Protein AF-A0AAN9R784-F1 (afdb_monomer)

Radius of gyration: 32.16 Å; Cα contacts (8 Å, |Δi|>4): 302; chains: 1; bounding box: 128×85×88 Å

Secondary structure (DSSP, 8-state):
------------PPP--S-TTSHHHHSSHHHHHHHHHHHHHHHHHHHHHIIIIIIHHHHGGG--S---TT--BGGGGT-BSBTTS-HHHHHHHHHHHHHHHHHHHHHHHHHH-GGGGGSHHHHHHHHHHHHHHHHHHHHHHHHHHHHHHHHHHHHHHHHHHTS-----------------PPPPSTT----PPBP-HHHHHHHHHHHHHHHHHHHHHHHIIIIIIIIIS-TT-PPPHHHHHHTTHHHHHHHHHHHHB-----GGGHHHHHHHHHHHHHHHHHHHHHS----SSGGG-TTSTTHHHHHHHHHHHHHHHHHHHHHHHHHHHHHHHHHSTTTB---GGGSTTS-TTS----S-----------------PPP---------

pLDDT: mean 74.36, std 24.97, range [24.97, 98.31]

Foldseek 3Di:
DDDDDDDPDDPDFPPQPDQLQDPVQCPDPLNVLLVVLLVVLLVLLVVLCCVQVNPVVVVVVDDDDAPRLLFDFLCLLQAWQFQPDDSVVLLVLLVVLLVVLVVLLVVCCVVPNPCVVLDLLSVLSVLLSVLSVLSNVSNVVVVVVVVVVVVVVVVVVVVVVVPDDDDDDDDDDDDDDDPDDDDDPPDDPPPGHTDDPSRSVSLLSLLLSQLSLLLVLCCVPVPCVPPVDDPPDDQDPSNVCSNPVSVVSSLVSLLTGQDDHRPSSLSSNSVSVSVSLVVQSVCSNVGRGDRPDPLSRSVDPCNSVSSVVSSVSSCVSSVVSNVSSVVSLVVCCVVPPPRGPHDPNVVPPDPPPPPPPPPDDDDDDDDDDDDDDDDDDDDDDDDDDDDD

Sequence (388 aa):
MSFLTGSSSHTWQPTMTSDTTTLSYWLNWRFFFCALWILTSMALAFFLIFKYEGFNRKRSEGGENQEDAGLVYEDEAWNTCLRGIDPSWLLIYRIICFIVLLALIIASVAADGGVIFYFYTQWTFTLVTVYFGLGSYFSLYGYSLKHNKFGSSTVNRTSLDAELGPYMVSTIDGVLDMPNLPKSPDLEPQTRKIAGLWGYIFQIIFQTCAGAVVLTDCVFWFIIYPFLTSKDYSVDFLIFCMHTINAVFLLGDTSLNCMRFPMFRFAYFVLWTAIFVIFQWIIHVCVSIWWPYPFLDLSSPYAPLWYLAVALMHFPCYGIFALIVRMKHSWLSRSFPGSSRVVRSQLTGLPHHLIDKKAINPEVTTVGVVLCKRSDMPRGKMQQPNLG

Organism: Canavalia gladiata (NCBI:txid3824)

Nearest PDB structures (foldseek):
  8xma-assembly1_A  TM=2.917E-01  e=3.941E+00  Homo sapiens
  4xto-assembly1_D  TM=1.904E-01  e=4.306E+00  Dokdonia eikasta
  6gcs-assembly1_X  TM=1.849E-01  e=9.541E+00  Yarrowia lipolytica

Solvent-accessible surface area (backbone atoms only — not comparable to full-atom values): 23520 Å² total; per-residue (Å²): 139,85,81,87,83,85,82,82,73,83,87,75,76,72,80,81,87,69,66,42,54,41,66,71,65,57,74,36,76,49,44,55,48,36,49,49,53,49,52,51,52,44,52,53,23,50,49,44,47,42,52,49,60,55,52,45,61,72,58,57,83,74,66,82,94,67,84,58,79,61,71,51,47,49,64,37,63,29,33,37,29,38,70,85,50,62,39,63,59,58,26,54,51,26,45,52,52,22,54,53,44,47,51,52,50,53,50,46,39,70,72,65,35,78,66,54,68,70,34,68,61,44,53,43,49,48,49,45,32,50,42,25,49,53,41,25,53,40,16,50,52,44,50,53,53,51,51,52,51,54,51,52,54,48,52,56,48,54,58,58,59,70,73,65,71,96,77,88,86,86,87,83,90,81,92,76,86,87,78,74,81,80,78,73,89,86,76,72,81,75,79,76,55,68,36,56,73,68,50,49,50,52,54,50,47,50,47,24,39,47,22,42,46,43,43,48,30,47,45,39,64,73,41,39,56,74,71,73,44,61,97,84,65,75,82,49,69,67,60,51,42,63,56,43,51,56,53,54,49,54,50,53,49,58,69,45,39,46,61,84,81,56,75,68,53,52,27,55,28,54,44,53,54,48,50,51,53,51,53,52,49,54,48,30,51,76,40,72,66,76,68,86,43,81,63,73,36,64,88,45,92,57,24,37,59,39,47,48,50,57,60,58,47,52,56,60,26,35,46,53,49,49,48,53,54,51,50,50,51,54,49,43,51,69,78,35,73,91,39,41,64,72,70,75,79,81,65,70,87,57,78,87,85,76,74,78,91,77,85,85,82,91,76,89,82,91,88,81,94,73,91,83,88,82,90,84,84,90,86,87,88,81,88,83,83,90,87,135

Mean predicted aligned error: 14.62 Å

Structure (mmCIF, N/CA/C/O backbone):
data_AF-A0AAN9R784-F1
#
_entry.id   AF-A0AAN9R784-F1
#
loop_
_atom_site.group_PDB
_atom_site.id
_atom_site.type_symbol
_atom_site.label_atom_id
_atom_site.label_alt_id
_atom_site.label_comp_id
_atom_site.label_asym_id
_atom_site.label_entity_id
_atom_site.label_seq_id
_atom_site.pdbx_PDB_ins_code
_atom_site.Cartn_x
_atom_site.Cartn_y
_atom_site.Cartn_z
_atom_site.occupancy
_atom_site.B_iso_or_equiv
_atom_site.auth_seq_id
_atom_site.auth_comp_id
_atom_site.auth_asym_id
_atom_site.auth_atom_id
_atom_site.pdbx_PDB_model_num
ATOM 1 N N . MET A 1 1 ? 52.804 -7.930 9.063 1.00 31.11 1 MET A N 1
ATOM 2 C CA . MET A 1 1 ? 52.465 -7.457 7.702 1.00 31.11 1 MET A CA 1
ATOM 3 C C . MET A 1 1 ? 51.851 -8.645 6.978 1.00 31.11 1 MET A C 1
ATOM 5 O O . MET A 1 1 ? 52.475 -9.688 7.027 1.00 31.11 1 MET A O 1
ATOM 9 N N . SER A 1 2 ? 50.658 -8.661 6.402 1.00 31.55 2 SER A N 1
ATOM 10 C CA . SER A 1 2 ? 49.615 -7.668 6.140 1.00 31.55 2 SER A CA 1
ATOM 11 C C . SER A 1 2 ? 48.287 -8.434 6.033 1.00 31.55 2 SER A C 1
ATOM 13 O O . SER A 1 2 ? 48.228 -9.484 5.399 1.00 31.55 2 SER A O 1
ATOM 15 N N . PHE A 1 3 ? 47.254 -7.899 6.672 1.00 30.61 3 PHE A N 1
ATOM 16 C CA . PHE A 1 3 ? 45.854 -8.311 6.586 1.00 30.61 3 PHE A CA 1
ATOM 17 C C . PHE A 1 3 ? 45.152 -7.528 5.457 1.00 30.61 3 PHE A C 1
ATOM 19 O O . PHE A 1 3 ? 45.495 -6.365 5.261 1.00 30.61 3 PHE A O 1
ATOM 26 N N . LEU A 1 4 ? 44.115 -8.140 4.851 1.00 38.72 4 LEU A N 1
ATOM 27 C CA . LEU A 1 4 ? 43.049 -7.545 4.005 1.00 38.72 4 LEU A CA 1
ATOM 28 C C . LEU A 1 4 ? 43.508 -7.135 2.582 1.00 38.72 4 LEU A C 1
ATOM 30 O O . LEU A 1 4 ? 44.577 -6.572 2.415 1.00 38.72 4 LEU A O 1
ATOM 34 N N . THR A 1 5 ? 42.790 -7.415 1.491 1.00 33.00 5 THR A N 1
ATOM 35 C CA . THR A 1 5 ? 41.359 -7.171 1.250 1.00 33.00 5 THR A CA 1
ATOM 36 C C . THR A 1 5 ? 40.795 -8.116 0.170 1.00 33.00 5 THR A C 1
ATOM 38 O O . THR A 1 5 ? 41.105 -8.001 -1.012 1.00 33.00 5 THR A O 1
ATOM 41 N N . GLY A 1 6 ? 39.903 -9.028 0.558 1.00 27.64 6 GLY A N 1
ATOM 42 C CA . GLY A 1 6 ? 38.950 -9.651 -0.363 1.00 27.64 6 GLY A CA 1
ATOM 43 C C . GLY A 1 6 ? 37.639 -8.880 -0.278 1.00 27.64 6 GLY A C 1
ATOM 44 O O . GLY A 1 6 ? 36.890 -9.061 0.675 1.00 27.64 6 GLY A O 1
ATOM 45 N N . SER A 1 7 ? 37.400 -7.970 -1.222 1.00 31.77 7 SER A N 1
ATOM 46 C CA . SER A 1 7 ? 36.116 -7.278 -1.359 1.00 31.77 7 SER A CA 1
ATOM 47 C C . SER A 1 7 ? 35.090 -8.260 -1.925 1.00 31.77 7 SER A C 1
ATOM 49 O O . SER A 1 7 ? 35.187 -8.656 -3.086 1.00 31.77 7 SER A O 1
ATOM 51 N N . SER A 1 8 ? 34.131 -8.692 -1.106 1.00 33.94 8 SER A N 1
ATOM 52 C CA . SER A 1 8 ? 32.964 -9.441 -1.569 1.00 33.94 8 SER A CA 1
ATOM 53 C C . SER A 1 8 ? 31.977 -8.471 -2.220 1.00 33.94 8 SER A C 1
ATOM 55 O O . SER A 1 8 ? 31.132 -7.874 -1.554 1.00 33.94 8 SER A O 1
ATOM 57 N N . SER A 1 9 ? 32.086 -8.284 -3.532 1.00 37.69 9 SER A N 1
ATOM 58 C CA . SER A 1 9 ? 31.065 -7.585 -4.310 1.00 37.69 9 SER A CA 1
ATOM 59 C C . SER A 1 9 ? 29.780 -8.422 -4.367 1.00 37.69 9 SER A C 1
ATOM 61 O O . SER A 1 9 ? 29.763 -9.534 -4.895 1.00 37.69 9 SER A O 1
ATOM 63 N N . HIS A 1 10 ? 28.703 -7.867 -3.808 1.00 35.25 10 HIS A N 1
ATOM 64 C CA . HIS A 1 10 ? 27.336 -8.386 -3.827 1.00 35.25 10 HIS A CA 1
ATOM 65 C C . HIS A 1 10 ? 26.890 -8.737 -5.256 1.00 35.25 10 HIS A C 1
ATOM 67 O O . HIS A 1 10 ? 26.632 -7.861 -6.079 1.00 35.25 10 HIS A O 1
ATOM 73 N N . THR A 1 11 ? 26.798 -10.032 -5.558 1.00 38.94 11 THR A N 1
ATOM 74 C CA . THR A 1 11 ? 26.473 -10.552 -6.895 1.00 38.94 11 THR A CA 1
ATOM 75 C C . THR A 1 11 ? 24.988 -10.929 -6.957 1.00 38.94 11 THR A C 1
ATOM 77 O O . THR A 1 11 ? 24.643 -12.102 -6.928 1.00 38.94 11 THR A O 1
ATOM 80 N N . TRP A 1 12 ? 24.098 -9.930 -6.990 1.00 44.12 12 TRP A N 1
ATOM 81 C CA . TRP A 1 12 ? 22.653 -10.128 -7.242 1.00 44.12 12 TRP A CA 1
ATOM 82 C C . TRP A 1 12 ? 22.072 -9.171 -8.291 1.00 44.12 12 TRP A C 1
ATOM 84 O O . TRP A 1 12 ? 20.871 -9.202 -8.537 1.00 44.12 12 TRP A O 1
ATOM 94 N N . GLN A 1 13 ? 22.888 -8.322 -8.924 1.00 46.44 13 GLN A N 1
ATOM 95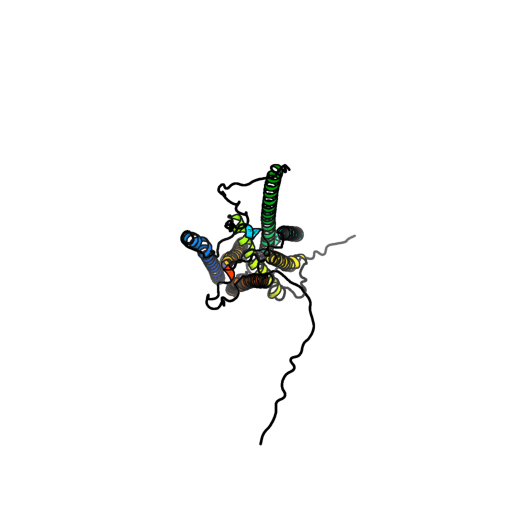 C CA . GLN A 1 13 ? 22.390 -7.409 -9.955 1.00 46.44 13 GLN A CA 1
ATOM 96 C C . GLN A 1 13 ? 22.035 -8.207 -11.221 1.00 46.44 13 GLN A C 1
ATOM 98 O O . GLN A 1 13 ? 22.931 -8.825 -11.805 1.00 46.44 13 GLN A O 1
ATOM 103 N N . PRO A 1 14 ? 20.757 -8.226 -11.655 1.00 53.16 14 PRO A N 1
ATOM 104 C CA . PRO A 1 14 ? 20.385 -8.843 -12.920 1.00 53.16 14 PRO A CA 1
ATOM 105 C C . PRO A 1 14 ? 21.166 -8.177 -14.053 1.00 53.16 14 PRO A C 1
ATOM 107 O O . PRO A 1 14 ? 21.340 -6.957 -14.061 1.00 53.16 14 PRO A O 1
ATOM 110 N N . THR A 1 15 ? 21.643 -8.964 -15.015 1.00 51.00 15 THR A N 1
ATOM 111 C CA . THR A 1 15 ? 22.301 -8.424 -16.207 1.00 51.00 15 THR A CA 1
ATOM 112 C C . THR A 1 15 ? 21.344 -7.472 -16.920 1.00 51.00 15 THR A C 1
ATOM 114 O O . THR A 1 15 ? 20.228 -7.857 -17.259 1.00 51.00 15 THR A O 1
ATOM 117 N N . MET A 1 16 ? 21.780 -6.232 -17.141 1.00 58.41 16 MET A N 1
ATOM 118 C CA . MET A 1 16 ? 21.013 -5.220 -17.866 1.00 58.41 16 MET A CA 1
ATOM 119 C C . MET A 1 16 ? 20.794 -5.691 -19.303 1.00 58.41 16 MET A C 1
ATOM 121 O O . MET A 1 16 ? 21.728 -5.725 -20.101 1.00 58.41 16 MET A O 1
ATOM 125 N N . THR A 1 17 ? 19.572 -6.113 -19.620 1.00 61.94 17 THR A N 1
ATOM 126 C CA . THR A 1 17 ? 19.240 -6.716 -20.919 1.00 61.94 17 THR A CA 1
ATOM 127 C C . THR A 1 17 ? 18.969 -5.673 -21.999 1.00 61.94 17 THR A C 1
ATOM 129 O O . THR A 1 17 ? 19.042 -5.986 -23.186 1.00 61.94 17 THR A O 1
ATOM 132 N N . SER A 1 18 ? 18.625 -4.437 -21.630 1.00 75.25 18 SER A N 1
ATOM 133 C CA . SER A 1 18 ? 18.279 -3.361 -22.563 1.00 75.25 18 SER A CA 1
ATOM 134 C C . SER A 1 18 ? 18.471 -1.993 -21.917 1.00 75.25 18 SER A C 1
ATOM 136 O O . SER A 1 18 ? 18.153 -1.815 -20.745 1.00 75.25 18 SER A O 1
ATOM 138 N N . ASP A 1 19 ? 18.958 -1.022 -22.690 1.00 86.06 19 ASP A N 1
ATOM 139 C CA . ASP A 1 19 ? 19.075 0.358 -22.225 1.00 86.06 19 ASP A CA 1
ATOM 140 C C . ASP A 1 19 ? 17.698 1.035 -22.207 1.00 86.06 19 ASP A C 1
ATOM 142 O O . ASP A 1 19 ? 17.137 1.377 -23.257 1.00 86.06 19 ASP A O 1
ATOM 146 N N . THR A 1 20 ? 17.153 1.232 -21.005 1.00 89.75 20 THR A N 1
ATOM 147 C CA . THR A 1 20 ? 15.807 1.783 -20.809 1.00 89.75 20 THR A CA 1
ATOM 148 C C . THR A 1 20 ? 15.704 3.269 -21.140 1.00 89.75 20 THR A C 1
ATOM 150 O O . THR A 1 20 ? 14.594 3.772 -21.280 1.00 89.75 20 THR A O 1
ATOM 153 N N . THR A 1 21 ? 16.821 3.980 -21.324 1.00 91.00 21 THR A N 1
ATOM 154 C CA . THR A 1 21 ? 16.811 5.405 -21.709 1.00 91.00 21 THR A CA 1
ATOM 155 C C . THR A 1 21 ? 16.568 5.615 -23.205 1.00 91.00 21 THR A C 1
ATOM 157 O O . THR A 1 21 ? 16.279 6.725 -23.656 1.00 91.00 21 THR A O 1
ATOM 160 N N . THR A 1 22 ? 16.642 4.544 -24.001 1.00 92.56 22 THR A N 1
ATOM 161 C CA . THR A 1 22 ? 16.433 4.614 -25.448 1.00 92.56 22 THR A CA 1
ATOM 162 C C . THR A 1 22 ? 14.952 4.718 -25.809 1.00 92.56 22 THR A C 1
ATOM 164 O O . THR A 1 22 ? 14.090 4.040 -25.252 1.00 92.56 22 THR A O 1
ATOM 167 N N . LEU A 1 23 ? 14.633 5.535 -26.816 1.00 90.38 23 LEU A N 1
ATOM 168 C CA . LEU A 1 23 ? 13.251 5.721 -27.270 1.00 90.38 23 LEU A CA 1
ATOM 169 C C . LEU A 1 23 ? 12.630 4.422 -27.819 1.00 90.38 23 LEU A C 1
ATOM 171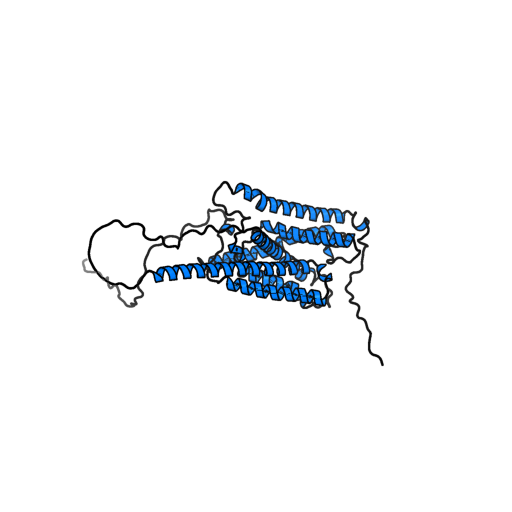 O O . LEU A 1 23 ? 11.434 4.191 -27.653 1.00 90.38 23 LEU A O 1
ATOM 175 N N . SER A 1 24 ? 13.435 3.554 -28.437 1.00 90.25 24 SER A N 1
ATOM 176 C CA . SER A 1 24 ? 13.002 2.247 -28.950 1.00 90.25 24 SER A CA 1
ATOM 177 C C . SER A 1 24 ? 12.526 1.301 -27.847 1.00 90.25 24 SER A C 1
ATOM 179 O O . SER A 1 24 ? 11.646 0.476 -28.100 1.00 90.25 24 SER A O 1
ATOM 181 N N . TYR A 1 25 ? 13.053 1.436 -26.624 1.00 90.94 25 TYR A N 1
ATOM 182 C CA . TYR A 1 25 ? 12.583 0.673 -25.472 1.00 90.94 25 TYR A CA 1
ATOM 183 C C . TYR A 1 25 ? 11.139 1.034 -25.100 1.00 90.94 25 TYR A C 1
ATOM 185 O O . TYR A 1 25 ? 10.382 0.154 -24.710 1.00 90.94 25 TYR A O 1
ATOM 193 N N . TRP A 1 26 ? 10.715 2.288 -25.278 1.00 93.56 26 TRP A N 1
ATOM 194 C CA . TRP A 1 26 ? 9.362 2.746 -24.927 1.00 93.56 26 TRP A CA 1
ATOM 195 C C . TRP A 1 26 ? 8.387 2.719 -26.104 1.00 93.56 26 TRP A C 1
ATOM 197 O O . TRP A 1 26 ? 7.223 2.367 -25.935 1.00 93.56 26 TRP A O 1
ATOM 207 N N . LEU A 1 27 ? 8.838 3.045 -27.316 1.00 91.62 27 LEU A N 1
ATOM 208 C CA . LEU A 1 27 ? 8.009 3.040 -28.525 1.00 91.62 27 LEU A CA 1
ATOM 209 C C . LEU A 1 27 ? 7.842 1.628 -29.096 1.00 91.62 27 LEU A C 1
ATOM 211 O O . LEU A 1 27 ? 8.183 1.349 -30.244 1.00 91.62 27 LEU A O 1
ATOM 215 N N . ASN A 1 28 ? 7.293 0.726 -28.289 1.00 91.00 28 ASN A N 1
ATOM 216 C CA . ASN A 1 28 ? 7.000 -0.636 -28.698 1.00 91.00 28 ASN A CA 1
ATOM 217 C C . ASN A 1 28 ? 5.569 -1.035 -28.308 1.00 91.00 28 ASN A C 1
ATOM 219 O O . ASN A 1 28 ? 4.990 -0.519 -27.352 1.00 91.00 28 ASN A O 1
ATOM 223 N N . TRP A 1 29 ? 4.998 -1.989 -29.047 1.00 93.38 29 TRP A N 1
ATOM 224 C CA . TRP A 1 29 ? 3.619 -2.451 -28.855 1.00 93.38 29 TRP A CA 1
ATOM 225 C C . TRP A 1 29 ? 3.332 -2.930 -27.421 1.00 93.38 29 TRP A C 1
ATOM 227 O O . TRP A 1 29 ? 2.233 -2.714 -26.918 1.00 93.38 29 TRP A O 1
ATOM 237 N N . ARG A 1 30 ? 4.316 -3.526 -26.735 1.00 94.06 30 ARG A N 1
ATOM 238 C CA . ARG A 1 30 ? 4.182 -4.052 -25.367 1.00 94.06 30 ARG A CA 1
ATOM 239 C C . ARG A 1 30 ? 3.955 -2.919 -24.380 1.00 94.06 30 ARG A C 1
ATOM 241 O O . ARG A 1 30 ? 3.022 -2.998 -23.587 1.00 94.06 30 ARG A O 1
ATOM 248 N N . PHE A 1 31 ? 4.748 -1.849 -24.475 1.00 94.88 31 PHE A N 1
ATOM 249 C CA . PHE A 1 31 ? 4.541 -0.659 -23.654 1.00 94.88 31 PHE A CA 1
ATOM 250 C C . PHE A 1 31 ? 3.152 -0.061 -23.885 1.00 94.88 31 PHE A C 1
ATOM 252 O O . PHE A 1 31 ? 2.468 0.237 -22.912 1.00 94.88 31 PHE A O 1
ATOM 259 N N . PHE A 1 32 ? 2.687 0.036 -25.135 1.00 94.56 32 PHE A N 1
ATOM 260 C CA . PHE A 1 32 ? 1.344 0.552 -25.421 1.00 94.56 32 PHE A CA 1
ATOM 261 C C . PHE A 1 32 ? 0.237 -0.261 -24.734 1.00 94.56 32 PHE A C 1
ATOM 263 O O . PHE A 1 32 ? -0.676 0.334 -24.162 1.00 94.56 32 PHE A O 1
ATOM 270 N N . PHE A 1 33 ? 0.320 -1.597 -24.716 1.00 96.31 33 PHE A N 1
ATOM 271 C CA . PHE A 1 33 ? -0.643 -2.412 -23.965 1.00 96.31 33 PHE A CA 1
ATOM 272 C C . PHE A 1 33 ? -0.497 -2.249 -22.449 1.00 96.31 33 PHE A C 1
ATOM 274 O O . PHE A 1 33 ? -1.509 -2.121 -21.763 1.00 96.31 33 PHE A O 1
ATOM 281 N N . CYS A 1 34 ? 0.726 -2.204 -21.911 1.00 96.75 34 CYS A N 1
ATOM 282 C CA . CYS A 1 34 ? 0.944 -1.939 -20.485 1.00 96.75 34 CYS A CA 1
ATOM 283 C C . CYS A 1 34 ? 0.354 -0.577 -20.073 1.00 96.75 34 CYS A C 1
ATOM 285 O O . CYS A 1 34 ? -0.378 -0.494 -19.088 1.00 96.75 34 CYS A O 1
ATOM 287 N N . ALA A 1 35 ? 0.600 0.473 -20.860 1.00 96.56 35 ALA A N 1
ATOM 288 C CA . ALA A 1 35 ? 0.019 1.802 -20.688 1.00 96.56 35 ALA A CA 1
ATOM 289 C C . ALA A 1 35 ? -1.506 1.775 -20.770 1.00 96.56 35 ALA A C 1
ATOM 291 O O . ALA A 1 35 ? -2.166 2.351 -19.908 1.00 96.56 35 ALA A O 1
ATOM 292 N N . LEU A 1 36 ? -2.076 1.051 -21.735 1.00 96.56 36 LEU A N 1
ATOM 293 C CA . LEU A 1 36 ? -3.522 0.882 -21.846 1.00 96.56 36 LEU A CA 1
ATOM 294 C C . LEU A 1 36 ? -4.120 0.235 -20.587 1.00 96.56 36 LEU A C 1
ATOM 296 O O . LEU A 1 36 ? -5.133 0.725 -20.086 1.00 96.56 36 LEU A O 1
ATOM 300 N N . TRP A 1 37 ? -3.499 -0.817 -20.043 1.00 96.88 37 TRP A N 1
ATOM 301 C CA . TRP A 1 37 ? -3.967 -1.467 -18.813 1.00 96.88 37 TRP A CA 1
ATOM 302 C C . TRP A 1 37 ? -3.918 -0.536 -17.604 1.00 96.88 37 TRP A C 1
ATOM 304 O O . TRP A 1 37 ? -4.897 -0.456 -16.854 1.00 96.88 37 TRP A O 1
ATOM 314 N N . ILE A 1 38 ? -2.818 0.200 -17.433 1.00 97.12 38 ILE A N 1
ATOM 315 C CA . ILE A 1 38 ? -2.658 1.156 -16.332 1.00 97.12 38 ILE A CA 1
ATOM 316 C C . ILE A 1 38 ? -3.675 2.296 -16.456 1.00 97.12 38 ILE A C 1
ATOM 318 O O . ILE A 1 38 ? -4.412 2.556 -15.506 1.00 97.12 38 ILE A O 1
ATOM 322 N N . LEU A 1 39 ? -3.794 2.922 -17.630 1.00 97.38 39 LEU A N 1
ATOM 323 C CA . LEU A 1 39 ? -4.731 4.025 -17.863 1.00 97.38 39 LEU A CA 1
ATOM 324 C C . LEU A 1 39 ? -6.189 3.590 -17.695 1.00 97.38 39 LEU A C 1
ATOM 326 O O . LEU A 1 39 ? -6.968 4.302 -17.064 1.00 97.38 39 LEU A O 1
ATOM 330 N N . THR A 1 40 ? -6.553 2.407 -18.195 1.00 96.81 40 THR A N 1
ATOM 331 C CA . THR A 1 40 ? -7.904 1.852 -18.014 1.00 96.81 40 THR A CA 1
ATOM 332 C C . THR A 1 40 ? -8.193 1.605 -16.535 1.00 96.81 40 THR A C 1
ATOM 334 O O . THR A 1 40 ? -9.254 1.988 -16.043 1.00 96.81 40 THR A O 1
ATOM 337 N N . SER A 1 41 ? -7.239 1.034 -15.794 1.00 96.62 41 SER A N 1
ATOM 338 C CA . SER A 1 41 ? -7.380 0.790 -14.352 1.00 96.62 41 SER A CA 1
ATOM 339 C C . SER A 1 41 ? -7.536 2.093 -13.566 1.00 96.62 41 SER A C 1
ATOM 341 O O . SER A 1 41 ? -8.412 2.196 -12.708 1.00 96.62 41 SER A O 1
ATOM 343 N N . MET A 1 42 ? -6.743 3.118 -13.895 1.00 97.75 42 MET A N 1
ATOM 344 C CA . MET A 1 42 ? -6.859 4.448 -13.295 1.00 97.75 42 MET A CA 1
ATOM 345 C C . MET A 1 42 ? -8.207 5.097 -13.616 1.00 97.75 42 MET A C 1
ATOM 347 O O . MET A 1 42 ? -8.863 5.605 -12.711 1.00 97.75 42 MET A O 1
ATOM 351 N N . ALA A 1 43 ? -8.657 5.051 -14.873 1.00 97.50 43 ALA A N 1
ATOM 352 C CA . ALA A 1 43 ? -9.947 5.605 -15.281 1.00 97.50 43 ALA A CA 1
ATOM 353 C C . ALA A 1 43 ? -11.116 4.935 -14.542 1.00 97.50 43 ALA A C 1
ATOM 355 O O . ALA A 1 43 ? -12.004 5.624 -14.037 1.00 97.50 43 ALA A O 1
ATOM 356 N N . LEU A 1 44 ? -11.090 3.604 -14.407 1.00 95.94 44 LEU A N 1
ATOM 357 C CA . LEU A 1 44 ? -12.075 2.854 -13.624 1.00 95.94 44 LEU A CA 1
ATOM 358 C C . LEU A 1 44 ? -12.024 3.228 -12.136 1.00 95.94 44 LEU A C 1
ATOM 360 O O . LEU A 1 44 ? -13.073 3.431 -11.525 1.00 95.94 44 LEU A O 1
ATOM 364 N N . ALA A 1 45 ? -10.831 3.368 -11.555 1.00 96.25 45 ALA A N 1
ATOM 365 C CA . ALA A 1 45 ? -10.670 3.789 -10.166 1.00 96.25 45 ALA A CA 1
ATOM 366 C C . ALA A 1 45 ? -11.229 5.204 -9.928 1.00 96.25 45 ALA A C 1
ATOM 368 O O . ALA A 1 45 ? -12.015 5.407 -9.001 1.00 96.25 45 ALA A O 1
ATOM 369 N N . PHE A 1 46 ? -10.912 6.166 -10.801 1.00 95.38 46 PHE A N 1
ATOM 370 C CA . PHE A 1 46 ? -11.476 7.516 -10.741 1.00 95.38 46 PHE A CA 1
ATOM 371 C C . PHE A 1 46 ? -12.994 7.516 -10.914 1.00 95.38 46 PHE A C 1
ATOM 373 O O . PHE A 1 46 ? -13.686 8.211 -10.173 1.00 95.38 46 PHE A O 1
ATOM 380 N N . PHE A 1 47 ? -13.527 6.712 -11.836 1.00 94.06 47 PHE A N 1
ATOM 381 C CA . PHE A 1 47 ? -14.969 6.560 -12.013 1.00 94.06 47 PHE A CA 1
ATOM 382 C C . PHE A 1 47 ? -15.649 6.031 -10.744 1.00 94.06 47 PHE A C 1
ATOM 384 O O . PHE A 1 47 ? -16.678 6.569 -10.337 1.00 94.06 47 PHE A O 1
ATOM 391 N N . LEU A 1 48 ? -15.077 5.016 -10.086 1.00 92.12 48 LEU A N 1
ATOM 392 C CA . LEU A 1 48 ? -15.604 4.482 -8.827 1.00 92.12 48 LEU A CA 1
ATOM 393 C C . LEU A 1 48 ? -15.591 5.542 -7.720 1.00 92.12 48 LEU A C 1
ATOM 395 O O . LEU A 1 48 ? -16.615 5.751 -7.072 1.00 92.12 48 LEU A O 1
ATOM 399 N N . ILE A 1 49 ? -14.477 6.251 -7.539 1.00 91.81 49 ILE A N 1
ATOM 400 C CA . ILE A 1 49 ? -14.369 7.328 -6.544 1.00 91.81 49 ILE A CA 1
ATOM 401 C C . ILE A 1 49 ? -15.403 8.421 -6.831 1.00 91.81 49 ILE A C 1
ATOM 403 O O . ILE A 1 49 ? -16.168 8.810 -5.950 1.00 91.81 49 ILE A O 1
ATOM 407 N N . PHE A 1 50 ? -15.496 8.872 -8.082 1.00 88.88 50 PHE A N 1
ATOM 408 C CA . PHE A 1 50 ? -16.454 9.897 -8.484 1.00 88.88 50 PHE A CA 1
ATOM 409 C C . PHE A 1 50 ? -17.906 9.455 -8.259 1.00 88.88 50 PHE A C 1
ATOM 411 O O . PHE A 1 50 ? -18.719 10.227 -7.750 1.00 88.88 50 PHE A O 1
ATOM 418 N N . LYS A 1 51 ? -18.239 8.204 -8.591 1.00 87.88 51 LYS A N 1
ATOM 419 C CA . LYS A 1 51 ? -19.581 7.641 -8.419 1.00 87.88 51 LYS A CA 1
ATOM 420 C C . LYS A 1 51 ? -19.989 7.561 -6.946 1.00 87.88 51 LYS A C 1
ATOM 422 O O . LYS A 1 51 ? -21.101 7.968 -6.612 1.00 87.88 51 LYS A O 1
ATOM 427 N N . TYR A 1 52 ? -19.116 7.037 -6.086 1.00 83.88 52 TYR A N 1
ATOM 428 C CA . TYR A 1 52 ? -19.454 6.729 -4.693 1.00 83.88 52 TYR A CA 1
ATOM 429 C C . TYR A 1 52 ? -19.187 7.877 -3.710 1.00 83.88 52 TYR A C 1
ATOM 431 O O . TYR A 1 52 ? -19.913 7.981 -2.729 1.00 83.88 52 TYR A O 1
ATOM 439 N N . GLU A 1 53 ? -18.216 8.758 -3.964 1.00 83.50 53 GLU A N 1
ATOM 440 C CA . GLU A 1 53 ? -17.909 9.895 -3.073 1.00 83.50 53 GLU A CA 1
ATOM 441 C C . GLU A 1 53 ? -18.296 11.258 -3.668 1.00 83.50 53 GLU A C 1
ATOM 443 O O . GLU A 1 53 ? -18.603 12.193 -2.930 1.00 83.50 53 GLU A O 1
ATOM 448 N N . GLY A 1 54 ? -18.333 11.387 -4.999 1.00 70.38 54 GLY A N 1
ATOM 449 C CA . GLY A 1 54 ? -18.690 12.637 -5.678 1.00 70.38 54 GLY A CA 1
ATOM 450 C C . GLY A 1 54 ? -20.193 12.805 -5.924 1.00 70.38 54 GLY A C 1
ATOM 451 O O . GLY A 1 54 ? -20.783 13.822 -5.553 1.00 70.38 54 GLY A O 1
ATOM 452 N N . PHE A 1 55 ? -20.820 11.823 -6.577 1.00 59.34 55 PHE A N 1
ATOM 453 C CA . PHE A 1 55 ? -22.197 11.939 -7.070 1.00 59.34 55 PHE A CA 1
ATOM 454 C C . PHE A 1 55 ? -23.254 11.619 -6.002 1.00 59.34 55 PHE A C 1
ATOM 456 O O . PHE A 1 55 ? -24.228 12.361 -5.866 1.00 59.34 55 PHE A O 1
ATOM 463 N N . ASN A 1 56 ? -23.050 10.566 -5.202 1.00 57.19 56 ASN A N 1
ATOM 464 C CA . ASN A 1 56 ? -24.000 10.168 -4.152 1.00 57.19 56 ASN A CA 1
ATOM 465 C C . ASN A 1 56 ? -24.177 11.229 -3.058 1.00 57.19 56 ASN A C 1
ATOM 467 O O . ASN A 1 56 ? -25.303 11.460 -2.615 1.00 57.19 56 ASN A O 1
ATOM 471 N N . ARG A 1 57 ? -23.113 11.971 -2.719 1.00 54.78 57 ARG A N 1
ATOM 472 C CA . ARG A 1 57 ? -23.179 13.049 -1.723 1.00 54.78 57 ARG A CA 1
ATOM 473 C C . ARG A 1 57 ? -24.192 14.138 -2.093 1.00 54.78 57 ARG A C 1
ATOM 475 O O . ARG A 1 57 ? -24.868 14.655 -1.216 1.00 54.78 57 ARG A O 1
ATOM 482 N N . LYS A 1 58 ? -24.337 14.456 -3.388 1.00 48.72 58 LYS A N 1
ATOM 483 C CA . LYS A 1 58 ? -25.303 15.460 -3.877 1.00 48.72 58 LYS A CA 1
ATOM 484 C C . LYS A 1 58 ? -26.751 14.969 -3.860 1.00 48.72 58 LYS A C 1
ATOM 486 O O . LYS A 1 58 ? -27.666 15.779 -3.820 1.00 48.72 58 LYS A O 1
ATOM 491 N N . ARG A 1 59 ? -26.975 13.652 -3.923 1.00 49.50 59 ARG A N 1
ATOM 492 C CA . ARG A 1 59 ? -28.321 13.055 -3.945 1.00 49.50 59 ARG A CA 1
ATOM 493 C C . ARG A 1 59 ? -28.882 12.825 -2.538 1.00 49.50 59 ARG A C 1
ATOM 495 O O . ARG A 1 59 ? -30.096 12.780 -2.374 1.00 49.50 59 ARG A O 1
ATOM 502 N N . SER A 1 60 ? -28.008 12.714 -1.536 1.00 48.72 60 SER A N 1
ATOM 503 C CA . SER A 1 60 ? -28.382 12.424 -0.148 1.00 48.72 60 SER A CA 1
ATOM 504 C C . SER A 1 60 ? -28.913 13.630 0.643 1.00 48.72 60 SER A C 1
ATOM 506 O O . SER A 1 60 ? -29.419 13.434 1.743 1.00 48.72 60 SER A O 1
ATOM 508 N N . GLU A 1 61 ? -28.862 14.853 0.101 1.00 51.16 61 GLU A N 1
ATOM 509 C CA . GLU A 1 61 ? -29.531 16.023 0.705 1.00 51.16 61 GLU A CA 1
ATOM 510 C C . GLU A 1 61 ? -31.072 15.964 0.584 1.00 51.16 61 GLU A C 1
ATOM 512 O O . GLU A 1 61 ? -31.756 16.802 1.165 1.00 51.16 61 GLU A O 1
ATOM 517 N N . GLY A 1 62 ? -31.637 14.978 -0.135 1.00 43.34 62 GLY A N 1
ATOM 518 C CA . GLY A 1 62 ? -33.060 14.946 -0.500 1.00 43.34 62 GLY A CA 1
ATOM 519 C C . GLY A 1 62 ? -33.900 13.722 -0.098 1.00 43.34 62 GLY A C 1
ATOM 520 O O . GLY A 1 62 ? -35.031 13.640 -0.569 1.00 43.34 62 GLY A O 1
ATOM 521 N N . GLY A 1 63 ? -33.435 12.760 0.714 1.00 39.84 63 GLY A N 1
ATOM 522 C CA . GLY A 1 63 ? -34.310 11.632 1.088 1.00 39.84 63 GLY A CA 1
ATOM 523 C C . GLY A 1 63 ? -33.712 10.511 1.947 1.00 39.84 63 GLY A C 1
ATOM 524 O O . GLY A 1 63 ? -32.528 10.210 1.878 1.00 39.84 63 GLY A O 1
ATOM 525 N N . GLU A 1 64 ? -34.598 9.915 2.745 1.00 41.88 64 GLU A N 1
ATOM 526 C CA . GLU A 1 64 ? -34.470 9.049 3.929 1.00 41.88 64 GLU A CA 1
ATOM 527 C C . GLU A 1 64 ? -33.512 7.825 3.911 1.00 41.88 64 GLU A C 1
ATOM 529 O O . GLU A 1 64 ? -33.455 7.033 2.974 1.00 41.88 64 GLU A O 1
ATOM 534 N N . ASN A 1 65 ? -32.878 7.608 5.076 1.00 42.56 65 ASN A N 1
ATOM 535 C CA . ASN A 1 65 ? -32.561 6.325 5.739 1.00 42.56 65 ASN A CA 1
ATOM 536 C C . ASN A 1 65 ? -31.704 5.250 5.042 1.00 42.56 65 ASN A C 1
ATOM 538 O O . ASN A 1 65 ? -31.638 4.123 5.542 1.00 42.56 65 ASN A O 1
ATOM 542 N N . GLN A 1 66 ? -30.965 5.567 3.979 1.00 45.44 66 GLN A N 1
ATOM 543 C CA . GLN A 1 66 ? -29.881 4.697 3.515 1.00 45.44 66 GLN A CA 1
ATOM 544 C C . GLN A 1 66 ? -28.533 5.299 3.924 1.00 45.44 66 GLN A C 1
ATOM 546 O O . GLN A 1 66 ? -28.132 6.330 3.396 1.00 45.44 66 GLN A O 1
ATOM 551 N N . GLU A 1 67 ? -27.840 4.679 4.890 1.00 57.47 67 GLU A N 1
ATOM 552 C CA . GLU A 1 67 ? -26.465 5.071 5.225 1.00 57.47 67 GLU A CA 1
ATOM 553 C C . GLU A 1 67 ? -25.605 5.007 3.955 1.00 57.47 67 GLU A C 1
ATOM 555 O O . GLU A 1 67 ? -25.345 3.919 3.433 1.00 57.47 67 GLU A 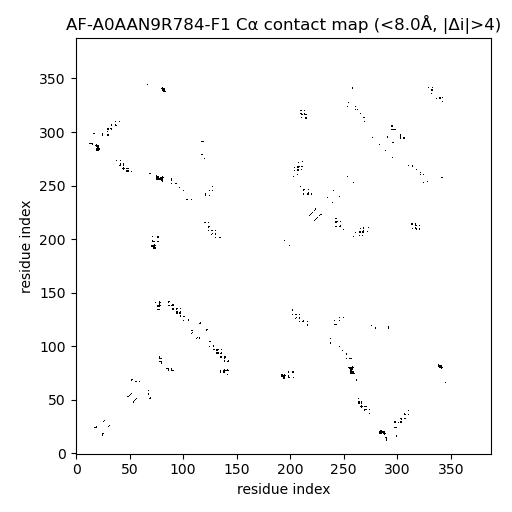O 1
ATOM 560 N N . ASP A 1 68 ? -25.198 6.170 3.444 1.00 63.09 68 ASP A N 1
ATOM 561 C CA . ASP A 1 68 ? -24.405 6.270 2.224 1.00 63.09 68 ASP A CA 1
ATOM 562 C C . ASP A 1 68 ? -23.086 5.509 2.412 1.00 63.09 68 ASP A C 1
ATOM 564 O O . ASP A 1 68 ? -22.368 5.689 3.400 1.00 63.09 68 ASP A O 1
ATOM 568 N N . ALA A 1 69 ? -22.770 4.628 1.463 1.00 64.75 69 ALA A N 1
ATOM 569 C CA . ALA A 1 69 ? -21.608 3.749 1.537 1.00 64.75 69 ALA A CA 1
ATOM 570 C C . ALA A 1 69 ? -20.288 4.533 1.650 1.00 64.75 69 ALA A C 1
ATOM 572 O O . ALA A 1 69 ? -19.297 3.980 2.132 1.00 64.75 69 ALA A O 1
ATOM 573 N N . GLY A 1 70 ? -20.277 5.798 1.207 1.00 66.00 70 GLY A N 1
ATOM 574 C CA . GLY A 1 70 ? -19.136 6.707 1.296 1.00 66.00 70 GLY A CA 1
ATOM 575 C C . GLY A 1 70 ? -19.004 7.478 2.614 1.00 66.00 70 GLY A C 1
ATOM 576 O O . GLY A 1 70 ? -17.935 8.042 2.850 1.00 66.00 70 GLY A O 1
ATOM 577 N N . LEU A 1 71 ? -20.024 7.502 3.481 1.00 79.44 71 LEU A N 1
ATOM 578 C CA . LEU A 1 71 ? -19.995 8.298 4.712 1.00 79.44 71 LEU A CA 1
ATOM 579 C C . LEU A 1 71 ? -19.027 7.726 5.751 1.00 79.44 71 LEU A C 1
ATOM 581 O O . LEU A 1 71 ? -19.024 6.534 6.063 1.00 79.44 71 LEU A O 1
ATOM 585 N N . VAL A 1 72 ? -18.236 8.629 6.327 1.00 80.12 72 VAL A N 1
ATOM 586 C CA . VAL A 1 72 ? -17.272 8.357 7.398 1.00 80.12 72 VAL A CA 1
ATOM 587 C C . VAL A 1 72 ? -17.682 9.144 8.625 1.00 80.12 72 VAL A C 1
ATOM 589 O O . VAL A 1 72 ? -18.062 10.308 8.508 1.00 80.12 72 VAL A O 1
ATOM 592 N N . TYR A 1 73 ? -17.582 8.532 9.799 1.00 81.69 73 TYR A N 1
ATOM 593 C CA . TYR A 1 73 ? -17.918 9.173 11.067 1.00 81.69 73 TYR A CA 1
ATOM 594 C C . TYR A 1 73 ? -16.664 9.410 11.913 1.00 81.69 73 TYR A C 1
ATOM 596 O O . TYR A 1 73 ? -15.753 8.583 11.918 1.00 81.69 73 TYR A O 1
ATOM 604 N N . GLU A 1 74 ? -16.606 10.537 12.630 1.00 80.88 74 GLU A N 1
ATOM 605 C CA . GLU A 1 74 ? -15.415 10.942 13.403 1.00 80.88 74 GLU A CA 1
ATOM 606 C C . GLU A 1 74 ? -15.029 9.923 14.475 1.00 80.88 74 GLU A C 1
ATOM 608 O O . GLU A 1 74 ? -13.850 9.700 14.747 1.00 80.88 74 GLU A O 1
ATOM 613 N N . ASP A 1 75 ? -16.025 9.301 15.096 1.00 80.44 75 ASP A N 1
ATOM 614 C CA . ASP A 1 75 ? -15.838 8.361 16.190 1.00 80.44 75 ASP A CA 1
ATOM 615 C C . ASP A 1 75 ? -15.293 7.003 15.721 1.00 80.44 75 ASP A C 1
ATOM 617 O O . ASP A 1 75 ? -14.700 6.291 16.531 1.00 80.44 75 ASP A O 1
ATOM 621 N N . GLU A 1 76 ? -15.414 6.658 14.431 1.00 85.75 76 GLU A N 1
ATOM 622 C CA . GLU A 1 76 ? -14.852 5.414 13.873 1.00 85.75 76 GLU A CA 1
ATOM 623 C C . GLU A 1 76 ? -13.327 5.390 13.923 1.00 85.75 76 GLU A C 1
ATOM 625 O O . GLU A 1 76 ? -12.734 4.324 14.092 1.00 85.75 76 GLU A O 1
ATOM 630 N N . ALA A 1 77 ? -12.691 6.558 13.810 1.00 87.12 77 ALA A N 1
ATOM 631 C CA . ALA A 1 77 ? -11.241 6.658 13.742 1.00 87.12 77 ALA A CA 1
ATOM 632 C C . ALA A 1 77 ? -10.557 6.253 15.055 1.00 87.12 77 ALA A C 1
ATOM 634 O O . ALA A 1 77 ? -9.406 5.829 15.016 1.00 87.12 77 ALA A O 1
ATOM 635 N N . TRP A 1 78 ? -11.239 6.359 16.201 1.00 86.50 78 TRP A N 1
ATOM 636 C CA . TRP A 1 78 ? -10.639 6.161 17.527 1.00 86.50 78 TRP A CA 1
ATOM 637 C C . TRP A 1 78 ? -11.410 5.218 18.457 1.00 86.50 78 TRP A C 1
ATOM 639 O O . TRP A 1 78 ? -10.895 4.883 19.523 1.00 86.50 78 TRP A O 1
ATOM 649 N N . ASN A 1 79 ? -12.613 4.761 18.093 1.00 85.62 79 ASN A N 1
ATOM 650 C CA . ASN A 1 79 ? -13.351 3.793 18.907 1.00 85.62 79 ASN A CA 1
ATOM 651 C C . ASN A 1 79 ? -13.036 2.336 18.565 1.00 85.62 79 ASN A C 1
ATOM 653 O O . ASN A 1 79 ? -12.681 1.959 17.444 1.00 85.62 79 ASN A O 1
ATOM 657 N N . THR A 1 80 ? -13.253 1.498 19.569 1.00 88.50 80 THR A N 1
ATOM 658 C CA . THR A 1 80 ? -13.151 0.044 19.511 1.00 88.50 80 THR A CA 1
ATOM 659 C C . THR A 1 80 ? -14.445 -0.583 18.986 1.00 88.50 80 THR A C 1
ATOM 661 O O . THR A 1 80 ? -15.536 -0.019 19.102 1.00 88.50 80 THR A O 1
ATOM 664 N N . CYS A 1 81 ? -14.352 -1.781 18.406 1.00 87.44 81 CYS A N 1
ATOM 665 C CA . CYS A 1 81 ? -15.508 -2.530 17.899 1.00 87.44 81 CYS A CA 1
ATOM 666 C C . CYS A 1 81 ? -16.502 -2.967 18.987 1.00 87.44 81 CYS A C 1
ATOM 668 O O . CYS A 1 81 ? -17.674 -3.192 18.681 1.00 87.44 81 CYS A O 1
ATOM 670 N N . LEU A 1 82 ? -16.060 -3.064 20.243 1.00 83.38 82 LEU A N 1
ATOM 671 C CA . LEU A 1 82 ? -16.869 -3.467 21.390 1.00 83.38 82 LEU A CA 1
ATOM 672 C C . LEU A 1 82 ? -17.009 -2.308 22.377 1.00 83.38 82 LEU A C 1
ATOM 674 O O . LEU A 1 82 ? -16.020 -1.704 22.781 1.00 83.38 82 LEU A O 1
ATOM 678 N N . ARG A 1 83 ? -18.237 -2.027 22.826 1.00 76.81 83 ARG A N 1
ATOM 679 C CA . ARG A 1 83 ? -18.538 -0.953 23.787 1.00 76.81 83 ARG A CA 1
ATOM 680 C C . ARG A 1 83 ? -17.793 -1.110 25.112 1.00 76.81 83 ARG A C 1
ATOM 682 O O . ARG A 1 83 ? -17.471 -0.092 25.712 1.00 76.81 83 ARG A O 1
ATOM 689 N N . GLY A 1 84 ? -17.523 -2.349 25.528 1.00 75.25 84 GLY A N 1
ATOM 690 C CA . GLY A 1 84 ? -16.824 -2.664 26.777 1.00 75.25 84 GLY A CA 1
ATOM 691 C C . GLY A 1 84 ? -15.303 -2.484 26.746 1.00 75.25 84 GLY A C 1
ATOM 692 O O . GLY A 1 84 ? -14.695 -2.441 27.809 1.00 75.25 84 GLY A O 1
ATOM 693 N N . ILE A 1 85 ? -14.675 -2.365 25.569 1.00 81.94 85 ILE A N 1
ATOM 694 C CA . ILE A 1 85 ? -13.225 -2.138 25.481 1.00 81.94 85 ILE A CA 1
ATOM 695 C C . ILE A 1 85 ? -12.969 -0.637 25.498 1.00 81.94 85 ILE A C 1
ATOM 697 O O . ILE A 1 85 ? -13.431 0.085 24.611 1.00 81.94 85 ILE A O 1
ATOM 701 N N . ASP A 1 86 ? -12.200 -0.176 26.481 1.00 85.19 86 ASP A N 1
ATOM 702 C CA . ASP A 1 86 ? -11.797 1.223 26.545 1.00 85.19 86 ASP A CA 1
ATOM 703 C C . ASP A 1 86 ? -10.948 1.612 25.311 1.00 85.19 86 ASP A C 1
ATOM 705 O O . ASP A 1 86 ? -9.985 0.903 24.997 1.00 85.19 86 ASP A O 1
ATOM 709 N N . PRO A 1 87 ? -11.256 2.730 24.618 1.00 87.44 87 PRO A N 1
ATOM 710 C CA . PRO A 1 87 ? -10.462 3.235 23.492 1.00 87.44 87 PRO A CA 1
ATOM 711 C C . PRO A 1 87 ? -8.959 3.398 23.773 1.00 87.44 87 PRO A C 1
ATOM 713 O O . PRO A 1 87 ? -8.155 3.362 22.842 1.00 87.44 87 PRO A O 1
ATOM 716 N N . SER A 1 88 ? -8.556 3.516 25.041 1.00 88.19 88 SER A N 1
ATOM 717 C CA . SER A 1 88 ? -7.151 3.577 25.463 1.00 88.19 88 SER A CA 1
ATOM 718 C C . SER A 1 88 ? -6.346 2.347 25.036 1.00 88.19 88 SER A C 1
ATOM 720 O O . SER A 1 88 ? -5.176 2.478 24.691 1.00 88.19 88 SER A O 1
ATOM 722 N N . TRP A 1 89 ? -6.955 1.156 24.980 1.00 91.38 89 TRP A N 1
ATOM 723 C CA . TRP A 1 89 ? -6.266 -0.047 24.495 1.00 91.38 89 TRP A CA 1
ATOM 724 C C . TRP A 1 89 ? -5.908 0.051 23.012 1.00 91.38 89 TRP A C 1
ATOM 726 O O . TRP A 1 89 ? -4.806 -0.325 22.617 1.00 91.38 89 TRP A O 1
ATOM 736 N N . LEU A 1 90 ? -6.810 0.611 22.197 1.00 93.19 90 LEU A N 1
ATOM 737 C CA . LEU A 1 90 ? -6.544 0.870 20.782 1.00 93.19 90 LEU A CA 1
ATOM 738 C C . LEU A 1 90 ? -5.442 1.927 20.614 1.00 93.19 90 LEU A C 1
ATOM 740 O O . LEU A 1 90 ? -4.598 1.793 19.733 1.00 93.19 90 LEU A O 1
ATOM 744 N N . LEU A 1 91 ? -5.420 2.956 21.469 1.00 94.06 91 LEU A N 1
ATOM 745 C CA . LEU A 1 91 ? -4.348 3.955 21.498 1.00 94.06 91 LEU A CA 1
ATOM 746 C C . LEU A 1 91 ? -2.983 3.319 21.797 1.00 94.06 91 LEU A C 1
ATOM 748 O O . LEU A 1 91 ? -2.052 3.498 21.015 1.00 94.06 91 LEU A O 1
ATOM 752 N N . ILE A 1 92 ? -2.872 2.562 22.894 1.00 95.06 92 ILE A N 1
ATOM 753 C CA . ILE A 1 92 ? -1.623 1.897 23.302 1.00 95.06 92 ILE A CA 1
ATOM 754 C C . ILE A 1 92 ? -1.129 0.978 22.183 1.00 95.06 92 ILE A C 1
ATOM 756 O O . ILE A 1 92 ? 0.038 1.041 21.802 1.00 95.06 92 ILE A O 1
ATOM 760 N N . TYR A 1 93 ? -2.032 0.178 21.611 1.00 96.56 93 TYR A N 1
ATOM 761 C CA . TYR A 1 93 ? -1.713 -0.713 20.502 1.00 96.56 93 TYR A CA 1
ATOM 762 C C . TYR A 1 93 ? -1.121 0.040 19.304 1.00 96.56 93 TYR A C 1
ATOM 764 O O . TYR A 1 93 ? -0.061 -0.332 18.798 1.00 96.56 93 TYR A O 1
ATOM 772 N N . ARG A 1 94 ? -1.768 1.131 18.875 1.00 97.25 94 ARG A N 1
ATOM 773 C CA . ARG A 1 94 ? -1.320 1.930 17.727 1.00 97.25 94 ARG A CA 1
ATOM 774 C C . ARG A 1 94 ? 0.014 2.625 17.968 1.00 97.25 94 ARG A C 1
ATOM 776 O O . ARG A 1 94 ? 0.830 2.639 17.052 1.00 97.25 94 ARG A O 1
ATOM 783 N N . ILE A 1 95 ? 0.259 3.129 19.180 1.00 97.62 95 ILE A N 1
ATOM 784 C CA . ILE A 1 95 ? 1.545 3.738 19.551 1.00 97.62 95 ILE A CA 1
ATOM 785 C C . ILE A 1 95 ? 2.665 2.697 19.486 1.00 97.62 95 ILE A C 1
ATOM 787 O O . ILE A 1 95 ? 3.705 2.965 18.888 1.00 97.62 95 ILE A O 1
ATOM 791 N N . ILE A 1 96 ? 2.454 1.504 20.053 1.00 97.88 96 ILE A N 1
ATOM 792 C CA . ILE A 1 96 ? 3.450 0.423 20.009 1.00 97.88 96 ILE A CA 1
ATOM 793 C C . ILE A 1 96 ? 3.743 0.034 18.557 1.00 97.88 96 ILE A C 1
ATOM 795 O O . ILE A 1 96 ? 4.907 -0.009 18.161 1.00 97.88 96 ILE A O 1
ATOM 799 N N . CYS A 1 97 ? 2.702 -0.187 17.747 1.00 97.81 97 CYS A N 1
ATOM 800 C CA . CYS A 1 97 ? 2.865 -0.514 16.331 1.00 97.81 97 CYS A CA 1
ATOM 801 C C . CYS A 1 97 ? 3.621 0.590 15.583 1.00 97.81 97 CYS A C 1
ATOM 803 O O . CYS A 1 97 ? 4.551 0.291 14.840 1.00 97.81 97 CYS A O 1
ATOM 805 N N . PHE A 1 98 ? 3.273 1.861 15.810 1.00 98.31 98 PHE A N 1
ATOM 806 C CA . PHE A 1 98 ? 3.952 2.998 15.194 1.00 98.31 98 PHE A CA 1
ATOM 807 C C . PHE A 1 98 ? 5.441 3.037 15.545 1.00 98.31 98 PHE A C 1
ATOM 809 O O . PHE A 1 98 ? 6.266 3.149 14.644 1.00 98.31 98 PHE A O 1
ATOM 816 N N . ILE A 1 99 ? 5.793 2.899 16.828 1.00 98.19 99 ILE A N 1
ATOM 817 C CA . ILE A 1 99 ? 7.190 2.917 17.286 1.00 98.19 99 ILE A CA 1
ATOM 818 C C . ILE A 1 99 ? 7.983 1.776 16.646 1.00 98.19 99 ILE A C 1
ATOM 820 O O . ILE A 1 99 ? 9.070 2.010 16.122 1.00 98.19 99 ILE A O 1
ATOM 824 N N . VAL A 1 100 ? 7.441 0.554 16.655 1.00 97.50 100 VAL A N 1
ATOM 825 C CA . VAL A 1 100 ? 8.123 -0.618 16.088 1.00 97.50 100 VAL A CA 1
ATOM 826 C C . VAL A 1 100 ? 8.310 -0.469 14.577 1.00 97.50 100 VAL A C 1
ATOM 828 O O . VAL A 1 100 ? 9.415 -0.663 14.079 1.00 97.50 100 VAL A O 1
ATOM 831 N N . LEU A 1 101 ? 7.265 -0.087 13.839 1.00 97.19 101 LEU A N 1
ATOM 832 C CA . LEU A 1 101 ? 7.353 0.090 12.387 1.00 97.19 101 LEU A CA 1
ATOM 833 C C . LEU A 1 101 ? 8.295 1.235 12.002 1.00 97.19 101 LEU A C 1
ATOM 835 O O . LEU A 1 101 ? 9.084 1.097 11.068 1.00 97.19 101 LEU A O 1
ATOM 839 N N . LEU A 1 102 ? 8.263 2.345 12.744 1.00 97.44 102 LEU A N 1
ATOM 840 C CA . LEU A 1 102 ? 9.174 3.466 12.536 1.00 97.44 102 LEU A CA 1
ATOM 841 C C . LEU A 1 102 ? 10.628 3.049 12.786 1.00 97.44 102 LEU A C 1
ATOM 843 O O . LEU A 1 102 ? 11.495 3.364 11.974 1.00 97.44 102 LEU A O 1
ATOM 847 N N . ALA A 1 103 ? 10.890 2.300 13.859 1.00 96.94 103 ALA A N 1
ATOM 848 C CA . ALA A 1 103 ? 12.217 1.764 14.145 1.00 96.94 103 ALA A CA 1
ATOM 849 C C . ALA A 1 103 ? 12.708 0.830 13.027 1.00 96.94 103 ALA A C 1
ATOM 851 O O . ALA A 1 103 ? 13.864 0.928 12.625 1.00 96.94 103 ALA A O 1
ATOM 852 N N . LEU A 1 104 ? 11.835 -0.021 12.478 1.00 95.12 104 LEU A N 1
ATOM 853 C CA . LEU A 1 104 ? 12.168 -0.903 11.355 1.00 95.12 104 LEU A CA 1
ATOM 854 C C . LEU A 1 104 ? 12.490 -0.122 10.071 1.00 95.12 104 LEU A C 1
ATOM 856 O O . LEU A 1 104 ? 13.463 -0.459 9.395 1.00 95.12 104 LEU A O 1
ATOM 860 N N . ILE A 1 105 ? 11.740 0.943 9.749 1.00 94.62 105 ILE A N 1
ATOM 861 C CA . ILE A 1 105 ? 12.071 1.826 8.613 1.00 94.62 105 ILE A CA 1
ATOM 862 C C . ILE A 1 105 ? 13.428 2.485 8.828 1.00 94.62 105 ILE A C 1
ATOM 864 O O . ILE A 1 105 ? 14.268 2.445 7.934 1.00 94.62 105 ILE A O 1
ATOM 868 N N . ILE A 1 106 ? 13.659 3.070 10.006 1.00 95.44 106 ILE A N 1
ATOM 869 C CA . ILE A 1 106 ? 14.923 3.747 10.318 1.00 95.44 106 ILE A CA 1
ATOM 870 C C . ILE A 1 106 ? 16.089 2.763 10.227 1.00 95.44 106 ILE A C 1
ATOM 872 O O . ILE A 1 106 ? 17.096 3.085 9.606 1.00 95.44 106 ILE A O 1
ATOM 876 N N . ALA A 1 107 ? 15.947 1.561 10.788 1.00 94.56 107 ALA A N 1
ATOM 877 C CA . ALA A 1 107 ? 16.966 0.520 10.714 1.00 94.56 107 ALA A CA 1
A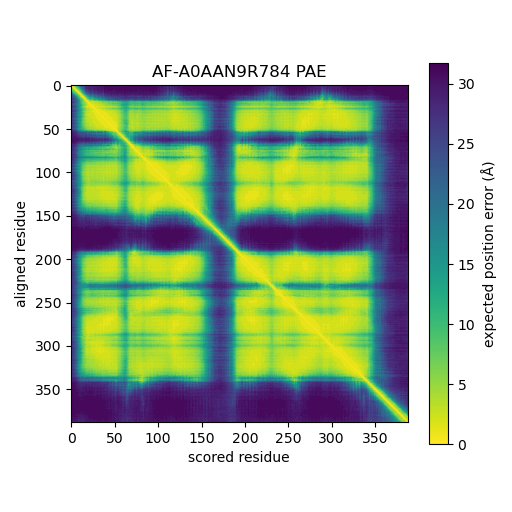TOM 878 C C . ALA A 1 107 ? 17.262 0.109 9.265 1.00 94.56 107 ALA A C 1
ATOM 880 O O . ALA A 1 107 ? 18.423 -0.048 8.905 1.00 94.56 107 ALA A O 1
ATOM 881 N N . SER A 1 108 ? 16.234 0.003 8.423 1.00 92.19 108 SER A N 1
ATOM 882 C CA . SER A 1 108 ? 16.401 -0.368 7.013 1.00 92.19 108 SER A CA 1
ATOM 883 C C . SER A 1 108 ? 17.081 0.735 6.209 1.00 92.19 108 SER A C 1
ATOM 885 O O . SER A 1 108 ? 18.001 0.467 5.447 1.00 92.19 108 SER A O 1
ATOM 887 N N . VAL A 1 109 ? 16.706 1.999 6.433 1.00 94.38 109 VAL A N 1
ATOM 888 C CA . VAL A 1 109 ? 17.394 3.147 5.821 1.00 94.38 109 VAL A CA 1
ATOM 889 C C . VAL A 1 109 ? 18.834 3.263 6.326 1.00 94.38 109 VAL A C 1
ATOM 891 O O . VAL A 1 109 ? 19.718 3.639 5.563 1.00 94.38 109 VAL A O 1
ATOM 894 N N . ALA A 1 110 ? 19.092 2.943 7.595 1.00 94.56 110 ALA A N 1
ATOM 895 C CA . ALA A 1 110 ? 20.436 2.966 8.160 1.00 94.56 110 ALA A CA 1
ATOM 896 C C . ALA A 1 110 ? 21.328 1.838 7.613 1.00 94.56 110 ALA A C 1
ATOM 898 O O . ALA A 1 110 ? 22.524 2.058 7.439 1.00 94.56 110 ALA A O 1
ATOM 899 N N . ALA A 1 111 ? 20.762 0.657 7.346 1.00 90.69 111 ALA A N 1
ATOM 900 C CA . ALA A 1 111 ? 21.491 -0.496 6.822 1.00 90.69 111 ALA A CA 1
ATOM 901 C C . ALA A 1 111 ? 21.747 -0.391 5.310 1.00 90.69 111 ALA A C 1
ATOM 903 O O . ALA A 1 111 ? 22.883 -0.542 4.866 1.00 90.69 111 ALA A O 1
ATOM 904 N N . ASP A 1 112 ? 20.705 -0.079 4.537 1.00 87.50 112 ASP A N 1
ATOM 905 C CA . ASP A 1 112 ? 20.703 -0.208 3.074 1.00 87.50 112 ASP A CA 1
ATOM 906 C C . ASP A 1 112 ? 20.607 1.149 2.345 1.00 87.50 112 ASP A C 1
ATOM 908 O O . ASP A 1 112 ? 20.637 1.229 1.113 1.00 87.50 112 ASP A O 1
ATOM 912 N N . GLY A 1 113 ? 20.495 2.248 3.096 1.00 91.38 113 GLY A N 1
ATOM 913 C CA . GLY A 1 113 ? 20.362 3.601 2.564 1.00 91.38 113 GLY A CA 1
ATOM 914 C C . GLY A 1 113 ? 18.965 3.926 2.026 1.00 91.38 113 GLY A C 1
ATOM 915 O O . GLY A 1 113 ? 18.022 3.141 2.085 1.00 91.38 113 GLY A O 1
ATOM 916 N N . GLY A 1 114 ? 18.819 5.124 1.449 1.00 89.12 114 GLY A N 1
ATOM 917 C CA . GLY A 1 114 ? 17.554 5.578 0.851 1.00 89.12 114 GLY A CA 1
ATOM 918 C C . GLY A 1 114 ? 17.160 4.848 -0.441 1.00 89.12 114 GLY A C 1
ATOM 919 O O . GLY A 1 114 ? 16.027 4.984 -0.898 1.00 89.12 114 GLY A O 1
ATOM 920 N N . VAL A 1 115 ? 18.064 4.049 -1.020 1.00 88.88 115 VAL A N 1
ATOM 921 C CA . VAL A 1 115 ? 17.827 3.297 -2.265 1.00 88.88 115 VAL A CA 1
ATOM 922 C C . VAL A 1 115 ? 16.706 2.269 -2.093 1.00 88.88 115 VAL A C 1
ATOM 924 O O . VAL A 1 115 ? 16.018 1.951 -3.058 1.00 88.88 115 VAL A O 1
ATOM 927 N N . ILE A 1 116 ? 16.427 1.814 -0.868 1.00 90.06 116 ILE A N 1
ATOM 928 C CA . ILE A 1 116 ? 15.330 0.878 -0.593 1.00 90.06 116 ILE A CA 1
ATOM 929 C C . ILE A 1 116 ? 13.961 1.414 -1.041 1.00 90.06 116 ILE A C 1
ATOM 931 O O . ILE A 1 116 ? 13.106 0.635 -1.462 1.00 90.06 116 ILE A O 1
ATOM 935 N N . PHE A 1 117 ? 13.749 2.737 -1.041 1.00 92.62 117 PHE A N 1
ATOM 936 C CA . PHE A 1 117 ? 12.502 3.359 -1.514 1.00 92.62 117 PHE A CA 1
ATOM 937 C C . PHE A 1 117 ? 12.265 3.190 -3.020 1.00 92.62 117 PHE A C 1
ATOM 939 O O . PHE A 1 117 ? 11.223 3.589 -3.538 1.00 92.62 117 PHE A O 1
ATOM 946 N N . TYR A 1 118 ? 13.193 2.550 -3.721 1.00 93.94 118 TYR A N 1
ATOM 947 C CA . TYR A 1 118 ? 12.991 2.036 -5.061 1.00 93.94 118 TYR A CA 1
ATOM 948 C C . TYR A 1 118 ? 11.983 0.872 -5.123 1.00 93.94 118 TYR A C 1
ATOM 950 O O . TYR A 1 118 ? 11.385 0.634 -6.167 1.00 93.94 118 TYR A O 1
ATOM 958 N N . PHE A 1 119 ? 11.736 0.158 -4.023 1.00 93.75 119 PHE A N 1
ATOM 959 C CA . PHE A 1 119 ? 10.838 -1.000 -3.994 1.00 93.75 119 PHE A CA 1
ATOM 960 C C . PHE A 1 119 ? 9.434 -0.644 -3.477 1.00 93.75 119 PHE A C 1
ATOM 962 O O . PHE A 1 119 ? 9.272 0.092 -2.501 1.00 93.75 119 PHE A O 1
ATOM 969 N N . TYR A 1 120 ? 8.399 -1.242 -4.076 1.00 95.00 120 TYR A N 1
ATOM 970 C CA . TYR A 1 120 ? 6.995 -1.068 -3.670 1.00 95.00 120 TYR A CA 1
ATOM 971 C C . TYR A 1 120 ? 6.728 -1.570 -2.245 1.00 95.00 120 TYR A C 1
ATOM 973 O O . TYR A 1 120 ? 5.891 -1.014 -1.530 1.00 95.00 120 TYR A O 1
ATOM 981 N N . THR A 1 121 ? 7.477 -2.584 -1.799 1.00 93.25 121 THR A N 1
ATOM 982 C CA . THR A 1 121 ? 7.453 -3.055 -0.407 1.00 93.25 121 THR A CA 1
ATOM 983 C C . THR A 1 121 ? 7.731 -1.910 0.563 1.00 93.25 121 THR A C 1
ATOM 985 O O . THR A 1 121 ? 6.989 -1.739 1.525 1.00 93.25 121 THR A O 1
ATOM 988 N N . GLN A 1 122 ? 8.738 -1.073 0.287 1.00 94.75 122 GLN A N 1
ATOM 989 C CA . GLN A 1 122 ? 9.080 0.045 1.171 1.00 94.75 122 GLN A CA 1
ATOM 990 C C . GLN A 1 122 ? 8.024 1.144 1.150 1.00 94.75 122 GLN A C 1
ATOM 992 O O . GLN A 1 122 ? 7.710 1.714 2.194 1.00 94.75 122 GLN A O 1
ATOM 997 N N . TRP A 1 123 ? 7.424 1.409 -0.013 1.00 96.94 123 TRP A N 1
ATOM 998 C CA . TRP A 1 123 ? 6.296 2.336 -0.129 1.00 96.94 123 TRP A CA 1
ATOM 999 C C . TRP A 1 123 ? 5.119 1.874 0.729 1.00 96.94 123 TRP A C 1
ATOM 1001 O O . TRP A 1 123 ? 4.555 2.656 1.493 1.00 96.94 123 TRP A O 1
ATOM 1011 N N . THR A 1 124 ? 4.787 0.586 0.651 1.00 96.50 124 THR A N 1
ATOM 1012 C CA . THR A 1 124 ? 3.706 -0.032 1.427 1.00 96.50 124 THR A CA 1
ATOM 1013 C C . THR A 1 124 ? 4.010 -0.016 2.920 1.00 96.50 124 THR A C 1
ATOM 1015 O O . THR A 1 124 ? 3.178 0.428 3.709 1.00 96.50 124 THR A O 1
ATOM 1018 N N . PHE A 1 125 ? 5.211 -0.429 3.322 1.00 96.06 125 PHE A N 1
ATOM 1019 C CA . PHE A 1 125 ? 5.630 -0.424 4.721 1.00 96.06 125 PHE A CA 1
ATOM 1020 C C . PHE A 1 125 ? 5.614 0.997 5.309 1.00 96.06 125 PHE A C 1
ATOM 1022 O O . PHE A 1 125 ? 5.090 1.217 6.399 1.00 96.06 125 PHE A O 1
ATOM 1029 N N . THR A 1 126 ? 6.064 1.994 4.542 1.00 97.00 126 THR A N 1
ATOM 1030 C CA . THR A 1 126 ? 5.979 3.417 4.912 1.00 97.00 126 THR A CA 1
ATOM 1031 C C . THR A 1 126 ? 4.543 3.898 5.047 1.00 97.00 126 THR A C 1
ATOM 1033 O O . THR A 1 126 ? 4.219 4.575 6.023 1.00 97.00 126 THR A O 1
ATOM 1036 N N . LEU A 1 127 ? 3.658 3.524 4.120 1.00 97.81 127 LEU A N 1
ATOM 1037 C CA . LEU A 1 127 ? 2.240 3.869 4.195 1.00 97.81 127 LEU A CA 1
ATOM 1038 C C . LEU A 1 127 ? 1.584 3.281 5.455 1.00 97.81 127 LEU A C 1
ATOM 1040 O O . LEU A 1 127 ? 0.813 3.973 6.120 1.00 97.81 127 LEU A O 1
ATOM 1044 N N . VAL A 1 128 ? 1.932 2.046 5.834 1.00 97.88 128 VAL A N 1
ATOM 1045 C CA . VAL A 1 128 ? 1.470 1.413 7.081 1.00 97.88 128 VAL A CA 1
ATOM 1046 C C . VAL A 1 128 ? 2.020 2.147 8.311 1.00 97.88 128 VAL A C 1
ATOM 1048 O O . VAL A 1 128 ? 1.275 2.395 9.258 1.00 97.88 128 VAL A O 1
ATOM 1051 N N . THR A 1 129 ? 3.280 2.579 8.302 1.00 97.94 129 THR A N 1
ATOM 1052 C CA . THR A 1 129 ? 3.837 3.408 9.386 1.00 97.94 129 THR A CA 1
ATOM 1053 C C . THR A 1 129 ? 3.099 4.741 9.512 1.00 97.94 129 THR A C 1
ATOM 1055 O O . THR A 1 129 ? 2.709 5.130 10.614 1.00 97.94 129 THR A O 1
ATOM 1058 N N . VAL A 1 130 ? 2.825 5.421 8.394 1.00 98.12 130 VAL A N 1
ATOM 1059 C CA . VAL A 1 130 ? 2.027 6.661 8.369 1.00 98.12 130 VAL A CA 1
ATOM 1060 C C . VAL A 1 130 ? 0.609 6.410 8.885 1.00 98.12 130 VAL A C 1
ATOM 1062 O O . VAL A 1 130 ? 0.102 7.202 9.680 1.00 98.12 130 VAL A O 1
ATOM 1065 N N . TYR A 1 131 ? -0.014 5.295 8.495 1.00 98.19 131 TYR A N 1
ATOM 1066 C CA . TYR A 1 131 ? -1.316 4.875 9.007 1.00 98.19 131 TYR A CA 1
ATOM 1067 C C . TYR A 1 131 ? -1.318 4.783 10.535 1.00 98.19 131 TYR A C 1
ATOM 1069 O O . TYR A 1 131 ? -2.170 5.391 11.179 1.00 98.19 131 TYR A O 1
ATOM 1077 N N . PHE A 1 132 ? -0.353 4.083 11.134 1.00 98.19 132 PHE A N 1
ATOM 1078 C CA . PHE A 1 132 ? -0.276 3.953 12.591 1.00 98.19 132 PHE A CA 1
ATOM 1079 C C . PHE A 1 132 ? 0.060 5.272 13.297 1.00 98.19 132 PHE A C 1
ATOM 1081 O O . PHE A 1 132 ? -0.458 5.521 14.389 1.00 98.19 132 PHE A O 1
ATOM 1088 N N . GLY A 1 133 ? 0.845 6.150 12.669 1.00 97.62 133 GLY A N 1
ATOM 1089 C CA . GLY A 1 133 ? 1.099 7.503 13.171 1.00 97.62 133 GLY A CA 1
ATOM 1090 C C . GLY A 1 133 ? -0.179 8.346 13.229 1.00 97.62 133 GLY A C 1
ATOM 1091 O O . GLY A 1 133 ? -0.536 8.873 14.285 1.00 97.62 133 GLY A O 1
ATOM 1092 N N . LEU A 1 134 ? -0.930 8.402 12.124 1.00 96.44 134 LEU A N 1
ATOM 1093 C CA . LEU A 1 134 ? -2.228 9.085 12.068 1.00 96.44 134 LEU A CA 1
ATOM 1094 C C . LEU A 1 134 ? -3.251 8.438 13.008 1.00 96.44 134 LEU A C 1
ATOM 1096 O O . LEU A 1 134 ? -3.975 9.135 13.715 1.00 96.44 134 LEU A O 1
ATOM 1100 N N . GLY A 1 135 ? -3.287 7.108 13.068 1.00 95.38 135 GLY A N 1
ATOM 1101 C CA . GLY A 1 135 ? -4.175 6.365 13.955 1.00 95.38 135 GLY A CA 1
ATOM 1102 C C . GLY A 1 135 ? -3.899 6.657 15.426 1.00 95.38 135 GLY A C 1
ATOM 1103 O O . GLY A 1 135 ? -4.844 6.787 16.203 1.00 95.38 135 GLY A O 1
ATOM 1104 N N . SER A 1 136 ? -2.628 6.809 15.806 1.00 96.06 136 SER A N 1
ATOM 1105 C CA . SER A 1 136 ? -2.229 7.217 17.157 1.00 96.06 136 SER A CA 1
ATOM 1106 C C . SER A 1 136 ? -2.704 8.637 17.469 1.00 96.06 136 SER A C 1
ATOM 1108 O O . SER A 1 136 ? -3.271 8.866 18.537 1.00 96.06 136 SER A O 1
ATOM 1110 N N . TYR A 1 137 ? -2.565 9.569 16.520 1.00 94.31 137 TYR A N 1
ATOM 1111 C CA . TYR A 1 137 ? -3.083 10.934 16.652 1.00 94.31 137 TYR A CA 1
ATOM 1112 C C . TYR A 1 137 ? -4.607 10.961 16.857 1.00 94.31 137 TYR A C 1
ATOM 1114 O O . TYR A 1 137 ? -5.091 11.570 17.813 1.00 94.31 137 TYR A O 1
ATOM 1122 N N . PHE A 1 138 ? -5.371 10.250 16.022 1.00 91.88 138 PHE A N 1
ATOM 1123 C CA . PHE A 1 138 ? -6.828 10.167 16.165 1.00 91.88 138 PHE A CA 1
ATOM 1124 C C . PHE A 1 138 ? -7.249 9.500 17.474 1.00 91.88 138 PHE A C 1
ATOM 1126 O O . PHE A 1 138 ? -8.167 9.981 18.140 1.00 91.88 138 PHE A O 1
ATOM 1133 N N . SER A 1 139 ? -6.569 8.425 17.874 1.00 91.88 139 SER A N 1
ATOM 1134 C CA . SER A 1 139 ? -6.835 7.756 19.146 1.00 91.88 139 SER A CA 1
ATOM 1135 C C . SER A 1 139 ? -6.554 8.663 20.347 1.00 91.88 139 SER A C 1
ATOM 1137 O O . SER A 1 139 ? -7.334 8.665 21.299 1.00 91.88 139 SER A O 1
ATOM 1139 N N . LEU A 1 140 ? -5.498 9.482 20.298 1.00 91.50 140 LEU A N 1
ATOM 1140 C CA . LEU A 1 140 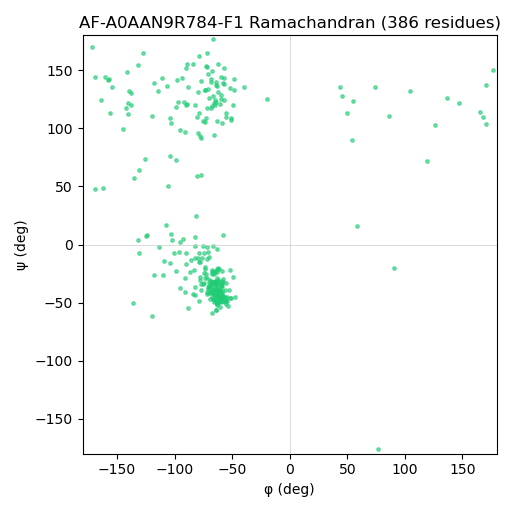? -5.173 10.445 21.352 1.00 91.50 140 LEU A CA 1
ATOM 1141 C C . LEU A 1 140 ? -6.204 11.581 21.414 1.00 91.50 140 LEU A C 1
ATOM 1143 O O . LEU A 1 140 ? -6.633 11.981 22.499 1.00 91.50 140 LEU A O 1
ATOM 1147 N N . TYR A 1 141 ? -6.646 12.068 20.252 1.00 87.81 141 TYR A N 1
ATOM 1148 C CA . TYR A 1 141 ? -7.730 13.043 20.147 1.00 87.81 141 TYR A CA 1
ATOM 1149 C C . TYR A 1 141 ? -9.030 12.507 20.768 1.00 87.81 141 TYR A C 1
ATOM 1151 O O . TYR A 1 141 ? -9.646 13.172 21.603 1.00 87.81 141 TYR A O 1
ATOM 1159 N N . GLY A 1 142 ? -9.409 11.272 20.429 1.00 84.94 142 GLY A N 1
ATOM 1160 C CA . GLY A 1 142 ? -10.573 10.588 20.992 1.00 84.94 142 GLY A CA 1
ATOM 1161 C C . GLY A 1 142 ? -10.487 10.375 22.504 1.00 84.94 142 GLY A C 1
ATOM 1162 O O . GLY A 1 142 ? -11.453 10.634 23.226 1.00 84.94 142 GLY A O 1
ATOM 1163 N N . TYR A 1 143 ? -9.314 9.966 22.995 1.00 84.75 143 TYR A N 1
ATOM 1164 C CA . TYR A 1 143 ? -9.036 9.827 24.425 1.00 84.75 143 TYR A CA 1
ATOM 1165 C C . TYR A 1 143 ? -9.218 11.159 25.167 1.00 84.75 143 TYR A C 1
ATOM 1167 O O . TYR A 1 143 ? -9.934 11.225 26.168 1.00 84.75 143 TYR A O 1
ATOM 1175 N N . SER A 1 144 ? -8.650 12.240 24.626 1.00 83.94 144 SER A N 1
ATOM 1176 C CA . SER A 1 144 ? -8.742 13.588 25.200 1.00 83.94 144 SER A CA 1
ATOM 1177 C C . SER A 1 144 ? -10.188 14.090 25.240 1.00 83.94 144 SER A C 1
ATOM 1179 O O . SER A 1 144 ? -10.636 14.647 26.243 1.00 83.94 144 SER A O 1
ATOM 1181 N N . LEU A 1 145 ? -10.961 13.833 24.180 1.00 79.94 145 LEU A N 1
ATOM 1182 C CA . LEU A 1 145 ? -12.377 14.191 24.116 1.00 79.94 145 LEU A CA 1
ATOM 1183 C C . LEU A 1 145 ? -13.212 13.426 25.154 1.00 79.94 145 LEU A C 1
ATOM 1185 O O . LEU A 1 145 ? -14.089 14.012 25.793 1.00 79.94 145 LEU A O 1
ATOM 1189 N N . LYS A 1 146 ? -12.940 12.129 25.342 1.00 74.56 146 LYS A N 1
ATOM 1190 C CA . LYS A 1 146 ? -13.593 11.311 26.371 1.00 74.56 146 LYS A CA 1
ATOM 1191 C C . LYS A 1 146 ? -13.280 11.855 27.765 1.00 74.56 146 LYS A C 1
ATOM 1193 O O . LYS A 1 146 ? -14.206 12.075 28.542 1.00 74.56 146 LYS A O 1
ATOM 1198 N N . HIS A 1 147 ? -12.011 12.129 28.057 1.00 75.56 147 HIS A N 1
ATOM 1199 C CA . HIS A 1 147 ? -11.588 12.661 29.352 1.00 75.56 147 HIS A CA 1
ATOM 1200 C C . HIS A 1 147 ? -12.224 14.026 29.658 1.00 75.56 147 HIS A C 1
ATOM 1202 O O . HIS A 1 147 ? -12.755 14.223 30.748 1.00 75.56 147 HIS A O 1
ATOM 1208 N N . ASN A 1 148 ? -12.272 14.940 28.683 1.00 73.12 148 ASN A N 1
ATOM 1209 C CA . ASN A 1 148 ? -12.919 16.245 28.854 1.00 73.12 148 ASN A CA 1
ATOM 1210 C C . ASN A 1 148 ? -14.428 16.129 29.112 1.00 73.12 148 ASN A C 1
ATOM 1212 O O . ASN A 1 148 ? -14.965 16.878 29.927 1.00 73.12 148 ASN A O 1
ATOM 1216 N N . LYS A 1 149 ? -15.114 15.171 28.473 1.00 70.88 149 LYS A N 1
ATOM 1217 C CA . LYS A 1 149 ? -16.531 14.894 28.760 1.00 70.88 149 LYS A CA 1
ATOM 1218 C C . LYS A 1 149 ? -16.733 14.394 30.189 1.00 70.88 149 LYS A C 1
ATOM 1220 O O . LYS A 1 149 ? -17.613 14.914 30.864 1.00 70.88 149 LYS A O 1
ATOM 1225 N N . PHE A 1 150 ? -15.900 13.464 30.664 1.00 61.78 150 PHE A N 1
ATOM 1226 C CA . PHE A 1 150 ? -15.951 12.990 32.054 1.00 61.78 150 PHE A CA 1
ATOM 1227 C C . PHE A 1 150 ? -15.617 14.098 33.063 1.00 61.78 150 PHE A C 1
ATOM 1229 O O . PHE A 1 150 ? -16.286 14.206 34.091 1.00 61.78 150 PHE A O 1
ATOM 1236 N N . GLY A 1 151 ? -14.636 14.952 32.759 1.00 59.25 151 GLY A N 1
ATOM 1237 C CA . GLY A 1 151 ? -14.282 16.112 33.578 1.00 59.25 151 GLY A CA 1
ATOM 1238 C C . GLY A 1 151 ? -15.433 17.112 33.690 1.00 59.25 151 GLY A C 1
ATOM 1239 O O . GLY A 1 151 ? -15.816 17.483 34.794 1.00 59.25 151 GLY A O 1
ATOM 1240 N N . SER A 1 152 ? -16.062 17.472 32.568 1.00 58.69 152 SER A N 1
ATOM 1241 C CA . SER A 1 152 ? -17.211 18.386 32.549 1.00 58.69 152 SER A CA 1
ATOM 1242 C C . SER A 1 152 ? -18.445 17.801 33.248 1.00 58.69 152 SER A C 1
ATOM 1244 O O . SER A 1 152 ? -19.092 18.501 34.022 1.00 58.69 152 SER A O 1
ATOM 1246 N N . SER A 1 153 ? -18.747 16.510 33.059 1.00 57.41 153 SER A N 1
ATOM 1247 C CA . SER A 1 153 ? -19.866 15.860 33.757 1.00 57.41 153 SER A CA 1
ATOM 1248 C C . SER A 1 153 ? -19.630 15.712 35.261 1.00 57.41 153 SER A C 1
ATOM 1250 O O . SER A 1 153 ? -20.583 15.771 36.034 1.00 57.41 153 SER A O 1
ATOM 1252 N N . THR A 1 154 ? -18.375 15.535 35.687 1.00 58.34 154 THR A N 1
ATOM 1253 C CA . THR A 1 154 ? -18.020 15.465 37.113 1.00 58.34 154 THR A CA 1
ATOM 1254 C C . THR A 1 154 ? -18.144 16.838 37.763 1.00 58.34 154 THR A C 1
ATOM 1256 O O . THR A 1 154 ? -18.749 16.926 38.823 1.00 58.34 154 THR A O 1
ATOM 1259 N N . VAL A 1 155 ? -17.680 17.901 37.093 1.00 56.53 155 VAL A N 1
ATOM 1260 C CA . VAL A 1 155 ? -17.825 19.296 37.553 1.00 56.53 155 VAL A CA 1
ATOM 1261 C C . VAL A 1 155 ? -19.296 19.710 37.667 1.00 56.53 155 VAL A C 1
ATOM 1263 O O . VAL A 1 155 ? -19.675 20.324 38.658 1.00 56.53 155 VAL A O 1
ATOM 1266 N N . ASN A 1 156 ? -20.146 19.314 36.713 1.00 49.09 156 ASN A N 1
ATOM 1267 C CA . ASN A 1 156 ? -21.587 19.577 36.795 1.00 49.09 156 ASN A CA 1
ATOM 1268 C C . ASN A 1 156 ? -22.278 18.767 37.910 1.00 49.09 156 ASN A C 1
ATOM 1270 O O . ASN A 1 156 ? -23.258 19.230 38.487 1.00 49.09 156 ASN A O 1
ATOM 1274 N N . ARG A 1 157 ? -21.791 17.559 38.239 1.00 48.69 157 ARG A N 1
ATOM 1275 C CA . ARG A 1 157 ? -22.301 16.784 39.386 1.00 48.69 157 ARG A CA 1
ATOM 1276 C C . ARG A 1 157 ? -21.875 17.387 40.719 1.00 48.69 157 ARG A C 1
ATOM 1278 O O . ARG A 1 157 ? -22.701 17.454 41.618 1.00 48.69 157 ARG A O 1
ATOM 1285 N N . THR A 1 158 ? -20.633 17.850 40.849 1.00 49.25 158 THR A N 1
ATOM 1286 C CA . THR A 1 158 ? -20.166 18.503 42.079 1.00 49.25 158 THR A CA 1
ATOM 1287 C C . THR A 1 158 ? -20.767 19.891 42.283 1.00 49.25 158 THR A C 1
ATOM 1289 O O . THR A 1 158 ? -20.951 20.280 43.431 1.00 49.25 158 THR A O 1
ATOM 1292 N N . SER A 1 159 ? -21.133 20.625 41.224 1.00 49.09 159 SER A N 1
ATOM 1293 C CA . SER A 1 159 ? -21.893 21.876 41.372 1.00 49.09 159 SER A CA 1
ATOM 1294 C C . SER A 1 159 ? -23.339 21.640 41.820 1.00 49.09 159 SER A C 1
ATOM 1296 O O . SER A 1 159 ? -23.875 22.455 42.558 1.00 49.09 159 SER A O 1
ATOM 1298 N N . LEU A 1 160 ? -23.958 20.523 41.416 1.00 49.69 160 LEU A N 1
ATOM 1299 C CA . LEU A 1 160 ? -25.310 20.145 41.853 1.00 49.69 160 LEU A CA 1
ATOM 1300 C C . LEU A 1 160 ? -25.343 19.600 43.293 1.00 49.69 160 LEU A C 1
ATOM 1302 O O . LEU A 1 160 ? -26.299 19.864 44.013 1.00 49.69 160 LEU A O 1
ATOM 1306 N N . ASP A 1 161 ? -24.297 18.894 43.737 1.00 45.91 161 ASP A N 1
ATOM 1307 C CA . ASP A 1 161 ? -24.179 18.415 45.129 1.00 45.91 161 ASP A CA 1
ATOM 1308 C C . ASP A 1 161 ? -23.841 19.543 46.126 1.00 45.91 161 ASP A C 1
ATOM 1310 O O . ASP A 1 161 ? -24.102 19.414 47.319 1.00 45.91 161 ASP A O 1
ATOM 1314 N N . ALA A 1 162 ? -23.280 20.666 45.660 1.00 47.81 162 ALA A N 1
ATOM 1315 C CA . ALA A 1 162 ? -22.951 21.813 46.511 1.00 47.81 162 ALA A CA 1
ATOM 1316 C C . ALA A 1 162 ? -24.165 22.700 46.864 1.00 47.81 162 ALA A C 1
ATOM 1318 O O . ALA A 1 162 ? -24.074 23.494 47.800 1.00 47.81 162 ALA A O 1
ATOM 1319 N N . GLU A 1 163 ? -25.295 22.565 46.158 1.00 46.94 163 GLU A N 1
ATOM 1320 C CA . GLU A 1 163 ? -26.522 23.339 46.422 1.00 46.94 163 GLU A CA 1
ATOM 1321 C C . GLU A 1 163 ? -27.550 22.610 47.311 1.00 46.94 163 GLU A C 1
ATOM 1323 O O . GLU A 1 163 ? -28.521 23.222 47.755 1.00 46.94 163 GLU A O 1
ATOM 1328 N N . LEU A 1 164 ? -27.333 21.334 47.654 1.00 42.22 164 LEU A N 1
ATOM 1329 C CA . LEU A 1 164 ? -28.197 20.573 48.568 1.00 42.22 164 LEU A CA 1
ATOM 1330 C C . LEU A 1 164 ? -27.546 20.426 49.951 1.00 42.22 164 LEU A C 1
ATOM 1332 O O . LEU A 1 164 ? -27.039 19.374 50.334 1.00 42.22 164 LEU A O 1
ATOM 1336 N N . GLY A 1 165 ? -27.575 21.514 50.724 1.00 33.25 165 GLY A N 1
ATOM 1337 C CA . GLY A 1 165 ? -27.243 21.491 52.150 1.00 33.25 165 GLY A CA 1
ATOM 1338 C C . GLY A 1 165 ? -28.275 20.699 52.980 1.00 33.25 165 GLY A C 1
ATOM 1339 O O . GLY A 1 165 ? -29.460 20.684 52.639 1.00 33.25 165 GLY A O 1
ATOM 1340 N N . PRO A 1 166 ? -27.874 20.053 54.093 1.00 37.12 166 PRO A N 1
ATOM 1341 C CA . PRO A 1 166 ? -28.775 19.244 54.903 1.00 37.12 166 PRO A CA 1
ATOM 1342 C C . PRO A 1 166 ? -29.622 20.139 55.817 1.00 37.12 166 PRO A C 1
ATOM 1344 O O . PRO A 1 166 ? -29.198 20.499 56.912 1.00 37.12 166 PRO A O 1
ATOM 1347 N N . TYR A 1 167 ? -30.839 20.476 55.390 1.00 32.34 167 TYR A N 1
ATOM 1348 C CA . TYR A 1 167 ? -31.887 20.975 56.283 1.00 32.34 167 TYR A CA 1
ATOM 1349 C C . TYR A 1 167 ? -33.094 20.040 56.234 1.00 32.34 167 TYR A C 1
ATOM 1351 O O . TYR A 1 167 ? -33.808 19.937 55.242 1.00 32.34 167 TYR A O 1
ATOM 1359 N N . MET A 1 168 ? -33.295 19.340 57.343 1.00 36.22 168 MET A N 1
ATOM 1360 C CA . MET A 1 168 ? -34.475 18.544 57.643 1.00 36.22 168 MET A CA 1
ATOM 1361 C C . MET A 1 168 ? -35.461 19.442 58.398 1.00 36.22 168 MET A C 1
ATOM 1363 O O . MET A 1 168 ? -35.074 19.925 59.452 1.00 36.22 168 MET A O 1
ATOM 1367 N N . VAL A 1 169 ? -36.699 19.634 57.920 1.00 27.20 169 VAL A N 1
ATOM 1368 C CA . VAL A 1 169 ? -37.921 19.800 58.746 1.00 27.20 169 VAL A CA 1
ATOM 1369 C C . VAL A 1 169 ? -39.157 19.430 57.907 1.00 27.20 169 VAL A C 1
ATOM 1371 O O . VAL A 1 169 ? -39.233 19.663 56.707 1.00 27.20 169 VAL A O 1
ATOM 1374 N N . SER A 1 170 ? -40.092 18.796 58.607 1.00 28.94 170 SER A N 1
ATOM 1375 C CA . SER A 1 170 ? -41.317 18.108 58.214 1.00 28.94 170 SER A CA 1
ATOM 1376 C C . SER A 1 170 ? -42.526 19.020 57.895 1.00 28.94 170 SER A C 1
ATOM 1378 O O . SER A 1 170 ? -42.668 20.092 58.479 1.00 28.94 170 SER A O 1
ATOM 1380 N N . THR A 1 171 ? -43.496 18.422 57.182 1.00 28.34 171 THR A N 1
ATOM 1381 C CA . THR A 1 171 ? -44.977 18.468 57.362 1.00 28.34 171 THR A CA 1
ATOM 1382 C C . THR A 1 171 ? -45.886 19.310 56.425 1.00 28.34 171 THR A C 1
ATOM 1384 O O . THR A 1 171 ? -45.719 20.514 56.294 1.00 28.34 171 THR A O 1
ATOM 1387 N N . ILE A 1 172 ? -46.953 18.619 55.964 1.00 30.17 172 ILE A N 1
ATOM 1388 C CA . ILE A 1 172 ? -48.341 19.029 55.601 1.00 30.17 172 ILE A CA 1
ATOM 1389 C C . ILE A 1 172 ? -48.653 19.553 54.179 1.00 30.17 172 ILE A C 1
ATOM 1391 O O . ILE A 1 172 ? -48.299 20.662 53.815 1.00 30.17 172 ILE A O 1
ATOM 1395 N N . ASP A 1 173 ? -49.400 18.695 53.460 1.00 29.64 173 ASP A N 1
ATOM 1396 C CA . ASP A 1 173 ? -50.665 18.884 52.707 1.00 29.64 173 ASP A CA 1
ATOM 1397 C C . ASP A 1 173 ? -50.889 20.115 51.804 1.00 29.64 173 ASP A C 1
ATOM 1399 O O . ASP A 1 173 ? -50.716 21.259 52.212 1.00 29.64 173 ASP A O 1
ATOM 1403 N N . GLY A 1 174 ? -51.429 19.859 50.604 1.00 28.11 174 GLY A N 1
ATOM 1404 C CA . GLY A 1 174 ? -52.039 20.884 49.749 1.00 28.11 174 GLY A CA 1
ATOM 1405 C C . GLY A 1 174 ? -51.494 20.965 48.321 1.00 28.11 174 GLY A C 1
ATOM 1406 O O . GLY A 1 174 ? -50.437 21.530 48.072 1.00 28.11 174 GLY A O 1
ATOM 1407 N N . VAL A 1 175 ? -52.280 20.414 47.394 1.00 39.81 175 VAL A N 1
ATOM 1408 C CA . VAL A 1 175 ? -52.298 20.598 45.929 1.00 39.81 175 VAL A CA 1
ATOM 1409 C C . VAL A 1 175 ? -51.622 21.883 45.432 1.00 39.81 175 VAL A C 1
ATOM 1411 O O . VAL A 1 175 ? -52.075 22.962 45.792 1.00 39.81 175 VAL A O 1
ATOM 1414 N N . LEU A 1 176 ? -50.656 21.758 44.513 1.00 31.16 176 LEU A N 1
ATOM 1415 C CA . LEU A 1 176 ? -50.411 22.695 43.406 1.00 31.16 176 LEU A CA 1
ATOM 1416 C C . LEU A 1 176 ? -49.579 21.997 42.312 1.00 31.16 176 LEU A C 1
ATOM 1418 O O . LEU A 1 176 ? -48.748 21.135 42.593 1.00 31.16 176 LEU A O 1
ATOM 1422 N N . ASP A 1 177 ? -49.895 22.345 41.068 1.00 31.41 177 ASP A N 1
ATOM 1423 C CA . ASP A 1 177 ? -49.483 21.740 39.800 1.00 31.41 177 ASP A CA 1
ATOM 1424 C C . ASP A 1 177 ? -48.025 21.273 39.714 1.00 31.41 177 ASP A C 1
ATOM 1426 O O . ASP A 1 177 ? -47.104 22.003 40.061 1.00 31.41 177 ASP A O 1
ATOM 1430 N N . MET A 1 178 ? -47.825 20.070 39.166 1.00 34.19 178 MET A N 1
ATOM 1431 C CA . MET A 1 178 ? -46.515 19.474 38.884 1.00 34.19 178 MET A CA 1
ATOM 1432 C C . MET A 1 178 ? -45.948 20.046 37.569 1.00 34.19 178 MET A C 1
ATOM 1434 O O . MET A 1 178 ? -46.453 19.690 36.499 1.00 34.19 178 MET A O 1
ATOM 1438 N N . PRO A 1 179 ? -44.888 20.879 37.574 1.00 36.81 179 PRO A N 1
ATOM 1439 C CA . PRO A 1 179 ? -44.200 21.274 36.360 1.00 36.81 179 PRO A CA 1
ATOM 1440 C C . PRO A 1 179 ? -42.946 20.405 36.205 1.00 36.81 179 PRO A C 1
ATOM 1442 O O . PRO A 1 179 ? -42.022 20.471 37.005 1.00 36.81 179 PRO A O 1
ATOM 1445 N N . ASN A 1 180 ? -42.902 19.637 35.117 1.00 34.44 180 ASN A N 1
ATOM 1446 C CA . ASN A 1 180 ? -41.684 19.102 34.502 1.00 34.44 180 ASN A CA 1
ATOM 1447 C C . ASN A 1 180 ? -40.744 18.298 35.420 1.00 34.44 180 ASN A C 1
ATOM 1449 O O . ASN A 1 180 ? -39.747 18.794 35.941 1.00 34.44 180 ASN A O 1
ATOM 1453 N N . LEU A 1 181 ? -41.000 16.989 35.470 1.00 30.36 181 LEU A N 1
ATOM 1454 C CA . LEU A 1 181 ? -39.990 15.985 35.801 1.00 30.36 181 LEU A CA 1
ATOM 1455 C C . LEU A 1 181 ? -38.714 16.235 34.957 1.00 30.36 181 LEU A C 1
ATOM 1457 O O . LEU A 1 181 ? -38.832 16.422 33.740 1.00 30.36 181 LEU A O 1
ATOM 1461 N N . PRO A 1 182 ? -37.502 16.226 35.542 1.00 32.50 182 PRO A N 1
ATOM 1462 C CA . PRO A 1 182 ? -36.287 16.403 34.765 1.00 32.50 182 PRO A CA 1
ATOM 1463 C C . PRO A 1 182 ? -36.140 15.224 33.801 1.00 32.50 182 PRO A C 1
ATOM 1465 O O . PRO A 1 182 ? -36.116 14.064 34.218 1.00 32.50 182 PRO A O 1
ATOM 1468 N N . LYS A 1 183 ? -36.052 15.525 32.500 1.00 26.73 183 LYS A N 1
ATOM 1469 C CA . LYS A 1 183 ? -35.632 14.564 31.474 1.00 26.73 183 LYS A CA 1
ATOM 1470 C C . LYS A 1 183 ? -34.343 13.894 31.949 1.00 26.73 183 LYS A C 1
ATOM 1472 O O . LYS A 1 183 ? -33.345 14.579 32.171 1.00 26.73 183 LYS A O 1
ATOM 1477 N N . SER A 1 184 ? -34.362 12.570 32.094 1.00 29.52 184 SER A N 1
ATOM 1478 C CA . SER A 1 184 ? -33.124 11.814 32.255 1.00 29.52 184 SER A CA 1
ATOM 1479 C C . SER A 1 184 ? -32.214 12.093 31.043 1.00 29.52 184 SER A C 1
ATOM 1481 O O . SER A 1 184 ? -32.720 12.232 29.925 1.00 29.52 184 SER A O 1
ATOM 1483 N N . PRO A 1 185 ? -30.882 12.184 31.207 1.00 32.53 185 PRO A N 1
ATOM 1484 C CA . PRO A 1 185 ? -29.975 12.455 30.086 1.00 32.53 185 PRO A CA 1
ATOM 1485 C C . PRO A 1 185 ? -29.819 11.276 29.111 1.00 32.53 185 PRO A C 1
ATOM 1487 O O . PRO A 1 185 ? -29.109 11.388 28.114 1.00 32.53 185 PRO A O 1
ATOM 1490 N N . ASP A 1 186 ? -30.458 10.139 29.382 1.00 36.06 186 ASP A N 1
ATOM 1491 C CA . ASP A 1 186 ? -30.107 8.858 28.774 1.00 36.06 186 ASP A CA 1
ATOM 1492 C C . ASP A 1 186 ? -31.103 8.402 27.702 1.00 36.06 186 ASP A C 1
ATOM 1494 O O . ASP A 1 186 ? -31.545 7.260 27.747 1.00 36.06 186 ASP A O 1
ATOM 1498 N N . LEU A 1 187 ? -31.460 9.252 26.728 1.00 36.66 187 LEU A N 1
ATOM 1499 C CA . LEU A 1 187 ? -31.900 8.768 25.403 1.00 36.66 187 LEU A CA 1
ATOM 1500 C C . LEU A 1 187 ? -32.013 9.858 24.320 1.00 36.66 187 LEU A C 1
ATOM 1502 O O . LEU A 1 187 ? -32.995 9.912 23.587 1.00 36.66 187 LEU A O 1
ATOM 1506 N N . GLU A 1 188 ? -31.010 10.718 24.154 1.00 28.78 188 GLU A N 1
ATOM 1507 C CA . GLU A 1 188 ? -30.849 11.401 22.861 1.00 28.78 188 GLU A CA 1
ATOM 1508 C C . GLU A 1 188 ? -30.095 10.444 21.920 1.00 28.78 188 GLU A C 1
ATOM 1510 O O . GLU A 1 188 ? -28.972 10.034 22.249 1.00 28.78 188 GLU A O 1
ATOM 1515 N N . PRO A 1 189 ? -30.665 10.031 20.770 1.00 36.66 189 PRO A N 1
ATOM 1516 C CA . PRO A 1 189 ? -29.911 9.299 19.766 1.00 36.66 189 PRO A CA 1
ATOM 1517 C C . PRO A 1 189 ? -28.844 10.253 19.230 1.00 36.66 189 PRO A C 1
ATOM 1519 O O . PRO A 1 189 ? -29.125 11.053 18.346 1.00 36.66 189 PRO A O 1
ATOM 1522 N N . GLN A 1 190 ? -27.632 10.208 19.800 1.00 44.06 190 GLN A N 1
ATOM 1523 C CA . GLN A 1 190 ? -26.529 11.061 19.364 1.00 44.06 190 GLN A CA 1
ATOM 1524 C C . GLN A 1 190 ? -26.377 10.938 17.851 1.00 44.06 190 GLN A C 1
ATOM 1526 O O . GLN A 1 190 ? -25.942 9.905 17.335 1.00 44.06 190 GLN A O 1
ATOM 1531 N N . THR A 1 191 ? -26.741 12.004 17.148 1.00 53.91 191 THR A N 1
ATOM 1532 C CA . THR A 1 191 ? -26.507 12.170 15.723 1.00 53.91 191 THR A CA 1
ATOM 1533 C C . THR A 1 191 ? -25.004 12.076 15.518 1.00 53.91 191 THR A C 1
ATOM 1535 O O . THR A 1 191 ? -24.228 12.946 15.915 1.00 53.91 191 THR A O 1
ATOM 1538 N N . ARG A 1 192 ? -24.571 10.934 14.986 1.00 69.44 192 ARG A N 1
ATOM 1539 C CA . ARG A 1 192 ? -23.162 10.594 14.832 1.00 69.44 192 ARG A CA 1
ATOM 1540 C C . ARG A 1 192 ? -22.495 11.628 13.925 1.00 69.44 192 ARG A C 1
ATOM 1542 O O . ARG A 1 192 ? -22.922 11.818 12.787 1.00 69.44 192 ARG A O 1
ATOM 1549 N N . LYS A 1 193 ? -21.466 12.315 14.428 1.00 77.50 193 LYS A N 1
ATOM 1550 C CA . LYS A 1 193 ? -20.820 13.413 13.699 1.00 77.50 193 LYS A CA 1
ATOM 1551 C C . LYS A 1 193 ? -20.037 12.879 12.497 1.00 77.50 193 LYS A C 1
ATOM 1553 O O . LYS A 1 193 ? -19.193 11.992 12.638 1.00 77.50 193 LYS A O 1
ATOM 1558 N N . ILE A 1 194 ? -20.335 13.423 11.317 1.00 80.56 194 ILE A N 1
ATOM 1559 C CA . ILE A 1 194 ? -19.636 13.099 10.067 1.00 80.56 194 ILE A CA 1
ATOM 1560 C C . ILE A 1 194 ? -18.177 13.542 10.184 1.00 80.56 194 ILE A C 1
ATOM 1562 O O . ILE A 1 194 ? -17.888 14.629 10.684 1.00 80.56 194 ILE A O 1
ATOM 1566 N N . ALA A 1 195 ? -17.266 12.694 9.715 1.00 82.25 195 ALA A N 1
ATOM 1567 C CA . ALA A 1 195 ? -15.843 12.967 9.697 1.00 82.25 195 ALA A CA 1
ATOM 1568 C C . ALA A 1 195 ? -15.487 14.163 8.817 1.00 82.25 195 ALA A C 1
ATOM 1570 O O . ALA A 1 195 ? -15.942 14.282 7.680 1.00 82.25 195 ALA A O 1
ATOM 1571 N N . GLY A 1 196 ? -14.600 15.015 9.329 1.00 83.81 196 GLY A N 1
ATOM 1572 C CA . GLY A 1 196 ? -13.891 15.986 8.505 1.00 83.81 196 GLY A CA 1
ATOM 1573 C C . GLY A 1 196 ? -12.928 15.319 7.513 1.00 83.81 196 GLY A C 1
ATOM 1574 O O . GLY A 1 196 ? -12.711 14.104 7.535 1.00 83.81 196 GLY A O 1
ATOM 1575 N N . LEU A 1 197 ? -12.288 16.139 6.674 1.00 86.81 197 LEU A N 1
ATOM 1576 C CA . LEU A 1 197 ? -11.342 15.713 5.631 1.00 86.81 197 LEU A CA 1
ATOM 1577 C C . LEU A 1 197 ? -10.292 14.708 6.136 1.00 86.81 197 LEU A C 1
ATOM 1579 O O . LEU A 1 197 ? -10.049 13.684 5.502 1.00 86.81 197 LEU A O 1
ATOM 1583 N N . TRP A 1 198 ? -9.705 14.969 7.304 1.00 86.88 198 TRP A N 1
ATOM 1584 C CA . TRP A 1 198 ? -8.665 14.117 7.880 1.00 86.88 198 TRP A CA 1
ATOM 1585 C C . TRP A 1 198 ? -9.158 12.712 8.249 1.00 86.88 198 TRP A C 1
ATOM 1587 O O . TRP A 1 198 ? -8.395 11.758 8.132 1.00 86.88 198 TRP A O 1
ATOM 1597 N N . GLY A 1 199 ? -10.425 12.558 8.651 1.00 88.31 199 GLY A N 1
ATOM 1598 C CA . GLY A 1 199 ? -11.001 11.240 8.933 1.00 88.31 199 GLY A CA 1
ATOM 1599 C C . GLY A 1 199 ? -11.230 10.422 7.660 1.00 88.31 199 GLY A C 1
ATOM 1600 O O . GLY A 1 199 ? -10.968 9.220 7.651 1.00 88.31 199 GLY A O 1
ATOM 1601 N N . TYR A 1 200 ? -11.618 11.076 6.557 1.00 89.44 200 TYR A N 1
ATOM 1602 C CA . TYR A 1 200 ? -11.669 10.436 5.237 1.00 89.44 200 TYR A CA 1
ATOM 1603 C C . TYR A 1 200 ? -10.279 9.995 4.779 1.00 89.44 200 TYR A C 1
ATOM 1605 O O . TYR A 1 200 ? -10.107 8.836 4.412 1.00 89.44 200 TYR A O 1
ATOM 1613 N N . ILE A 1 201 ? -9.277 10.881 4.861 1.00 92.06 201 ILE A N 1
ATOM 1614 C CA . ILE A 1 201 ? -7.886 10.559 4.505 1.00 92.06 201 ILE A CA 1
ATOM 1615 C C . ILE A 1 201 ? -7.391 9.356 5.312 1.00 92.06 201 ILE A C 1
ATOM 1617 O O . ILE A 1 201 ? -6.866 8.407 4.736 1.00 92.06 201 ILE A O 1
ATOM 1621 N N . PHE A 1 202 ? -7.608 9.353 6.629 1.00 94.25 202 PHE A N 1
ATOM 1622 C CA . PHE A 1 202 ? -7.207 8.246 7.494 1.00 94.25 202 PHE A CA 1
ATOM 1623 C C . PHE A 1 202 ? -7.836 6.915 7.068 1.00 94.25 202 PHE A C 1
ATOM 1625 O O . PHE A 1 202 ? -7.145 5.901 6.958 1.00 94.25 202 PHE A O 1
ATOM 1632 N N . GLN A 1 203 ? -9.134 6.916 6.763 1.00 92.69 203 GLN A N 1
ATOM 1633 C CA . GLN A 1 203 ? -9.829 5.701 6.352 1.00 92.69 203 GLN A CA 1
ATOM 1634 C C . GLN A 1 203 ? -9.470 5.255 4.925 1.00 92.69 203 GLN A C 1
ATOM 1636 O O . GLN A 1 203 ? -9.516 4.059 4.635 1.00 92.69 203 GLN A O 1
ATOM 1641 N N . ILE A 1 204 ? -9.119 6.185 4.033 1.00 94.25 204 ILE A N 1
ATOM 1642 C CA . ILE A 1 204 ? -8.573 5.875 2.706 1.00 94.25 204 ILE A CA 1
ATOM 1643 C C . ILE A 1 204 ? -7.211 5.200 2.864 1.00 94.25 204 ILE A C 1
ATOM 1645 O O . ILE A 1 204 ? -7.012 4.121 2.316 1.00 94.25 204 ILE A O 1
ATOM 1649 N N . ILE A 1 205 ? -6.314 5.771 3.674 1.00 96.81 205 ILE A N 1
ATOM 1650 C CA . ILE A 1 205 ? -4.996 5.190 3.957 1.00 96.81 205 ILE A CA 1
ATOM 1651 C C . ILE A 1 205 ? -5.149 3.779 4.535 1.00 96.81 205 ILE A C 1
ATOM 1653 O O . ILE A 1 205 ? -4.510 2.861 4.035 1.00 96.81 205 ILE A O 1
ATOM 1657 N N . PHE A 1 206 ? -6.037 3.576 5.515 1.00 96.06 206 PHE A N 1
ATOM 1658 C CA . PHE A 1 206 ? -6.328 2.250 6.074 1.00 96.06 206 PHE A CA 1
ATOM 1659 C C . PHE A 1 206 ? -6.668 1.213 4.993 1.00 96.06 206 PHE A C 1
ATOM 1661 O O . PHE A 1 206 ? -6.147 0.098 4.994 1.00 96.06 206 PHE A O 1
ATOM 1668 N N . GLN A 1 207 ? -7.534 1.582 4.050 1.00 94.81 207 GLN A N 1
ATOM 1669 C CA . GLN A 1 207 ? -8.015 0.673 3.009 1.00 94.81 207 GLN A CA 1
ATOM 1670 C C . GLN A 1 207 ? -6.983 0.449 1.904 1.00 94.81 207 GLN A C 1
ATOM 1672 O O . GLN A 1 207 ? -6.873 -0.664 1.390 1.00 94.81 207 GLN A O 1
ATOM 1677 N N . THR A 1 208 ? -6.188 1.469 1.584 1.00 97.38 208 THR A N 1
ATOM 1678 C CA . THR A 1 208 ? -5.022 1.329 0.711 1.00 97.38 208 THR A CA 1
ATOM 1679 C C . THR A 1 208 ? -3.996 0.385 1.338 1.00 97.38 208 THR A C 1
ATOM 1681 O O . THR A 1 208 ? -3.561 -0.546 0.666 1.00 97.38 208 THR A O 1
ATOM 1684 N N . CYS A 1 209 ? -3.678 0.547 2.630 1.00 97.44 209 CYS A N 1
ATOM 1685 C CA . CYS A 1 209 ? -2.795 -0.355 3.378 1.00 97.44 209 CYS A CA 1
ATOM 1686 C C . CYS A 1 209 ? -3.297 -1.800 3.346 1.00 97.44 209 CYS A C 1
ATOM 1688 O O . CYS A 1 209 ? -2.517 -2.706 3.083 1.00 97.44 209 CYS A O 1
ATOM 1690 N N . ALA A 1 210 ? -4.594 -2.018 3.577 1.00 95.81 210 ALA A N 1
ATOM 1691 C CA . ALA A 1 210 ? -5.196 -3.349 3.577 1.00 95.81 210 ALA A CA 1
ATOM 1692 C C . ALA A 1 210 ? -4.975 -4.103 2.259 1.00 95.81 210 ALA A C 1
ATOM 1694 O O . ALA A 1 210 ? -4.579 -5.266 2.274 1.00 95.81 210 ALA A O 1
ATOM 1695 N N . GLY A 1 211 ? -5.196 -3.440 1.120 1.00 96.06 211 GLY A N 1
ATOM 1696 C CA . GLY A 1 211 ? -4.922 -4.030 -0.190 1.00 96.06 211 GLY A CA 1
ATOM 1697 C C . GLY A 1 211 ? -3.427 -4.201 -0.459 1.00 96.06 211 GLY A C 1
ATOM 1698 O O . GLY A 1 211 ? -2.998 -5.278 -0.873 1.00 96.06 211 GLY A O 1
ATOM 1699 N N . ALA A 1 212 ? -2.638 -3.158 -0.188 1.00 96.94 212 ALA A N 1
ATOM 1700 C CA . ALA A 1 212 ? -1.214 -3.118 -0.501 1.00 96.94 212 ALA A CA 1
ATOM 1701 C C . ALA A 1 212 ? -0.410 -4.156 0.287 1.00 96.94 212 ALA A C 1
ATOM 1703 O O . ALA A 1 212 ? 0.388 -4.857 -0.320 1.00 96.94 212 ALA A O 1
ATOM 1704 N N . VAL A 1 213 ? -0.671 -4.317 1.588 1.00 96.56 213 VAL A N 1
ATOM 1705 C CA . VAL A 1 213 ? -0.004 -5.314 2.443 1.00 96.56 213 VAL A CA 1
ATOM 1706 C C . VAL A 1 213 ? -0.293 -6.734 1.966 1.00 96.56 213 VAL A C 1
ATOM 1708 O O . VAL A 1 213 ? 0.627 -7.525 1.788 1.00 96.56 213 VAL A O 1
ATOM 1711 N N . VAL A 1 214 ? -1.562 -7.059 1.685 1.00 95.88 214 VAL A N 1
ATOM 1712 C CA . VAL A 1 214 ? -1.905 -8.395 1.171 1.00 95.88 214 VAL A CA 1
ATOM 1713 C C . VAL A 1 214 ? -1.239 -8.631 -0.184 1.00 95.88 214 VAL A C 1
ATOM 1715 O O . VAL A 1 214 ? -0.719 -9.716 -0.421 1.00 95.88 214 VAL A O 1
ATOM 1718 N N . LEU A 1 215 ? -1.207 -7.630 -1.069 1.00 94.94 215 LEU A N 1
ATOM 1719 C CA . LEU A 1 215 ? -0.526 -7.752 -2.356 1.00 94.94 215 LEU A CA 1
ATOM 1720 C C . LEU A 1 215 ? 0.983 -7.960 -2.192 1.00 94.94 215 LEU A C 1
ATOM 1722 O O . LEU A 1 215 ? 1.512 -8.911 -2.765 1.00 94.94 215 LEU A O 1
ATOM 1726 N N . THR A 1 216 ? 1.674 -7.109 -1.428 1.00 93.94 216 THR A N 1
ATOM 1727 C CA . THR A 1 216 ? 3.130 -7.205 -1.246 1.00 93.94 216 THR A CA 1
ATOM 1728 C C . THR A 1 216 ? 3.529 -8.528 -0.629 1.00 93.94 216 THR A C 1
ATOM 1730 O O . THR A 1 216 ? 4.471 -9.157 -1.102 1.00 93.94 216 THR A O 1
ATOM 1733 N N . ASP A 1 217 ? 2.803 -8.969 0.393 1.00 93.75 217 ASP A N 1
ATOM 1734 C CA . ASP A 1 217 ? 3.173 -10.151 1.158 1.00 93.75 217 ASP A CA 1
ATOM 1735 C C . ASP A 1 217 ? 2.827 -11.417 0.371 1.00 93.75 217 ASP A C 1
ATOM 1737 O O . ASP A 1 217 ? 3.639 -12.337 0.312 1.00 93.75 217 ASP A O 1
ATOM 1741 N N . CYS A 1 218 ? 1.685 -11.454 -0.329 1.00 92.00 218 CYS A N 1
ATOM 1742 C CA . CYS A 1 218 ? 1.372 -12.573 -1.217 1.00 92.00 218 CYS A CA 1
ATOM 1743 C C . CYS A 1 218 ? 2.368 -12.681 -2.377 1.00 92.00 218 CYS A C 1
ATOM 1745 O O . CYS A 1 218 ? 2.837 -13.779 -2.672 1.00 92.00 218 CYS A O 1
ATOM 1747 N N . VAL A 1 219 ? 2.708 -11.570 -3.036 1.00 90.69 219 VAL A N 1
ATOM 1748 C CA . VAL A 1 219 ? 3.691 -11.583 -4.130 1.00 90.69 219 VAL A CA 1
ATOM 1749 C C . VAL A 1 219 ? 5.061 -12.009 -3.606 1.00 90.69 219 VAL A C 1
ATOM 1751 O O . VAL A 1 219 ? 5.718 -12.834 -4.237 1.00 90.69 219 VAL A O 1
ATOM 1754 N N . PHE A 1 220 ? 5.487 -11.515 -2.444 1.00 90.56 220 PHE A N 1
ATOM 1755 C CA . PHE A 1 220 ? 6.765 -11.909 -1.863 1.00 90.56 220 PHE A CA 1
ATOM 1756 C C . PHE A 1 220 ? 6.797 -13.400 -1.507 1.00 90.56 220 PHE A C 1
ATOM 1758 O O . PHE A 1 220 ? 7.639 -14.131 -2.023 1.00 90.56 220 PHE A O 1
ATOM 1765 N N . TRP A 1 221 ? 5.855 -13.870 -0.687 1.00 91.06 221 TRP A N 1
ATOM 1766 C CA . TRP A 1 221 ? 5.875 -15.227 -0.140 1.00 91.06 221 TRP A CA 1
ATOM 1767 C C . TRP A 1 221 ? 5.503 -16.318 -1.143 1.00 91.06 221 TRP A C 1
ATOM 1769 O O . TRP A 1 221 ? 6.030 -17.424 -1.046 1.00 91.06 221 TRP A O 1
ATOM 1779 N N . PHE A 1 222 ? 4.614 -16.036 -2.100 1.00 88.81 222 PHE A N 1
ATOM 1780 C CA . PHE A 1 222 ? 4.121 -17.050 -3.040 1.00 88.81 222 PHE A CA 1
ATOM 1781 C C . PHE A 1 222 ? 4.722 -16.955 -4.441 1.00 88.81 222 PHE A C 1
ATOM 1783 O O . PHE A 1 222 ? 4.599 -17.915 -5.197 1.00 88.81 222 PHE A O 1
ATOM 1790 N N . ILE A 1 223 ? 5.359 -15.836 -4.805 1.00 85.75 223 ILE A N 1
ATOM 1791 C CA . ILE A 1 223 ? 5.933 -15.649 -6.146 1.00 85.75 223 ILE A CA 1
ATOM 1792 C C . ILE A 1 223 ? 7.440 -15.415 -6.061 1.00 85.75 223 ILE A C 1
ATOM 1794 O O . ILE A 1 223 ? 8.208 -16.215 -6.589 1.00 85.75 223 ILE A O 1
ATOM 1798 N N . ILE A 1 224 ? 7.876 -14.341 -5.399 1.00 85.69 224 ILE A N 1
ATOM 1799 C CA . ILE A 1 224 ? 9.284 -13.928 -5.417 1.00 85.69 224 ILE A CA 1
ATOM 1800 C C . ILE A 1 224 ? 10.151 -14.952 -4.685 1.00 85.69 224 ILE A C 1
ATOM 1802 O O . ILE A 1 224 ? 11.025 -15.553 -5.300 1.00 85.69 224 ILE A O 1
ATOM 1806 N N . TYR A 1 225 ? 9.871 -15.198 -3.407 1.00 85.31 225 TYR A N 1
ATOM 1807 C CA . TYR A 1 225 ? 10.676 -16.079 -2.568 1.00 85.31 225 TYR A CA 1
ATOM 1808 C C . TYR A 1 225 ? 10.813 -17.516 -3.115 1.00 85.31 225 TYR A C 1
ATOM 1810 O O . TYR A 1 225 ? 11.939 -17.996 -3.209 1.00 85.31 225 TYR A O 1
ATOM 1818 N N . PRO A 1 226 ? 9.734 -18.214 -3.526 1.00 84.75 226 PRO A N 1
ATOM 1819 C CA . PRO A 1 226 ? 9.858 -19.591 -4.009 1.00 84.75 226 PRO A CA 1
ATOM 1820 C C . PRO A 1 226 ? 10.375 -19.732 -5.450 1.00 84.75 226 PRO A C 1
ATOM 1822 O O . PRO A 1 226 ? 10.951 -20.773 -5.765 1.00 84.75 226 PRO A O 1
ATOM 1825 N N . PHE A 1 227 ? 10.153 -18.751 -6.338 1.00 81.19 227 PHE A N 1
ATOM 1826 C CA . PHE A 1 227 ? 10.424 -18.922 -7.778 1.00 81.19 227 PHE A CA 1
ATOM 1827 C C . PHE A 1 227 ? 11.483 -17.985 -8.357 1.00 81.19 227 PHE A C 1
ATOM 1829 O O . PHE A 1 227 ? 12.086 -18.325 -9.374 1.00 81.19 227 PHE A O 1
ATOM 1836 N N . LEU A 1 228 ? 11.685 -16.806 -7.771 1.00 74.38 228 LEU A N 1
ATOM 1837 C CA . LEU A 1 228 ? 12.575 -15.772 -8.318 1.00 74.38 228 LEU A CA 1
ATOM 1838 C C . LEU A 1 228 ? 13.847 -15.587 -7.495 1.00 74.38 228 LEU A C 1
ATOM 1840 O O . LEU A 1 228 ? 14.805 -14.979 -7.968 1.00 74.38 228 LEU A O 1
ATOM 1844 N N . THR A 1 229 ? 13.866 -16.133 -6.288 1.00 74.12 229 THR A N 1
ATOM 1845 C CA . THR A 1 229 ? 15.019 -16.103 -5.407 1.00 74.12 229 THR A CA 1
ATOM 1846 C C . THR A 1 229 ? 15.865 -17.370 -5.590 1.00 74.12 229 THR A C 1
ATOM 1848 O O . THR A 1 229 ? 15.346 -18.462 -5.828 1.00 74.12 229 THR A O 1
ATOM 1851 N N . SER A 1 230 ? 17.191 -17.240 -5.514 1.00 68.81 230 SER A N 1
ATOM 1852 C CA . SER A 1 230 ? 18.095 -18.390 -5.585 1.00 68.81 230 SER A CA 1
ATOM 1853 C C . SER A 1 230 ? 17.885 -19.369 -4.428 1.00 68.81 230 SER A C 1
ATOM 1855 O O . SER A 1 230 ? 17.450 -18.995 -3.340 1.00 68.81 230 SER A O 1
ATOM 1857 N N . LYS A 1 231 ? 18.251 -20.636 -4.653 1.00 63.69 231 LYS A N 1
ATOM 1858 C CA . LYS A 1 231 ? 18.110 -21.706 -3.651 1.00 63.69 231 LYS A CA 1
ATOM 1859 C C . LYS A 1 231 ? 18.913 -21.463 -2.367 1.00 63.69 231 LYS A C 1
ATOM 1861 O O . LYS A 1 231 ? 18.564 -22.035 -1.341 1.00 63.69 231 LYS A O 1
ATOM 1866 N N . ASP A 1 232 ? 19.939 -20.615 -2.432 1.00 64.44 232 ASP A N 1
ATOM 1867 C CA . ASP A 1 232 ? 20.846 -20.318 -1.318 1.00 64.44 232 ASP A CA 1
ATOM 1868 C C . ASP A 1 232 ? 20.547 -18.968 -0.642 1.00 64.44 232 ASP A C 1
ATOM 1870 O O . ASP A 1 232 ? 21.278 -18.541 0.251 1.00 64.44 232 ASP A O 1
ATOM 1874 N N . TYR A 1 233 ? 19.491 -18.264 -1.059 1.00 70.69 233 TYR A N 1
ATOM 1875 C CA . TYR A 1 233 ? 19.123 -16.987 -0.457 1.00 70.69 233 TYR A CA 1
ATOM 1876 C C . TYR A 1 233 ? 18.379 -17.196 0.861 1.00 70.69 233 TYR A C 1
ATOM 1878 O O . TYR A 1 233 ? 17.233 -17.654 0.899 1.00 70.69 233 TYR A O 1
ATOM 1886 N N . SER A 1 234 ? 19.010 -16.793 1.957 1.00 72.94 234 SER A N 1
ATOM 1887 C CA . SER A 1 234 ? 18.337 -16.616 3.239 1.00 72.94 234 SER A CA 1
ATOM 1888 C C . SER A 1 234 ? 17.596 -15.279 3.260 1.00 72.94 234 SER A C 1
ATOM 1890 O O . SER A 1 234 ? 18.191 -14.251 2.950 1.00 72.94 234 SER A O 1
ATOM 1892 N N . VAL A 1 235 ? 16.322 -15.271 3.664 1.00 76.25 235 VAL A N 1
ATOM 1893 C CA . VAL A 1 235 ? 15.574 -14.016 3.861 1.00 76.25 235 VAL A CA 1
ATOM 1894 C C . VAL A 1 235 ? 16.198 -13.223 5.005 1.00 76.25 235 VAL A C 1
ATOM 1896 O O . VAL A 1 235 ? 16.216 -13.695 6.144 1.00 76.25 235 VAL A O 1
ATOM 1899 N N . ASP A 1 236 ? 16.664 -12.009 4.716 1.00 83.25 236 ASP A N 1
ATOM 1900 C CA . ASP A 1 236 ? 17.168 -11.098 5.741 1.00 83.25 236 ASP A CA 1
ATOM 1901 C C . ASP A 1 236 ? 16.082 -10.771 6.769 1.00 83.25 236 ASP A C 1
ATOM 1903 O O . ASP A 1 236 ? 14.904 -10.609 6.440 1.00 83.25 236 ASP A O 1
ATOM 1907 N N . PHE A 1 237 ? 16.476 -10.618 8.034 1.00 84.50 237 PHE A N 1
ATOM 1908 C CA . PHE A 1 237 ? 15.534 -10.381 9.130 1.00 84.50 237 PHE A CA 1
ATOM 1909 C C . PHE A 1 237 ? 14.646 -9.145 8.904 1.00 84.50 237 PHE A C 1
ATOM 1911 O O . PHE A 1 237 ? 13.450 -9.183 9.196 1.00 84.50 237 PHE A O 1
ATOM 1918 N N . LEU A 1 238 ? 15.201 -8.059 8.353 1.00 84.50 238 LEU A N 1
ATOM 1919 C CA . LEU A 1 238 ? 14.443 -6.836 8.060 1.00 84.50 238 LEU A CA 1
ATOM 1920 C C . LEU A 1 238 ? 13.403 -7.063 6.957 1.00 84.50 238 LEU A C 1
ATOM 1922 O O . LEU A 1 238 ? 12.255 -6.649 7.109 1.00 84.50 238 LEU A O 1
ATOM 1926 N N . ILE A 1 239 ? 13.770 -7.794 5.902 1.00 84.88 239 ILE A N 1
ATOM 1927 C CA . ILE A 1 239 ? 12.864 -8.164 4.807 1.00 84.88 239 ILE A CA 1
ATOM 1928 C C . ILE A 1 239 ? 11.744 -9.066 5.336 1.00 84.88 239 ILE A C 1
ATOM 1930 O O . ILE A 1 239 ? 10.568 -8.814 5.073 1.00 84.88 239 ILE A O 1
ATOM 1934 N N . PHE A 1 240 ? 12.087 -10.067 6.151 1.00 86.38 240 PHE A N 1
ATOM 1935 C CA . PHE A 1 240 ? 11.110 -10.925 6.820 1.00 86.38 240 PHE A CA 1
ATOM 1936 C C . PHE A 1 240 ? 10.107 -10.104 7.642 1.00 86.38 240 PHE A C 1
ATOM 1938 O O . PHE A 1 240 ? 8.893 -10.293 7.527 1.00 86.38 240 PHE A O 1
ATOM 1945 N N . CYS A 1 241 ? 10.612 -9.168 8.453 1.00 85.25 241 CYS A N 1
ATOM 1946 C CA . CYS A 1 241 ? 9.785 -8.284 9.268 1.00 85.25 241 CYS A CA 1
ATOM 1947 C C . CYS A 1 241 ? 8.852 -7.431 8.402 1.00 85.25 241 CYS A C 1
ATOM 1949 O O . CYS A 1 241 ? 7.669 -7.306 8.717 1.00 85.25 241 CYS A O 1
ATOM 1951 N N . MET A 1 242 ? 9.349 -6.888 7.292 1.00 86.19 242 MET A N 1
ATOM 1952 C CA . MET A 1 242 ? 8.568 -6.046 6.384 1.00 86.19 242 MET A CA 1
ATOM 1953 C C . MET A 1 242 ? 7.438 -6.774 5.666 1.00 86.19 242 MET A C 1
ATOM 1955 O O . MET A 1 242 ? 6.468 -6.119 5.306 1.00 86.19 242 MET A O 1
ATOM 1959 N N . HIS A 1 243 ? 7.555 -8.090 5.493 1.00 86.69 243 HIS A N 1
ATOM 1960 C CA . HIS A 1 243 ? 6.564 -8.941 4.831 1.00 86.69 243 HIS A CA 1
ATOM 1961 C C . HIS A 1 243 ? 5.708 -9.773 5.798 1.00 86.69 243 HIS A C 1
ATOM 1963 O O . HIS A 1 243 ? 5.000 -10.685 5.367 1.00 86.69 243 HIS A O 1
ATOM 1969 N N . THR A 1 244 ? 5.817 -9.518 7.107 1.00 88.31 244 THR A N 1
ATOM 1970 C CA . THR A 1 244 ? 5.074 -10.261 8.140 1.00 88.31 244 THR A CA 1
ATOM 1971 C C . THR A 1 244 ? 4.488 -9.337 9.207 1.00 88.31 244 THR A C 1
ATOM 1973 O O . THR A 1 244 ? 3.303 -9.420 9.533 1.00 88.31 244 THR A O 1
ATOM 1976 N N . ILE A 1 245 ? 5.302 -8.444 9.783 1.00 92.50 245 ILE A N 1
ATOM 1977 C CA . ILE A 1 245 ? 4.898 -7.597 10.916 1.00 92.50 245 ILE A CA 1
ATOM 1978 C C . ILE A 1 245 ? 3.857 -6.556 10.485 1.00 92.50 245 ILE A C 1
ATOM 1980 O O . ILE A 1 245 ? 2.916 -6.293 11.232 1.00 92.50 245 ILE A O 1
ATOM 1984 N N . ASN A 1 246 ? 3.975 -6.007 9.274 1.00 93.94 246 ASN A N 1
ATOM 1985 C CA . ASN A 1 246 ? 2.983 -5.111 8.667 1.00 93.94 246 ASN A CA 1
ATOM 1986 C C . ASN A 1 246 ? 1.571 -5.735 8.644 1.00 93.94 246 ASN A C 1
ATOM 1988 O O . ASN A 1 246 ? 0.616 -5.095 9.089 1.00 93.94 246 ASN A O 1
ATOM 1992 N N . ALA A 1 247 ? 1.440 -6.985 8.188 1.00 94.44 247 ALA A N 1
ATOM 1993 C CA . ALA A 1 247 ? 0.182 -7.717 8.138 1.00 94.44 247 ALA A CA 1
ATOM 1994 C C . ALA A 1 247 ? -0.345 -8.024 9.537 1.00 94.44 247 ALA A C 1
ATOM 1996 O O . ALA A 1 247 ? -1.514 -7.760 9.821 1.00 94.44 247 ALA A O 1
ATOM 1997 N N . VAL A 1 248 ? 0.514 -8.518 10.434 1.00 95.88 248 VAL A N 1
ATOM 1998 C CA . VAL A 1 248 ? 0.130 -8.820 11.821 1.00 95.88 248 VAL A CA 1
ATOM 1999 C C . VAL A 1 248 ? -0.388 -7.570 12.530 1.00 95.88 248 VAL A C 1
ATOM 2001 O O . VAL A 1 248 ? -1.446 -7.617 13.161 1.00 95.88 248 VAL A O 1
ATOM 2004 N N . PHE A 1 249 ? 0.307 -6.440 12.399 1.00 97.19 249 PHE A N 1
ATOM 2005 C CA . PHE A 1 249 ? -0.106 -5.190 13.030 1.00 97.19 249 PHE A CA 1
ATOM 2006 C C . PHE A 1 249 ? -1.401 -4.648 12.433 1.00 97.19 249 PHE A C 1
ATOM 2008 O O . PHE A 1 249 ? -2.320 -4.279 13.165 1.00 97.19 249 PHE A O 1
ATOM 2015 N N . LEU A 1 250 ? -1.528 -4.641 11.105 1.00 96.94 250 LEU A N 1
ATOM 2016 C CA . LEU A 1 250 ? -2.738 -4.147 10.457 1.00 96.94 250 LEU A CA 1
ATOM 2017 C C . LEU A 1 250 ? -3.965 -5.015 10.786 1.00 96.94 250 LEU A C 1
ATOM 2019 O O . LEU A 1 250 ? -5.050 -4.479 11.025 1.00 96.94 250 LEU A O 1
ATOM 2023 N N . LEU A 1 251 ? -3.803 -6.340 10.852 1.00 96.62 251 LEU A N 1
ATOM 2024 C CA . LEU A 1 251 ? -4.856 -7.269 11.271 1.00 96.62 251 LEU A CA 1
ATOM 2025 C C . LEU A 1 251 ? -5.215 -7.098 12.749 1.00 96.62 251 LEU A C 1
ATOM 2027 O O . LEU A 1 251 ? -6.399 -7.111 13.089 1.00 96.62 251 LEU A O 1
ATOM 2031 N N . GLY A 1 252 ? -4.227 -6.895 13.622 1.00 95.88 252 GLY A N 1
ATOM 2032 C CA . GLY A 1 252 ? -4.470 -6.630 15.037 1.00 95.88 252 GLY A CA 1
ATOM 2033 C C . GLY A 1 252 ? -5.218 -5.313 15.258 1.00 95.88 252 GLY A C 1
ATOM 2034 O O . GLY A 1 252 ? -6.232 -5.313 15.959 1.00 95.88 252 GLY A O 1
ATOM 2035 N N . ASP A 1 253 ? -4.841 -4.228 14.574 1.00 95.81 253 ASP A N 1
ATOM 2036 C CA . ASP A 1 253 ? -5.603 -2.970 14.612 1.00 95.81 253 ASP A CA 1
ATOM 2037 C C . ASP A 1 253 ? -7.029 -3.178 14.095 1.00 95.81 253 ASP A C 1
ATOM 2039 O O . ASP A 1 253 ? -7.999 -2.773 14.739 1.00 95.81 253 ASP A O 1
ATOM 2043 N N . THR A 1 254 ? -7.161 -3.894 12.975 1.00 94.62 254 THR A N 1
ATOM 2044 C CA . THR A 1 254 ? -8.453 -4.253 12.382 1.00 94.62 254 THR A CA 1
ATOM 2045 C C . THR A 1 254 ? -9.306 -5.068 13.338 1.00 94.62 254 THR A C 1
ATOM 2047 O O . THR A 1 254 ? -10.519 -4.889 13.349 1.00 94.62 254 THR A O 1
ATOM 2050 N N . SER A 1 255 ? -8.724 -5.933 14.167 1.00 92.88 255 SER A N 1
ATOM 2051 C CA . SER A 1 255 ? -9.475 -6.709 15.155 1.00 92.88 255 SER A CA 1
ATOM 2052 C C . SER A 1 255 ? -10.067 -5.826 16.262 1.00 92.88 255 SER A C 1
ATOM 2054 O O . SER A 1 255 ? -11.186 -6.080 16.709 1.00 92.88 255 SER A O 1
ATOM 2056 N N . LEU A 1 256 ? -9.375 -4.746 16.641 1.00 91.19 256 LEU A N 1
ATOM 2057 C CA . LEU A 1 256 ? -9.756 -3.863 17.746 1.00 91.19 256 LEU A CA 1
ATOM 2058 C C . LEU A 1 256 ? -10.650 -2.698 17.311 1.00 91.19 256 LEU A C 1
ATOM 2060 O O . LEU A 1 256 ? -11.603 -2.369 18.020 1.00 91.19 256 LEU A O 1
ATOM 2064 N N . ASN A 1 257 ? -10.367 -2.072 16.168 1.00 92.06 257 ASN A N 1
ATOM 2065 C CA . ASN A 1 257 ? -11.045 -0.858 15.709 1.00 92.06 257 ASN A CA 1
ATOM 2066 C C . ASN A 1 257 ? -12.492 -1.126 15.246 1.00 92.06 257 ASN A C 1
ATOM 2068 O O . ASN A 1 257 ? -12.882 -2.271 15.017 1.00 92.06 257 ASN A O 1
ATOM 2072 N N . CYS A 1 258 ? -13.310 -0.083 15.097 1.00 88.50 258 CYS A N 1
ATOM 2073 C CA . CYS A 1 258 ? -14.685 -0.186 14.580 1.00 88.50 258 CYS A CA 1
ATOM 2074 C C . CYS A 1 258 ? -14.867 0.373 13.158 1.00 88.50 258 CYS A C 1
ATOM 2076 O O . CYS A 1 258 ? -15.997 0.634 12.744 1.00 88.50 258 CYS A O 1
ATOM 2078 N N . MET A 1 259 ? -13.774 0.570 12.417 1.00 88.69 259 MET A N 1
ATOM 2079 C CA . MET A 1 259 ? -13.820 1.236 11.118 1.00 88.69 259 MET A CA 1
ATOM 2080 C C . MET A 1 259 ? -14.543 0.396 10.067 1.00 88.69 259 MET A C 1
ATOM 2082 O O . MET A 1 259 ? -14.359 -0.821 9.961 1.00 88.69 259 MET A O 1
ATOM 2086 N N . ARG A 1 260 ? -15.346 1.068 9.239 1.00 86.81 260 ARG A N 1
ATOM 2087 C CA . ARG A 1 260 ? -15.995 0.439 8.084 1.00 86.81 260 ARG A CA 1
ATOM 2088 C C . ARG A 1 260 ? -14.987 0.154 6.971 1.00 86.81 260 ARG A C 1
ATOM 2090 O O . ARG A 1 260 ? -13.999 0.870 6.807 1.00 86.81 260 ARG A O 1
ATOM 2097 N N . PHE A 1 261 ? -15.302 -0.852 6.159 1.00 87.81 261 PHE A N 1
ATOM 2098 C CA . PHE A 1 261 ? -14.502 -1.261 5.003 1.00 87.81 261 PHE A CA 1
ATOM 2099 C C . PHE A 1 261 ? -15.370 -1.293 3.730 1.00 87.81 261 PHE A C 1
ATOM 2101 O O . PHE A 1 261 ? -15.816 -2.360 3.301 1.00 87.81 261 PHE A O 1
ATOM 2108 N N . PRO A 1 262 ? -15.735 -0.122 3.172 1.00 86.31 2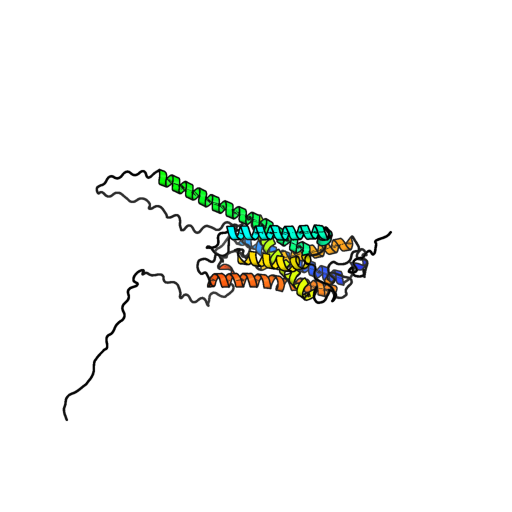62 PRO A N 1
ATOM 2109 C CA . PRO A 1 262 ? -16.518 -0.041 1.945 1.00 86.31 262 PRO A CA 1
ATOM 2110 C C . PRO A 1 262 ? -15.736 -0.565 0.733 1.00 86.31 262 PRO A C 1
ATOM 2112 O O . PRO A 1 262 ? -14.650 -0.095 0.422 1.00 86.31 262 PRO A O 1
ATOM 2115 N N . MET A 1 263 ? -16.339 -1.487 -0.022 1.00 87.25 263 MET A N 1
ATOM 2116 C CA . MET A 1 263 ? -15.655 -2.174 -1.126 1.00 87.25 263 MET A CA 1
ATOM 2117 C C . MET A 1 263 ? -15.168 -1.250 -2.249 1.00 87.25 263 MET A C 1
ATOM 2119 O O . MET A 1 263 ? -14.175 -1.557 -2.896 1.00 87.25 263 MET A O 1
ATOM 2123 N N . PHE A 1 264 ? -15.853 -0.134 -2.518 1.00 87.69 264 PHE A N 1
ATOM 2124 C CA . PHE A 1 264 ? -15.516 0.724 -3.661 1.00 87.69 264 PHE A CA 1
ATOM 2125 C C . PHE A 1 264 ? -14.153 1.421 -3.508 1.00 87.69 264 PHE A C 1
ATOM 2127 O O . PHE A 1 264 ? -13.527 1.782 -4.504 1.00 87.69 264 PHE A O 1
ATOM 2134 N N . ARG A 1 265 ? -13.669 1.588 -2.272 1.00 90.31 265 ARG A N 1
ATOM 2135 C CA . ARG A 1 265 ? -12.402 2.265 -1.966 1.00 90.31 265 ARG A CA 1
ATOM 2136 C C . ARG A 1 265 ? -11.164 1.428 -2.272 1.00 90.31 265 ARG A C 1
ATOM 2138 O O . ARG A 1 265 ? -10.058 1.955 -2.203 1.00 90.31 265 ARG A O 1
ATOM 2145 N N . PHE A 1 266 ? -11.338 0.190 -2.739 1.00 93.94 266 PHE A N 1
ATOM 2146 C CA . PHE A 1 266 ? -10.302 -0.528 -3.489 1.00 93.94 266 PHE A CA 1
ATOM 2147 C C . PHE A 1 266 ? -9.715 0.323 -4.630 1.00 93.94 266 PHE A C 1
ATOM 2149 O O . PHE A 1 266 ? -8.543 0.177 -4.962 1.00 93.94 266 PHE A O 1
ATOM 2156 N N . ALA A 1 267 ? -10.488 1.266 -5.180 1.00 95.88 267 ALA A N 1
ATOM 2157 C CA . ALA A 1 267 ? -10.009 2.224 -6.168 1.00 95.88 267 ALA A CA 1
ATOM 2158 C C . ALA A 1 267 ? -8.742 2.982 -5.720 1.00 95.88 267 ALA A C 1
ATOM 2160 O O . ALA A 1 267 ? -7.829 3.163 -6.521 1.00 95.88 267 ALA A O 1
ATOM 2161 N N . TYR A 1 268 ? -8.633 3.372 -4.445 1.00 96.62 268 TYR A N 1
ATOM 2162 C CA . TYR A 1 268 ? -7.440 4.056 -3.930 1.00 96.62 268 TYR A CA 1
ATOM 2163 C C . TYR A 1 268 ? -6.213 3.147 -3.885 1.00 96.62 268 TYR A C 1
ATOM 2165 O O . TYR A 1 268 ? -5.106 3.599 -4.161 1.00 96.62 268 TYR A O 1
ATOM 2173 N N . PHE A 1 269 ? -6.414 1.860 -3.602 1.00 97.25 269 PHE A N 1
ATOM 2174 C CA . PHE A 1 269 ? -5.358 0.858 -3.676 1.00 97.25 269 PHE A CA 1
ATOM 2175 C C . PHE A 1 269 ? -4.858 0.671 -5.117 1.00 97.25 269 PHE A C 1
ATOM 2177 O O . PHE A 1 269 ? -3.651 0.678 -5.349 1.00 97.25 269 PHE A O 1
ATOM 2184 N N . VAL A 1 270 ? -5.761 0.612 -6.100 1.00 97.31 270 VAL A N 1
ATOM 2185 C CA . VAL A 1 270 ? -5.378 0.574 -7.523 1.00 97.31 270 VAL A CA 1
ATOM 2186 C C . VAL A 1 270 ? -4.588 1.821 -7.922 1.00 97.31 270 VAL A C 1
ATOM 2188 O O . VAL A 1 270 ? -3.549 1.704 -8.571 1.00 97.31 270 VAL A O 1
ATOM 2191 N N . LEU A 1 271 ? -5.042 3.012 -7.514 1.00 97.31 271 LEU A N 1
ATOM 2192 C CA . LEU A 1 271 ? -4.330 4.261 -7.794 1.00 97.31 271 LEU A CA 1
ATOM 2193 C C . LEU A 1 271 ? -2.945 4.287 -7.142 1.00 97.31 271 LEU A C 1
ATOM 2195 O O . LEU A 1 271 ? -1.992 4.711 -7.785 1.00 97.31 271 LEU A O 1
ATOM 2199 N N . TRP A 1 272 ? -2.810 3.800 -5.907 1.00 97.75 272 TRP A N 1
ATOM 2200 C CA . TRP A 1 272 ? -1.523 3.705 -5.215 1.00 97.75 272 TRP A CA 1
ATOM 2201 C C . TRP A 1 272 ? -0.511 2.857 -5.994 1.00 97.75 272 TRP A C 1
ATOM 2203 O O . TRP A 1 272 ? 0.617 3.291 -6.229 1.00 97.75 272 TRP A O 1
ATOM 2213 N N . THR A 1 273 ? -0.925 1.684 -6.475 1.00 96.81 273 THR A N 1
ATOM 2214 C CA . THR A 1 273 ? -0.060 0.831 -7.300 1.00 96.81 273 THR A CA 1
ATOM 2215 C C . THR A 1 273 ? 0.239 1.458 -8.660 1.00 96.81 273 THR A C 1
ATOM 2217 O O . THR A 1 273 ? 1.379 1.405 -9.117 1.00 96.81 273 THR A O 1
ATOM 2220 N N . ALA A 1 274 ? -0.741 2.104 -9.298 1.00 97.19 274 ALA A N 1
ATOM 2221 C CA . ALA A 1 274 ? -0.527 2.801 -10.566 1.00 97.19 274 ALA A CA 1
ATOM 2222 C C . ALA A 1 274 ? 0.480 3.956 -10.430 1.00 97.19 274 ALA A C 1
ATOM 2224 O O . ALA A 1 274 ? 1.349 4.110 -11.286 1.00 97.19 274 ALA A O 1
ATOM 2225 N N . ILE A 1 275 ? 0.417 4.724 -9.335 1.00 97.69 275 ILE A N 1
ATOM 2226 C CA . ILE A 1 275 ? 1.390 5.783 -9.024 1.00 97.69 275 ILE A CA 1
ATOM 2227 C C . ILE A 1 275 ? 2.798 5.195 -8.912 1.00 97.69 275 ILE A C 1
ATOM 2229 O O . ILE A 1 275 ? 3.726 5.750 -9.496 1.00 97.69 275 ILE A O 1
ATOM 2233 N N . PHE A 1 276 ? 2.962 4.062 -8.223 1.00 97.44 276 PHE A N 1
ATOM 2234 C CA . PHE A 1 276 ? 4.259 3.389 -8.145 1.00 97.44 276 PHE A CA 1
ATOM 2235 C C . PHE A 1 276 ? 4.771 2.956 -9.526 1.00 97.44 276 PHE A C 1
ATOM 2237 O O . PHE A 1 276 ? 5.932 3.189 -9.849 1.00 97.44 276 PHE A O 1
ATOM 2244 N N . VAL A 1 277 ? 3.917 2.367 -10.366 1.00 96.94 277 VAL A N 1
ATOM 2245 C CA . VAL A 1 277 ? 4.301 1.956 -11.728 1.00 96.94 277 VAL A CA 1
ATOM 2246 C C . VAL A 1 277 ? 4.743 3.159 -12.566 1.00 96.94 277 VAL A C 1
ATOM 2248 O O . VAL A 1 277 ? 5.782 3.098 -13.217 1.00 96.94 277 VAL A O 1
ATOM 2251 N N . ILE A 1 278 ? 4.007 4.271 -12.511 1.00 97.06 278 ILE A N 1
ATOM 2252 C CA . ILE A 1 278 ? 4.365 5.507 -13.224 1.00 97.06 278 ILE A CA 1
ATOM 2253 C C . ILE A 1 278 ? 5.686 6.075 -12.695 1.00 97.06 278 ILE A C 1
ATOM 2255 O O . ILE A 1 278 ? 6.541 6.465 -13.487 1.00 97.06 278 ILE A O 1
ATOM 2259 N N . PHE A 1 279 ? 5.882 6.089 -11.375 1.00 96.62 279 PHE A N 1
ATOM 2260 C CA . PHE A 1 279 ? 7.144 6.489 -10.754 1.00 96.62 279 PHE A CA 1
ATOM 2261 C C . PHE A 1 279 ? 8.319 5.651 -11.278 1.00 96.62 279 PHE A C 1
ATOM 2263 O O . PHE A 1 279 ? 9.342 6.209 -11.674 1.00 96.62 279 PHE A O 1
ATOM 2270 N N . GLN A 1 280 ? 8.147 4.330 -11.370 1.00 96.12 280 GLN A N 1
ATOM 2271 C CA . GLN A 1 280 ? 9.158 3.440 -11.939 1.00 96.12 280 GLN A CA 1
ATOM 2272 C C . GLN A 1 280 ? 9.425 3.732 -13.410 1.00 96.12 280 GLN A C 1
ATOM 2274 O O . GLN A 1 280 ? 10.582 3.765 -13.826 1.00 96.12 280 GLN A O 1
ATOM 2279 N N . TRP A 1 281 ? 8.380 3.979 -14.200 1.00 95.94 281 TRP A N 1
ATOM 2280 C CA . TRP A 1 281 ? 8.553 4.334 -15.603 1.00 95.94 281 TRP A CA 1
ATOM 2281 C C . TRP A 1 281 ? 9.359 5.615 -15.772 1.00 95.94 281 TRP A C 1
ATOM 2283 O O . TRP A 1 281 ? 10.305 5.629 -16.552 1.00 95.94 281 TRP A O 1
ATOM 2293 N N . ILE A 1 282 ? 9.041 6.657 -15.001 1.00 95.75 282 ILE A N 1
ATOM 2294 C CA . ILE A 1 282 ? 9.768 7.930 -15.036 1.00 95.75 282 ILE A CA 1
ATOM 2295 C C . ILE A 1 282 ? 11.253 7.710 -14.727 1.00 95.75 282 ILE A C 1
ATOM 2297 O O . ILE A 1 282 ? 12.100 8.195 -15.473 1.00 95.75 282 ILE A O 1
ATOM 2301 N N . ILE A 1 283 ? 11.581 6.940 -13.683 1.00 94.62 283 ILE A N 1
ATOM 2302 C CA . ILE A 1 283 ? 12.980 6.649 -13.342 1.00 94.62 283 ILE A CA 1
ATOM 2303 C C . ILE A 1 283 ? 13.701 5.960 -14.502 1.00 94.62 283 ILE A C 1
ATOM 2305 O O . ILE A 1 283 ? 14.781 6.407 -14.874 1.00 94.62 283 ILE A O 1
ATOM 2309 N N . HIS A 1 284 ? 13.104 4.927 -15.103 1.00 93.31 284 HIS A N 1
ATOM 2310 C CA . HIS A 1 284 ? 13.749 4.154 -16.170 1.00 93.31 284 HIS A CA 1
ATOM 2311 C C . HIS A 1 284 ? 13.848 4.907 -17.501 1.00 93.31 284 HIS A C 1
ATOM 2313 O O . HIS A 1 284 ? 14.738 4.608 -18.295 1.00 93.31 284 HIS A O 1
ATOM 2319 N N . VAL A 1 285 ? 12.967 5.884 -17.754 1.00 93.62 285 VAL A N 1
ATOM 2320 C CA . VAL A 1 285 ? 13.131 6.832 -18.868 1.00 93.62 285 VAL A CA 1
ATOM 2321 C C . VAL A 1 285 ? 14.362 7.712 -18.632 1.00 93.62 285 VAL A C 1
ATOM 2323 O O . VAL A 1 285 ? 15.109 7.986 -19.567 1.00 93.62 285 VAL A O 1
ATOM 2326 N N . CYS A 1 286 ? 14.577 8.168 -17.395 1.00 93.00 286 CYS A N 1
ATOM 2327 C CA . CYS A 1 286 ? 15.648 9.108 -17.062 1.00 93.00 286 CYS A CA 1
ATOM 2328 C C . CYS A 1 286 ? 17.016 8.445 -16.862 1.00 93.00 286 CYS A C 1
ATOM 2330 O O . CYS A 1 286 ? 18.037 9.049 -17.189 1.00 93.00 286 CYS A O 1
ATOM 2332 N N . VAL A 1 287 ? 17.055 7.244 -16.287 1.00 91.62 287 VAL A N 1
ATOM 2333 C CA . VAL A 1 287 ? 18.289 6.553 -15.908 1.00 91.62 287 VAL A CA 1
ATOM 2334 C C . VAL A 1 287 ? 18.166 5.069 -16.233 1.00 91.62 287 VAL A C 1
ATOM 2336 O O . VAL A 1 287 ? 17.190 4.418 -15.870 1.00 91.62 287 VAL A O 1
ATOM 2339 N N . SER A 1 288 ? 19.194 4.529 -16.886 1.00 88.25 288 SER A N 1
ATOM 2340 C CA . SER A 1 288 ? 19.290 3.105 -17.199 1.00 88.25 288 SER A CA 1
ATOM 2341 C C . SER A 1 288 ? 19.712 2.331 -15.949 1.00 88.25 288 SER A C 1
ATOM 2343 O O . SER A 1 288 ? 20.900 2.227 -15.641 1.00 88.25 288 SER A O 1
ATOM 2345 N N . ILE A 1 289 ? 18.733 1.822 -15.199 1.00 89.94 289 ILE A N 1
ATOM 2346 C CA . ILE A 1 289 ? 18.927 0.946 -14.031 1.00 89.94 289 ILE A CA 1
ATOM 2347 C C . ILE A 1 289 ? 18.089 -0.334 -14.165 1.00 89.94 289 ILE A C 1
ATOM 2349 O O . ILE A 1 289 ? 17.215 -0.424 -15.025 1.00 89.94 289 ILE A O 1
ATOM 2353 N N . TRP A 1 290 ? 18.381 -1.351 -13.351 1.00 88.06 290 TRP A N 1
ATOM 2354 C CA . TRP A 1 290 ? 17.616 -2.600 -13.370 1.00 88.06 290 TRP A CA 1
ATOM 2355 C C . TRP A 1 290 ? 16.220 -2.392 -12.776 1.00 88.06 290 TRP A C 1
ATOM 2357 O O . TRP A 1 290 ? 16.056 -1.653 -11.803 1.00 88.06 290 TRP A O 1
ATOM 2367 N N . TRP A 1 291 ? 15.219 -3.111 -13.287 1.00 91.56 291 TRP A N 1
ATOM 2368 C CA . TRP A 1 291 ? 13.870 -3.077 -12.719 1.00 91.56 291 TRP A CA 1
ATOM 2369 C C . TRP A 1 291 ? 13.850 -3.628 -11.286 1.00 91.56 291 TRP A C 1
ATOM 2371 O O . TRP A 1 291 ? 14.479 -4.656 -11.022 1.00 91.56 291 TRP A O 1
ATOM 2381 N N . PRO A 1 292 ? 13.083 -3.022 -10.357 1.00 90.06 292 PRO A N 1
ATOM 2382 C CA . PRO A 1 292 ? 12.964 -3.535 -8.990 1.00 90.06 292 PRO A CA 1
ATOM 2383 C C . PRO A 1 292 ? 12.246 -4.889 -8.953 1.00 90.06 292 PRO A C 1
ATOM 2385 O O . PRO A 1 292 ? 12.420 -5.661 -8.014 1.00 90.06 292 PRO A O 1
ATOM 2388 N N . TYR A 1 293 ? 11.432 -5.170 -9.974 1.00 89.81 293 TYR A N 1
ATOM 2389 C CA . TYR A 1 293 ? 10.674 -6.402 -10.112 1.00 89.81 293 TYR A CA 1
ATOM 2390 C C . TYR A 1 293 ? 10.734 -6.900 -11.561 1.00 89.81 293 TYR A C 1
ATOM 2392 O O . TYR A 1 293 ? 10.409 -6.128 -12.466 1.00 89.81 293 TYR A O 1
ATOM 2400 N N . PRO A 1 294 ? 11.052 -8.187 -11.806 1.00 87.31 294 PRO A N 1
ATOM 2401 C CA . PRO A 1 294 ? 11.147 -8.729 -13.164 1.00 87.31 294 PRO A CA 1
ATOM 2402 C C . PRO A 1 294 ? 9.860 -8.580 -13.986 1.00 87.31 294 PRO A C 1
ATOM 2404 O O . PRO A 1 294 ? 9.907 -8.392 -15.195 1.00 87.31 294 PRO A O 1
ATOM 2407 N N . PHE A 1 295 ? 8.695 -8.626 -13.335 1.00 87.94 295 PHE A N 1
ATOM 2408 C CA . PHE A 1 295 ? 7.391 -8.492 -13.991 1.00 87.94 295 PHE A CA 1
ATOM 2409 C C . PHE A 1 295 ? 7.048 -7.055 -14.428 1.00 87.94 295 PHE A C 1
ATOM 2411 O O . PHE A 1 295 ? 6.040 -6.858 -15.106 1.00 87.94 295 PHE A O 1
ATOM 2418 N N . LEU A 1 296 ? 7.855 -6.052 -14.059 1.00 91.88 296 LEU A N 1
ATOM 2419 C CA . LEU A 1 296 ? 7.724 -4.683 -14.575 1.00 91.88 296 LEU A CA 1
ATOM 2420 C C . LEU A 1 296 ? 8.543 -4.439 -15.845 1.00 91.88 296 LEU A C 1
ATOM 2422 O O . LEU A 1 296 ? 8.259 -3.470 -16.552 1.00 91.88 296 LEU A O 1
ATOM 2426 N N . ASP A 1 297 ? 9.508 -5.312 -16.140 1.00 91.75 297 ASP A N 1
ATOM 2427 C CA . ASP A 1 297 ? 10.395 -5.174 -17.288 1.00 91.75 297 ASP A CA 1
ATOM 2428 C C . ASP A 1 297 ? 9.627 -5.303 -18.614 1.00 91.75 297 ASP A C 1
ATOM 2430 O O . ASP A 1 297 ? 8.989 -6.320 -18.905 1.00 91.75 297 ASP A O 1
ATOM 2434 N N . LEU A 1 298 ? 9.708 -4.258 -19.442 1.00 91.81 298 LEU A N 1
ATOM 2435 C CA . LEU A 1 298 ? 9.038 -4.163 -20.741 1.00 91.81 298 LEU A CA 1
ATOM 2436 C C . LEU A 1 298 ? 9.828 -4.872 -21.856 1.00 91.81 298 LEU A C 1
ATOM 2438 O O . LEU A 1 298 ? 9.288 -5.107 -22.945 1.00 91.81 298 LEU A O 1
ATOM 2442 N N . SER A 1 299 ? 11.083 -5.258 -21.591 1.00 89.56 299 SER A N 1
ATOM 2443 C CA . SER A 1 299 ? 11.905 -6.064 -22.502 1.00 89.56 299 SER A CA 1
ATOM 2444 C C . SER A 1 299 ? 11.333 -7.475 -22.702 1.00 89.56 299 SER A C 1
ATOM 2446 O O . SER A 1 299 ? 11.543 -8.101 -23.747 1.00 89.56 299 SER A O 1
ATOM 2448 N N . SER A 1 300 ? 10.536 -7.959 -21.743 1.00 88.25 300 SER A N 1
ATOM 2449 C CA . SER A 1 300 ? 9.866 -9.253 -21.817 1.00 88.25 300 SER A CA 1
ATOM 2450 C C . SER A 1 300 ? 8.697 -9.229 -22.812 1.00 88.25 300 SER A C 1
ATOM 2452 O O . SER A 1 300 ? 7.842 -8.341 -22.742 1.00 88.25 300 SER A O 1
ATOM 2454 N N . PRO A 1 301 ? 8.563 -10.226 -23.710 1.00 89.62 301 PRO A N 1
ATOM 2455 C CA . PRO A 1 301 ? 7.393 -10.335 -24.587 1.00 89.62 301 PRO A CA 1
ATOM 2456 C C . PRO A 1 301 ? 6.083 -10.541 -23.813 1.00 89.62 301 PRO A C 1
ATOM 2458 O O . PRO A 1 301 ? 5.013 -10.239 -24.336 1.00 89.62 301 PRO A O 1
ATOM 2461 N N . TYR A 1 302 ? 6.165 -11.010 -22.565 1.00 91.75 302 TYR A N 1
ATOM 2462 C CA . TYR A 1 302 ? 5.018 -11.253 -21.694 1.00 91.75 302 TYR A CA 1
ATOM 2463 C C . TYR A 1 302 ? 4.679 -10.062 -20.786 1.00 91.75 302 TYR A C 1
ATOM 2465 O O . TYR A 1 302 ? 3.779 -10.184 -19.957 1.00 91.75 302 TYR A O 1
ATOM 2473 N N . ALA A 1 303 ? 5.354 -8.913 -20.928 1.00 93.38 303 ALA A N 1
ATOM 2474 C CA . ALA A 1 303 ? 5.109 -7.740 -20.086 1.00 93.38 303 ALA A CA 1
ATOM 2475 C C . ALA A 1 303 ? 3.617 -7.342 -20.020 1.00 93.38 303 ALA A C 1
ATOM 2477 O O . ALA A 1 303 ? 3.102 -7.209 -18.910 1.00 93.38 303 ALA A O 1
ATOM 2478 N N . PRO A 1 304 ? 2.849 -7.275 -21.130 1.00 95.75 304 PRO A N 1
ATOM 2479 C CA . PRO A 1 304 ? 1.425 -6.938 -21.049 1.00 95.75 304 PRO A CA 1
ATOM 2480 C C . PRO A 1 304 ? 0.605 -7.911 -20.194 1.00 95.75 304 PRO A C 1
ATOM 2482 O O . PRO A 1 304 ? -0.323 -7.488 -19.507 1.00 95.75 304 PRO A O 1
ATOM 2485 N N . LEU A 1 305 ? 0.952 -9.204 -20.211 1.00 95.19 305 LEU A N 1
ATOM 2486 C CA . LEU A 1 305 ? 0.287 -10.220 -19.393 1.00 95.19 305 LEU A CA 1
ATOM 2487 C C . LEU A 1 305 ? 0.635 -10.062 -17.915 1.00 95.19 305 LEU A C 1
ATOM 2489 O O . LEU A 1 305 ? -0.249 -10.213 -17.080 1.00 95.19 305 LEU A O 1
ATOM 2493 N N . TRP A 1 306 ? 1.880 -9.713 -17.585 1.00 93.88 306 TRP A N 1
ATOM 2494 C CA . TRP A 1 306 ? 2.285 -9.429 -16.207 1.00 93.88 306 TRP A CA 1
ATOM 2495 C C . TRP A 1 306 ? 1.566 -8.211 -15.630 1.00 93.88 306 TRP A C 1
ATOM 2497 O O . TRP A 1 306 ? 1.034 -8.284 -14.524 1.00 93.88 306 TRP A O 1
ATOM 2507 N N . TYR A 1 307 ? 1.478 -7.118 -16.390 1.00 95.44 307 TYR A N 1
ATOM 2508 C CA . TYR A 1 307 ? 0.758 -5.916 -15.961 1.00 95.44 307 TYR A CA 1
ATOM 2509 C C . TYR A 1 307 ? -0.734 -6.206 -15.755 1.00 95.44 307 TYR A C 1
ATOM 2511 O O . TYR A 1 307 ? -1.311 -5.790 -14.749 1.00 95.44 307 TYR A O 1
ATOM 2519 N N . LEU A 1 308 ? -1.346 -6.980 -16.657 1.00 95.31 308 LEU A N 1
ATOM 2520 C CA . LEU A 1 308 ? -2.724 -7.439 -16.498 1.00 95.31 308 LEU A CA 1
ATOM 2521 C C . LEU A 1 308 ? -2.882 -8.361 -15.278 1.00 95.31 308 LEU A C 1
ATOM 2523 O O . LEU A 1 308 ? -3.821 -8.187 -14.507 1.00 95.31 308 LEU A O 1
ATOM 2527 N N . ALA A 1 309 ? -1.970 -9.311 -15.067 1.00 93.62 309 ALA A N 1
ATOM 2528 C CA . ALA A 1 309 ? -2.008 -10.229 -13.932 1.00 93.62 309 ALA A CA 1
ATOM 2529 C C . ALA A 1 309 ? -1.924 -9.477 -12.598 1.00 93.62 309 ALA A C 1
ATOM 2531 O O . ALA A 1 309 ? -2.752 -9.704 -11.717 1.00 93.62 309 ALA A O 1
ATOM 2532 N N . VAL A 1 310 ? -0.995 -8.525 -12.469 1.00 92.38 310 VAL A N 1
ATOM 2533 C CA . VAL A 1 310 ? -0.879 -7.674 -11.277 1.00 92.38 310 VAL A CA 1
ATOM 2534 C C . VAL A 1 310 ? -2.147 -6.840 -11.087 1.00 92.38 310 VAL A C 1
ATOM 2536 O O . VAL A 1 310 ? -2.670 -6.786 -9.975 1.00 92.38 310 VAL A O 1
ATOM 2539 N N . ALA A 1 311 ? -2.707 -6.246 -12.147 1.00 94.00 311 ALA A N 1
ATOM 2540 C CA . ALA A 1 311 ? -3.980 -5.526 -12.062 1.00 94.00 311 ALA A CA 1
ATOM 2541 C C . ALA A 1 311 ? -5.114 -6.431 -11.543 1.00 94.00 311 ALA A C 1
ATOM 2543 O O . ALA A 1 311 ? -5.842 -6.053 -10.623 1.00 94.00 311 ALA A O 1
ATOM 2544 N N . LEU A 1 312 ? -5.212 -7.661 -12.053 1.00 95.06 312 LEU A N 1
ATOM 2545 C CA . LEU A 1 312 ? -6.200 -8.644 -11.611 1.00 95.06 312 LEU A CA 1
ATOM 2546 C C . LEU A 1 312 ? -5.974 -9.112 -10.167 1.00 95.06 312 LEU A C 1
ATOM 2548 O O . LEU A 1 312 ? -6.955 -9.354 -9.470 1.00 95.06 312 LEU A O 1
ATOM 2552 N N . MET A 1 313 ? -4.729 -9.183 -9.681 1.00 93.69 313 MET A N 1
ATOM 2553 C CA . MET A 1 313 ? -4.416 -9.548 -8.290 1.00 93.69 313 MET A CA 1
ATOM 2554 C C . MET A 1 313 ? -4.955 -8.551 -7.257 1.00 93.69 313 MET A C 1
ATOM 2556 O O . MET A 1 313 ? -5.180 -8.931 -6.108 1.00 93.69 313 MET A O 1
ATOM 2560 N N . HIS A 1 314 ? -5.247 -7.303 -7.636 1.00 94.88 314 HIS A N 1
ATOM 2561 C CA . HIS A 1 314 ? -5.805 -6.336 -6.689 1.00 94.88 314 HIS A CA 1
ATOM 2562 C C . HIS A 1 314 ? -7.182 -6.769 -6.163 1.00 94.88 314 HIS A C 1
ATOM 2564 O O . HIS A 1 314 ? -7.493 -6.527 -4.995 1.00 94.88 314 HIS A O 1
ATOM 2570 N N . PHE A 1 315 ? -7.987 -7.445 -6.992 1.00 94.75 315 PHE A N 1
ATOM 2571 C CA . PHE A 1 315 ? -9.310 -7.938 -6.606 1.00 94.75 315 PHE A CA 1
ATOM 2572 C C . PHE A 1 315 ? -9.254 -8.995 -5.489 1.00 94.75 315 PHE A C 1
ATOM 2574 O O . PHE A 1 315 ? -9.882 -8.765 -4.453 1.00 94.75 315 PHE A O 1
ATOM 2581 N N . PRO A 1 316 ? -8.528 -10.127 -5.624 1.00 95.12 316 PRO A N 1
ATOM 2582 C CA . PRO A 1 316 ? -8.420 -11.105 -4.550 1.00 95.12 316 PRO A CA 1
ATOM 2583 C C . PRO A 1 316 ? -7.676 -10.549 -3.332 1.00 95.12 316 PRO A C 1
ATOM 2585 O O . PRO A 1 316 ? -8.132 -10.796 -2.221 1.00 95.12 316 PRO A O 1
ATOM 2588 N N . CYS A 1 317 ? -6.609 -9.754 -3.492 1.00 94.12 317 CYS A N 1
ATOM 2589 C CA . CYS A 1 317 ? -5.874 -9.197 -2.347 1.00 94.12 317 CYS A CA 1
ATOM 2590 C C . CYS A 1 317 ? -6.766 -8.298 -1.478 1.00 94.12 317 CYS A C 1
ATOM 2592 O O . CYS A 1 317 ? -6.859 -8.484 -0.264 1.00 94.12 317 CYS A O 1
ATOM 2594 N N . TYR A 1 318 ? -7.498 -7.375 -2.104 1.00 94.69 318 TYR A N 1
ATOM 2595 C CA . TYR A 1 318 ? -8.444 -6.528 -1.382 1.00 94.69 318 TYR A CA 1
ATOM 2596 C C . TYR A 1 318 ? -9.656 -7.325 -0.869 1.00 94.69 318 TYR A C 1
ATOM 2598 O O . TYR A 1 318 ? -10.142 -7.096 0.240 1.00 94.69 318 TYR A O 1
ATOM 2606 N N . GLY A 1 319 ? -10.127 -8.299 -1.653 1.00 94.12 319 GLY A N 1
ATOM 2607 C CA . GLY A 1 319 ? -11.246 -9.175 -1.310 1.00 94.12 319 GLY A CA 1
ATOM 2608 C C . GLY A 1 319 ? -10.989 -10.051 -0.082 1.00 94.12 319 GLY A C 1
ATOM 2609 O O . GLY A 1 319 ? -11.880 -10.182 0.755 1.00 94.12 319 GLY A O 1
ATOM 2610 N N . ILE A 1 320 ? -9.778 -10.597 0.071 1.00 93.81 320 ILE A N 1
ATOM 2611 C CA . ILE A 1 320 ? -9.368 -11.376 1.250 1.00 93.81 320 ILE A CA 1
ATOM 2612 C C . ILE A 1 320 ? -9.457 -10.509 2.505 1.00 93.81 320 ILE A C 1
ATOM 2614 O O . ILE A 1 320 ? -10.071 -10.914 3.493 1.00 93.81 320 ILE A O 1
ATOM 2618 N N . PHE A 1 321 ? -8.916 -9.290 2.465 1.00 94.88 321 PHE A N 1
ATOM 2619 C CA . PHE A 1 321 ? -8.978 -8.396 3.620 1.00 94.88 321 PHE A CA 1
ATOM 2620 C C . PHE A 1 321 ? -10.421 -7.989 3.946 1.00 94.88 321 PHE A C 1
ATOM 2622 O O . PHE A 1 321 ? -10.848 -8.035 5.102 1.00 94.88 321 PHE A O 1
ATOM 2629 N N . ALA A 1 322 ? -11.218 -7.667 2.924 1.00 93.94 322 ALA A N 1
ATOM 2630 C CA . ALA A 1 322 ? -12.638 -7.375 3.091 1.00 93.94 322 ALA A CA 1
ATOM 2631 C C . ALA A 1 322 ? -13.408 -8.550 3.717 1.00 93.94 322 ALA A C 1
ATOM 2633 O O . ALA A 1 322 ? -14.280 -8.345 4.569 1.00 93.94 322 ALA A O 1
ATOM 2634 N N . LEU A 1 323 ? -13.085 -9.785 3.321 1.00 93.81 323 LEU A N 1
ATOM 2635 C CA . LEU A 1 323 ? -13.669 -10.996 3.886 1.00 93.81 323 LEU A CA 1
ATOM 2636 C C . LEU A 1 323 ? -13.324 -11.129 5.373 1.00 93.81 323 LEU A C 1
ATOM 2638 O O . LEU A 1 323 ? -14.232 -11.355 6.171 1.00 93.81 323 LEU A O 1
ATOM 2642 N N . ILE A 1 324 ? -12.064 -10.909 5.761 1.00 94.00 324 ILE A N 1
ATOM 2643 C CA . ILE A 1 324 ? -11.629 -10.925 7.169 1.00 94.00 324 ILE A CA 1
ATOM 2644 C C . ILE A 1 324 ? -12.442 -9.920 7.995 1.00 94.00 324 ILE A C 1
ATOM 2646 O O . ILE A 1 324 ? -12.985 -10.270 9.046 1.00 94.00 324 ILE A O 1
ATOM 2650 N N . VAL A 1 325 ? -12.606 -8.690 7.499 1.00 92.06 325 VAL A N 1
ATOM 2651 C CA . VAL A 1 325 ? -13.405 -7.655 8.175 1.00 92.06 325 VAL A CA 1
ATOM 2652 C C . VAL A 1 325 ? -14.872 -8.081 8.315 1.00 92.06 325 VAL A C 1
ATOM 2654 O O . VAL A 1 325 ? -15.473 -7.926 9.381 1.00 92.06 325 VAL A O 1
ATOM 2657 N N . ARG A 1 326 ? -15.467 -8.661 7.267 1.00 90.12 326 ARG A N 1
ATOM 2658 C CA . ARG A 1 326 ? -16.853 -9.165 7.301 1.00 90.12 326 ARG A CA 1
ATOM 2659 C C . ARG A 1 326 ? -17.030 -10.337 8.265 1.00 90.12 326 ARG A C 1
ATOM 2661 O O . ARG A 1 326 ? -18.028 -10.380 8.990 1.00 90.12 326 ARG A O 1
ATOM 2668 N N . MET A 1 327 ? -16.072 -11.259 8.301 1.00 90.12 327 MET A N 1
ATOM 2669 C CA . MET A 1 327 ? -16.058 -12.391 9.229 1.00 90.12 327 MET A CA 1
ATOM 2670 C C . MET A 1 327 ? -15.962 -11.905 10.674 1.00 90.12 327 MET A C 1
ATOM 2672 O O . MET A 1 327 ? -16.783 -12.307 11.498 1.00 90.12 327 MET A O 1
ATOM 2676 N N 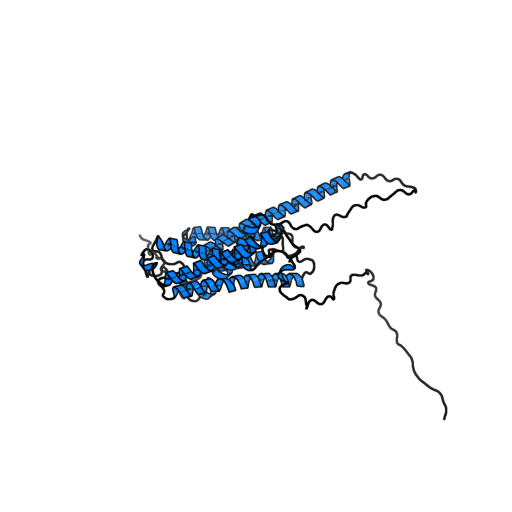. LYS A 1 328 ? -15.047 -10.971 10.961 1.00 91.69 328 LYS A N 1
ATOM 2677 C CA . LYS A 1 328 ? -14.931 -10.303 12.265 1.00 91.69 328 LYS A CA 1
ATOM 2678 C C . LYS A 1 328 ? -16.265 -9.690 12.687 1.00 91.69 328 LYS A C 1
ATOM 2680 O O . LYS A 1 328 ? -16.744 -9.955 13.786 1.00 91.69 328 LYS A O 1
ATOM 2685 N N . HIS A 1 329 ? -16.881 -8.882 11.827 1.00 87.44 329 HIS A N 1
ATOM 2686 C CA . HIS A 1 329 ? -18.151 -8.224 12.136 1.00 87.44 329 HIS A CA 1
ATOM 2687 C C . HIS A 1 329 ? -19.279 -9.221 12.417 1.00 87.44 329 HIS A C 1
ATOM 2689 O O . HIS A 1 329 ? -20.004 -9.071 13.403 1.00 87.44 329 HIS A O 1
ATOM 2695 N N . SER A 1 330 ? -19.381 -10.270 11.602 1.00 86.19 330 SER A N 1
ATOM 2696 C CA . SER A 1 330 ? -20.362 -11.340 11.794 1.00 86.19 330 SER A CA 1
ATOM 2697 C C . SER A 1 330 ? -20.139 -12.068 13.118 1.00 86.19 330 SER A C 1
ATOM 2699 O O . SER A 1 330 ? -21.087 -12.266 13.876 1.00 86.19 330 SER A O 1
ATOM 2701 N N . TRP A 1 331 ? -18.889 -12.404 13.437 1.00 88.06 331 TRP A N 1
ATOM 2702 C CA . TRP A 1 331 ? -18.523 -13.064 14.686 1.00 88.06 331 TRP A CA 1
ATOM 2703 C C . TRP A 1 331 ? -18.833 -12.192 15.909 1.00 88.06 331 TRP A C 1
ATOM 2705 O O . TRP A 1 331 ? -19.557 -12.632 16.797 1.00 88.06 331 TRP A O 1
ATOM 2715 N N . LEU A 1 332 ? -18.401 -10.926 15.925 1.00 86.25 332 LEU A N 1
ATOM 2716 C CA . LEU A 1 332 ? -18.662 -10.001 17.037 1.00 86.25 332 LEU A CA 1
ATOM 2717 C C . LEU A 1 332 ? -20.159 -9.769 17.268 1.00 86.25 332 LEU A C 1
ATOM 2719 O O . LEU A 1 332 ? -20.598 -9.687 18.413 1.00 86.25 332 LEU A O 1
ATOM 2723 N N . SER A 1 333 ? -20.948 -9.672 16.193 1.00 82.50 333 SER A N 1
ATOM 2724 C CA . SER A 1 333 ? -22.401 -9.484 16.297 1.00 82.50 333 SER A CA 1
ATOM 2725 C C . SER A 1 333 ? -23.120 -10.682 16.926 1.00 82.50 333 SER A C 1
ATOM 2727 O O . SER A 1 333 ? -24.112 -10.491 17.625 1.00 82.50 333 SER A O 1
ATOM 2729 N N . ARG A 1 334 ? -22.608 -11.902 16.706 1.00 85.25 334 ARG A N 1
ATOM 2730 C CA . ARG A 1 334 ? -23.157 -13.145 17.263 1.00 85.25 334 ARG A CA 1
ATOM 2731 C C . ARG A 1 334 ? -22.684 -13.389 18.692 1.00 85.25 334 ARG A C 1
ATOM 2733 O O . ARG A 1 334 ? -23.491 -13.770 19.529 1.00 85.25 334 ARG A O 1
ATOM 2740 N N . SER A 1 335 ? -21.400 -13.162 18.964 1.00 85.25 335 SER A N 1
ATOM 2741 C CA . SER A 1 335 ? -20.786 -13.457 20.264 1.00 85.25 335 SER A CA 1
ATOM 2742 C C . SER A 1 335 ? -21.102 -12.406 21.333 1.00 85.25 335 SER A C 1
ATOM 2744 O O . SER A 1 335 ? -21.171 -12.744 22.509 1.00 85.25 335 SER A O 1
ATOM 2746 N N . PHE A 1 336 ? -21.308 -11.138 20.949 1.00 83.25 336 PHE A N 1
ATOM 2747 C CA . PHE A 1 336 ? -21.540 -10.026 21.882 1.00 83.25 336 PHE A CA 1
ATOM 2748 C C . PHE A 1 336 ? -22.765 -9.175 21.490 1.00 83.25 336 PHE A C 1
ATOM 2750 O O . PHE A 1 336 ? -22.622 -7.982 21.170 1.00 83.25 336 PHE A O 1
ATOM 2757 N N . PRO A 1 337 ? -23.982 -9.755 21.504 1.00 76.50 337 PRO A N 1
ATOM 2758 C CA . PRO A 1 337 ? -25.204 -9.025 21.181 1.00 76.50 337 PRO A CA 1
ATOM 2759 C C . PRO A 1 337 ? -25.390 -7.838 22.145 1.00 76.50 337 PRO A C 1
ATOM 2761 O O . PRO A 1 337 ? -25.334 -7.991 23.360 1.00 76.50 337 PRO A O 1
ATOM 2764 N N . GLY A 1 338 ? -25.550 -6.625 21.603 1.00 70.25 338 GLY A N 1
ATOM 2765 C CA . GLY A 1 338 ? -25.750 -5.384 22.375 1.00 70.25 338 GLY A CA 1
ATOM 2766 C C . GLY A 1 338 ? -24.478 -4.604 22.759 1.00 70.25 338 GLY A C 1
ATOM 2767 O O . GLY A 1 338 ? -24.557 -3.396 22.992 1.00 70.25 338 GLY A O 1
ATOM 2768 N N . SER A 1 339 ? -23.301 -5.241 22.757 1.00 75.50 339 SER A N 1
ATOM 2769 C CA . SER A 1 339 ? -22.004 -4.574 23.005 1.00 75.50 339 SER A CA 1
ATOM 2770 C C . SER A 1 339 ? -21.244 -4.254 21.713 1.00 75.50 339 SER A C 1
ATOM 2772 O O . SER A 1 339 ? -20.421 -3.340 21.677 1.00 75.50 339 SER A O 1
ATOM 2774 N N . SER A 1 340 ? -21.538 -4.961 20.622 1.00 75.88 340 SER A N 1
ATOM 2775 C CA . SER A 1 340 ? -20.958 -4.681 19.308 1.00 75.88 340 SER A CA 1
ATOM 2776 C C . SER A 1 340 ? -21.401 -3.311 18.772 1.00 75.88 340 SER A C 1
ATOM 2778 O O . SER A 1 340 ? -22.595 -3.042 18.644 1.00 75.88 340 SER A O 1
ATOM 2780 N N . ARG A 1 341 ? -20.440 -2.438 18.436 1.00 69.88 341 ARG A N 1
ATOM 2781 C CA . ARG A 1 341 ? -20.683 -1.141 17.761 1.00 69.88 341 ARG A CA 1
ATOM 2782 C C . ARG A 1 341 ? -20.831 -1.285 16.243 1.00 69.88 341 ARG A C 1
ATOM 2784 O O . ARG A 1 341 ? -20.899 -0.286 15.533 1.00 69.88 341 ARG A O 1
ATOM 2791 N N . VAL A 1 342 ? -20.859 -2.517 15.740 1.00 62.88 342 VAL A N 1
ATOM 2792 C CA . VAL A 1 342 ? -20.916 -2.807 14.308 1.00 62.88 342 VAL A CA 1
ATOM 2793 C C . VAL A 1 342 ? -22.255 -2.354 13.748 1.00 62.88 342 VAL A C 1
ATOM 2795 O O . VAL A 1 342 ? -23.319 -2.825 14.155 1.00 62.88 342 VAL A O 1
ATOM 2798 N N . VAL A 1 343 ? -22.190 -1.428 12.797 1.00 53.75 343 VAL A N 1
ATOM 2799 C CA . VAL A 1 343 ? -23.382 -0.873 12.173 1.00 53.75 343 VAL A CA 1
ATOM 2800 C C . VAL A 1 343 ? -24.004 -1.888 11.215 1.00 53.75 343 VAL A C 1
ATOM 2802 O O . VAL A 1 343 ? -23.328 -2.518 10.402 1.00 53.75 343 VAL A O 1
ATOM 2805 N N . ARG A 1 344 ? -25.326 -2.046 11.331 1.00 42.03 344 ARG A N 1
ATOM 2806 C CA . ARG A 1 344 ? -26.171 -3.031 10.635 1.00 42.03 344 ARG A CA 1
ATOM 2807 C C . ARG A 1 344 ? -26.205 -2.859 9.097 1.00 42.03 344 ARG A C 1
ATOM 2809 O O . ARG A 1 344 ? -26.780 -3.700 8.415 1.00 42.03 344 ARG A O 1
ATOM 2816 N N . SER A 1 345 ? -25.558 -1.833 8.536 1.00 40.62 345 SER A N 1
ATOM 2817 C CA . SER A 1 345 ? -25.592 -1.485 7.105 1.00 40.62 345 SER A CA 1
ATOM 2818 C C . SER A 1 345 ? -24.744 -2.369 6.182 1.00 40.62 345 SER A C 1
ATOM 2820 O O . SER A 1 345 ? -24.919 -2.319 4.971 1.00 40.62 345 SER A O 1
ATOM 2822 N N . GLN A 1 346 ? -23.857 -3.219 6.712 1.00 41.28 346 GLN A N 1
ATOM 2823 C CA . GLN A 1 346 ? -23.042 -4.138 5.893 1.00 41.28 346 GLN A CA 1
ATOM 2824 C C . GLN A 1 346 ? -23.706 -5.510 5.649 1.00 41.28 346 GLN A C 1
ATOM 2826 O O . GLN A 1 346 ? -23.181 -6.306 4.871 1.00 41.28 346 GLN A O 1
ATOM 2831 N N . LEU A 1 347 ? -24.847 -5.802 6.292 1.00 41.38 347 LEU A N 1
ATOM 2832 C CA . LEU A 1 347 ? -25.577 -7.076 6.149 1.00 41.38 347 LEU A CA 1
ATOM 2833 C C . LEU A 1 347 ? -26.792 -7.015 5.205 1.00 41.38 347 LEU A C 1
ATOM 2835 O O . LEU A 1 347 ? -27.361 -8.056 4.891 1.00 41.38 347 LEU A O 1
ATOM 2839 N N . THR A 1 348 ? -27.189 -5.843 4.707 1.00 36.16 348 THR A N 1
ATOM 2840 C CA . THR A 1 348 ? -28.407 -5.660 3.889 1.00 36.16 348 THR A CA 1
ATOM 2841 C C . THR A 1 348 ? -28.241 -6.026 2.406 1.00 36.16 348 THR A C 1
ATOM 2843 O O . THR A 1 348 ? -28.998 -5.569 1.556 1.00 36.16 348 THR A O 1
ATOM 2846 N N . GLY A 1 349 ? -27.282 -6.897 2.080 1.00 33.25 349 GLY A N 1
ATOM 2847 C CA . GLY A 1 349 ? -27.144 -7.498 0.748 1.00 33.25 349 GLY A CA 1
ATOM 2848 C C . GLY A 1 349 ? -28.054 -8.710 0.493 1.00 33.25 349 GLY A C 1
ATOM 2849 O O . GLY A 1 349 ? -27.996 -9.270 -0.597 1.00 33.25 349 GLY A O 1
ATOM 2850 N N . LEU A 1 350 ? -28.870 -9.137 1.467 1.00 28.89 350 LEU A N 1
ATOM 2851 C CA . LEU A 1 350 ? -29.867 -10.200 1.285 1.00 28.89 350 LEU A CA 1
ATOM 2852 C C . LEU A 1 350 ? -31.286 -9.606 1.244 1.00 28.89 350 LEU A C 1
ATOM 2854 O O . LEU A 1 350 ? -31.601 -8.762 2.088 1.00 28.89 350 LEU A O 1
ATOM 2858 N N . PRO A 1 351 ? -32.159 -10.045 0.315 1.00 30.11 351 PRO A N 1
ATOM 2859 C CA . PRO A 1 351 ? -33.529 -9.556 0.237 1.00 30.11 351 PRO A CA 1
ATOM 2860 C C . PRO A 1 351 ? -34.271 -9.778 1.559 1.00 30.11 351 PRO A C 1
ATOM 2862 O O . PRO A 1 351 ? -34.180 -10.838 2.180 1.00 30.11 351 PRO A O 1
ATOM 2865 N N . HIS A 1 352 ? -35.040 -8.762 1.954 1.00 34.88 352 HIS A N 1
ATOM 2866 C CA . HIS A 1 352 ? -35.776 -8.608 3.216 1.00 34.88 352 HIS A CA 1
ATOM 2867 C C . HIS A 1 352 ? -36.814 -9.705 3.547 1.00 34.88 352 HIS A C 1
ATOM 2869 O O . HIS A 1 352 ? -37.559 -9.567 4.513 1.00 34.88 352 HIS A O 1
ATOM 2875 N N . HIS A 1 353 ? -36.869 -10.798 2.787 1.00 33.59 353 HIS A N 1
ATOM 2876 C CA . HIS A 1 353 ? -37.927 -11.802 2.866 1.00 33.59 353 HIS A CA 1
ATOM 2877 C C . HIS A 1 353 ? -37.615 -13.024 3.750 1.00 33.59 353 HIS A C 1
ATOM 2879 O O . HIS A 1 353 ? -38.450 -13.918 3.842 1.00 33.59 353 HIS A O 1
ATOM 2885 N N . LEU A 1 354 ? -36.448 -13.074 4.405 1.00 33.97 354 LEU A N 1
ATOM 2886 C CA . LEU A 1 354 ? -36.004 -14.235 5.200 1.00 33.97 354 LEU A CA 1
ATOM 2887 C C . LEU A 1 354 ? -35.641 -13.929 6.663 1.00 33.97 354 LEU A C 1
ATOM 2889 O O . LEU A 1 354 ? -35.163 -14.814 7.367 1.00 33.97 354 LEU A O 1
ATOM 2893 N N . ILE A 1 355 ? -35.878 -12.709 7.157 1.00 37.12 355 ILE A N 1
ATOM 2894 C CA . ILE A 1 355 ? -35.720 -12.423 8.591 1.00 37.12 355 ILE A CA 1
ATOM 2895 C C . ILE A 1 355 ? -37.062 -12.666 9.277 1.00 37.12 355 ILE A C 1
ATOM 2897 O O . ILE A 1 355 ? -37.948 -11.810 9.272 1.00 37.12 355 ILE A O 1
ATOM 2901 N N . ASP A 1 356 ? -37.190 -13.863 9.843 1.00 30.31 356 ASP A N 1
ATOM 2902 C CA . ASP A 1 356 ? -38.302 -14.277 10.689 1.00 30.31 356 ASP A CA 1
ATOM 2903 C C . ASP A 1 356 ? -38.451 -13.295 11.868 1.00 30.31 356 ASP A C 1
ATOM 2905 O O . ASP A 1 356 ? -37.565 -13.149 12.717 1.00 30.31 356 ASP A O 1
ATOM 2909 N N . LYS A 1 357 ? -39.565 -12.554 11.887 1.00 33.34 357 LYS A N 1
ATOM 2910 C CA . LYS A 1 357 ? -39.919 -11.568 12.920 1.00 33.34 357 LYS A CA 1
ATOM 2911 C C . LYS A 1 357 ? -40.416 -12.275 14.182 1.00 33.34 357 LYS A C 1
ATOM 2913 O O . LYS A 1 357 ? -41.546 -12.060 14.615 1.00 33.34 357 LYS A O 1
ATOM 2918 N N . LYS A 1 358 ? -39.589 -13.122 14.790 1.00 31.31 358 LYS A N 1
ATOM 2919 C CA . LYS A 1 358 ? -39.993 -13.874 15.982 1.00 31.31 358 LYS A CA 1
ATOM 2920 C C . LYS A 1 358 ? -38.929 -13.878 17.070 1.00 31.31 358 LYS A C 1
ATOM 2922 O O . LYS A 1 358 ? -38.485 -14.927 17.508 1.00 31.31 358 LYS A O 1
ATOM 2927 N N . ALA A 1 359 ? -38.526 -12.691 17.520 1.00 36.53 359 ALA A N 1
ATOM 2928 C CA . ALA A 1 359 ? -37.777 -12.552 18.770 1.00 36.53 359 ALA A CA 1
ATOM 2929 C C . ALA A 1 359 ? -37.798 -11.120 19.325 1.00 36.53 359 ALA A C 1
ATOM 2931 O O . ALA A 1 359 ? -36.743 -10.589 19.647 1.00 36.53 359 ALA A O 1
ATOM 2932 N N . ILE A 1 360 ? -38.960 -10.467 19.430 1.00 33.03 360 ILE A N 1
ATOM 2933 C CA . ILE A 1 360 ? -39.104 -9.307 20.326 1.00 33.03 360 ILE A CA 1
ATOM 2934 C C . ILE A 1 360 ? -40.519 -9.321 20.905 1.00 33.03 360 ILE A C 1
ATOM 2936 O O . ILE A 1 360 ? -41.460 -8.883 20.253 1.00 33.03 360 ILE A O 1
ATOM 2940 N N . ASN A 1 361 ? -40.658 -9.822 22.130 1.00 24.97 361 ASN A N 1
ATOM 2941 C CA . ASN A 1 361 ? -41.685 -9.334 23.040 1.00 24.97 361 ASN A CA 1
ATOM 2942 C C . ASN A 1 361 ? -41.044 -9.216 24.435 1.00 24.97 361 ASN A C 1
ATOM 2944 O O . ASN A 1 361 ? -40.513 -10.220 24.917 1.00 24.97 361 ASN A O 1
ATOM 2948 N N . PRO A 1 362 ? -40.999 -8.022 25.051 1.00 39.75 362 PRO A N 1
ATOM 2949 C CA . PRO A 1 362 ? -40.413 -7.824 26.366 1.00 39.75 362 PRO A CA 1
ATOM 2950 C C . PRO A 1 362 ? -41.526 -7.684 27.409 1.00 39.75 362 PRO A C 1
ATOM 2952 O O . PRO A 1 362 ? -42.122 -6.621 27.510 1.00 39.75 362 PRO A O 1
ATOM 2955 N N . GLU A 1 363 ? -41.782 -8.708 28.221 1.00 29.23 363 GLU A N 1
ATOM 2956 C CA . GLU A 1 363 ? -42.557 -8.528 29.453 1.00 29.23 363 GLU A CA 1
ATOM 2957 C C . GLU A 1 363 ? -42.005 -9.390 30.596 1.00 29.23 363 GLU A C 1
ATOM 2959 O O . GLU A 1 363 ? -41.955 -10.612 30.516 1.00 29.23 363 GLU A O 1
ATOM 2964 N N . VAL A 1 364 ? -41.559 -8.674 31.635 1.00 31.33 364 VAL A N 1
ATOM 2965 C CA . VAL A 1 364 ? -41.805 -8.903 33.068 1.00 31.33 364 VAL A CA 1
ATOM 2966 C C . VAL A 1 364 ? -41.555 -10.320 33.612 1.00 31.33 364 VAL A C 1
ATOM 2968 O O . VAL A 1 364 ? -42.317 -11.246 33.364 1.00 31.33 364 VAL A O 1
ATOM 2971 N N . THR A 1 365 ? -40.548 -10.467 34.485 1.00 25.88 365 THR A N 1
ATOM 2972 C CA . THR A 1 365 ? -40.726 -10.737 35.936 1.00 25.88 365 THR A CA 1
ATOM 2973 C C . THR A 1 365 ? -39.385 -11.150 36.559 1.00 25.88 365 THR A C 1
ATOM 2975 O O . THR A 1 365 ? -38.868 -12.241 36.330 1.00 25.88 365 THR A O 1
ATOM 2978 N N . THR A 1 366 ? -38.829 -10.267 37.386 1.00 30.20 366 THR A N 1
ATOM 2979 C CA . THR A 1 366 ? -37.889 -10.620 38.458 1.00 30.20 366 THR A CA 1
ATOM 2980 C C . THR A 1 366 ? -38.645 -11.408 39.531 1.00 30.20 366 THR A C 1
ATOM 2982 O O . THR A 1 366 ? -39.765 -11.021 39.843 1.00 30.20 366 THR A O 1
ATOM 2985 N N . VAL A 1 367 ? -38.005 -12.429 40.123 1.00 29.08 367 VAL A N 1
ATOM 2986 C CA . VAL A 1 367 ? -38.156 -12.970 41.503 1.00 29.08 367 VAL A CA 1
ATOM 2987 C C . VAL A 1 367 ? -38.184 -14.507 41.511 1.00 29.08 367 VAL A C 1
ATOM 2989 O O . VAL A 1 367 ? -39.037 -15.131 40.892 1.00 29.08 367 VAL A O 1
ATOM 2992 N N . GLY A 1 368 ? -37.298 -15.104 42.322 1.00 26.62 368 GLY A N 1
ATOM 2993 C CA . GLY A 1 368 ? -37.622 -16.339 43.046 1.00 26.62 368 GLY A CA 1
ATOM 2994 C C . GLY A 1 368 ? -36.766 -17.570 42.758 1.00 26.62 368 GLY A C 1
ATOM 2995 O O . GLY A 1 368 ? -37.255 -18.551 42.211 1.00 26.62 368 GLY A O 1
ATOM 2996 N N . VAL A 1 369 ? -35.517 -17.579 43.231 1.00 31.56 369 VAL A N 1
ATOM 2997 C CA . VAL A 1 369 ? -34.832 -18.835 43.578 1.00 31.56 369 VAL A CA 1
ATOM 2998 C C . VAL A 1 369 ? -35.442 -19.340 44.887 1.00 31.56 369 VAL A C 1
ATOM 3000 O O . VAL A 1 369 ? -35.139 -18.790 45.941 1.00 31.56 369 VAL A O 1
ATOM 3003 N N . VAL A 1 370 ? -36.283 -20.377 44.836 1.00 28.94 370 VAL A N 1
ATOM 3004 C CA . VAL A 1 370 ? -36.631 -21.203 46.004 1.00 28.94 370 VAL A CA 1
ATOM 3005 C C . VAL A 1 370 ? -36.714 -22.672 45.586 1.00 28.94 370 VAL A C 1
ATOM 3007 O O . VAL A 1 370 ? -37.472 -23.066 44.706 1.00 28.94 370 VAL A O 1
ATOM 3010 N N . LEU A 1 371 ? -35.885 -23.469 46.255 1.00 29.81 371 LEU A N 1
ATOM 3011 C CA . LEU A 1 371 ? -35.907 -24.924 46.324 1.00 29.81 371 LEU A CA 1
ATOM 3012 C C . LEU A 1 371 ? -37.295 -25.457 46.718 1.00 29.81 371 LEU A C 1
ATOM 3014 O O . LEU A 1 371 ? -37.807 -25.044 47.751 1.00 29.81 371 LEU A O 1
ATOM 3018 N N . CYS A 1 372 ? -37.811 -26.486 46.038 1.00 27.23 372 CYS A N 1
ATOM 3019 C CA . CYS A 1 372 ? -38.252 -27.688 46.754 1.00 27.23 372 CYS A CA 1
ATOM 3020 C C . CYS A 1 372 ? -38.448 -28.895 45.828 1.00 27.23 372 CYS A C 1
ATOM 3022 O O . CYS A 1 372 ? -39.203 -28.884 44.861 1.00 27.23 372 CYS A O 1
ATOM 3024 N N . LYS A 1 373 ? -37.752 -29.963 46.195 1.00 30.17 373 LYS A N 1
ATOM 3025 C CA . LYS A 1 373 ? -37.912 -31.347 45.762 1.00 30.17 373 LYS A CA 1
ATOM 3026 C C . LYS A 1 373 ? -38.934 -31.977 46.716 1.00 30.17 373 LYS A C 1
ATOM 3028 O O . LYS A 1 373 ? -38.741 -31.792 47.915 1.00 30.17 373 LYS A O 1
ATOM 3033 N N . ARG A 1 374 ? -39.919 -32.742 46.209 1.00 28.27 374 ARG A N 1
ATOM 3034 C CA . ARG A 1 374 ? -40.470 -34.013 46.765 1.00 28.27 374 ARG A CA 1
ATOM 3035 C C . ARG A 1 374 ? -41.978 -34.204 46.486 1.00 28.27 374 ARG A C 1
ATOM 3037 O O . ARG A 1 374 ? -42.784 -33.386 46.890 1.00 28.27 374 ARG A O 1
ATOM 3044 N N . SER A 1 375 ? -42.248 -35.329 45.812 1.00 29.23 375 SER A N 1
ATOM 3045 C CA . SER A 1 375 ? -43.377 -36.279 45.894 1.00 29.23 375 SER A CA 1
ATOM 3046 C C . SER A 1 375 ? -44.827 -35.783 45.971 1.00 29.23 375 SER A C 1
ATOM 3048 O O . SER A 1 375 ? -45.186 -35.099 46.912 1.00 29.23 375 SER A O 1
ATOM 3050 N N . ASP A 1 376 ? -45.691 -36.290 45.078 1.00 31.22 376 ASP A N 1
ATOM 3051 C CA . ASP A 1 376 ? -46.681 -37.315 45.461 1.00 31.22 376 ASP A CA 1
ATOM 3052 C C . ASP A 1 376 ? -47.405 -37.951 44.255 1.00 31.22 376 ASP A C 1
ATOM 3054 O O . ASP A 1 376 ? -47.650 -37.324 43.226 1.00 31.22 376 ASP A O 1
ATOM 3058 N N . MET A 1 377 ? -47.679 -39.255 44.385 1.00 34.25 377 MET A N 1
ATOM 3059 C CA . MET A 1 377 ? -48.331 -40.138 43.406 1.00 34.25 377 MET A CA 1
ATOM 3060 C C . MET A 1 377 ? -49.836 -39.859 43.237 1.00 34.25 377 MET A C 1
ATOM 3062 O O . MET A 1 377 ? -50.506 -39.580 44.229 1.00 34.25 377 MET A O 1
ATOM 3066 N N . PRO A 1 378 ? -50.434 -40.148 42.063 1.00 36.78 378 PRO A N 1
ATOM 3067 C CA . PRO A 1 378 ? -51.864 -40.403 41.958 1.00 36.78 378 PR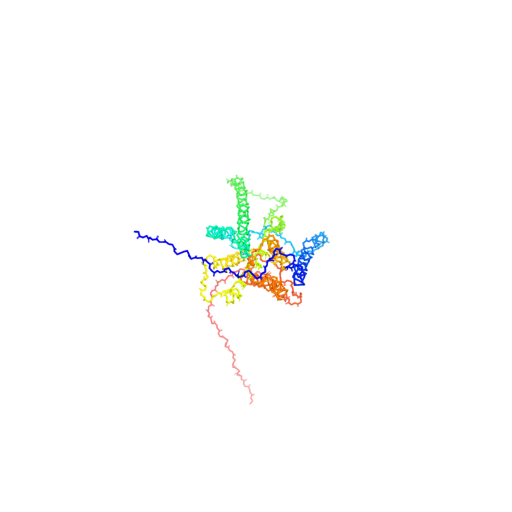O A CA 1
ATOM 3068 C C . PRO A 1 378 ? -52.178 -41.900 42.136 1.00 36.78 378 PRO A C 1
ATOM 3070 O O . PRO A 1 378 ? -51.738 -42.756 41.369 1.00 36.78 378 PRO A O 1
ATOM 3073 N N . ARG A 1 379 ? -52.981 -42.210 43.158 1.00 34.38 379 ARG A N 1
ATOM 3074 C CA . ARG A 1 379 ? -53.611 -43.516 43.395 1.00 34.38 379 ARG A CA 1
ATOM 3075 C C . ARG A 1 379 ? -55.036 -43.451 42.829 1.00 34.38 379 ARG A C 1
ATOM 3077 O O . ARG A 1 379 ? -55.811 -42.606 43.263 1.00 34.38 379 ARG A O 1
ATOM 3084 N N . GLY A 1 380 ? -55.402 -44.331 41.897 1.00 31.50 380 GLY A N 1
ATOM 3085 C CA . GLY A 1 380 ? -56.800 -44.455 41.476 1.00 31.50 380 GLY A CA 1
ATOM 3086 C C . GLY A 1 380 ? -57.033 -45.342 40.257 1.00 31.50 380 GLY A C 1
ATOM 3087 O O . GLY A 1 380 ? -56.809 -44.896 39.137 1.00 31.50 380 GLY A O 1
ATOM 3088 N N . LYS A 1 381 ? -57.527 -46.566 40.497 1.00 33.88 381 LYS A N 1
ATOM 3089 C CA . LYS A 1 381 ? -58.680 -47.212 39.829 1.00 33.88 381 LYS A CA 1
ATOM 3090 C C . LYS A 1 381 ? -58.685 -48.720 40.116 1.00 33.88 381 LYS A C 1
ATOM 3092 O O . LYS A 1 381 ? -57.829 -49.446 39.630 1.00 33.88 381 LYS A O 1
ATOM 3097 N N . MET A 1 382 ? -59.697 -49.185 40.844 1.00 35.62 382 MET A N 1
ATOM 3098 C CA . MET A 1 382 ? -60.228 -50.543 40.706 1.00 35.62 382 MET A CA 1
ATOM 3099 C C . MET A 1 382 ? -61.756 -50.463 40.820 1.00 35.62 382 MET A C 1
ATOM 3101 O O . MET A 1 382 ? -62.292 -50.073 41.854 1.00 35.62 382 MET A O 1
ATOM 3105 N N . GLN A 1 383 ? -62.418 -50.755 39.696 1.00 36.31 383 GLN A N 1
ATOM 3106 C CA . GLN A 1 383 ? -63.801 -51.246 39.592 1.00 36.31 383 GLN A CA 1
ATOM 3107 C C . GLN A 1 383 ? -63.912 -52.551 40.407 1.00 36.31 383 GLN A C 1
ATOM 3109 O O . GLN A 1 383 ? -62.908 -53.234 40.571 1.00 36.31 383 GLN A O 1
ATOM 3114 N N . GLN A 1 384 ? -65.041 -52.975 40.975 1.00 39.09 384 GLN A N 1
ATOM 3115 C CA . GLN A 1 384 ? -66.417 -53.073 40.466 1.00 39.09 384 GLN A CA 1
ATOM 3116 C C . GLN A 1 384 ? -67.329 -53.450 41.667 1.00 39.09 384 GLN A C 1
ATOM 3118 O O . GLN A 1 384 ? -66.803 -53.861 42.704 1.00 39.09 384 GLN A O 1
ATOM 3123 N N . PRO A 1 385 ? -68.670 -53.408 41.543 1.00 48.12 385 PRO A N 1
ATOM 3124 C CA . PRO A 1 385 ? -69.358 -54.688 41.758 1.00 48.12 385 PRO A CA 1
ATOM 3125 C C . PRO A 1 385 ? -70.552 -54.963 40.824 1.00 48.12 385 PRO A C 1
ATOM 3127 O O . PRO A 1 385 ? -71.283 -54.055 40.444 1.00 48.12 385 PRO A O 1
ATOM 3130 N N . ASN A 1 386 ? -70.717 -56.268 40.562 1.00 35.53 386 ASN A N 1
ATOM 3131 C CA . ASN A 1 386 ? -71.936 -57.079 40.403 1.00 35.53 386 ASN A CA 1
ATOM 3132 C C . ASN A 1 386 ? -73.024 -56.685 39.387 1.00 35.53 386 ASN A C 1
ATOM 3134 O O . ASN A 1 386 ? -73.680 -55.662 39.534 1.00 35.53 386 ASN A O 1
ATOM 3138 N N . LEU A 1 387 ? -73.351 -57.603 38.467 1.00 35.78 387 LEU A N 1
ATOM 3139 C CA . LEU A 1 387 ? -74.418 -58.621 38.606 1.00 35.78 387 LEU A CA 1
ATOM 3140 C C . LEU A 1 387 ? -74.636 -59.327 37.251 1.00 35.78 387 LEU A C 1
ATOM 3142 O O . LEU A 1 387 ? -74.704 -58.650 36.226 1.00 35.78 387 LEU A O 1
ATOM 3146 N N . GLY A 1 388 ? -74.798 -60.655 37.268 1.00 35.47 388 GLY A N 1
ATOM 3147 C CA . GLY A 1 388 ? -75.193 -61.466 36.108 1.00 35.47 388 GLY A CA 1
ATOM 3148 C C . GLY A 1 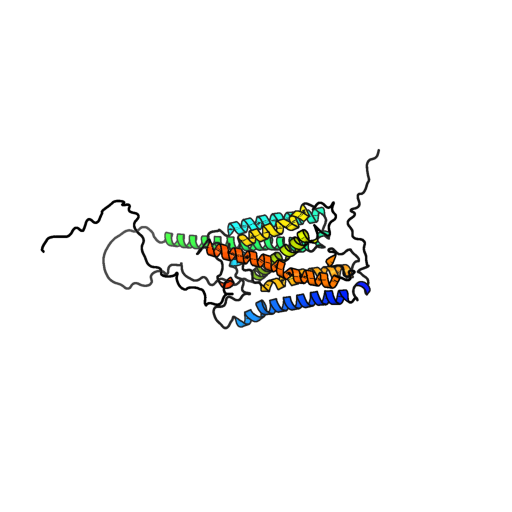388 ? -74.496 -62.809 36.063 1.00 35.47 388 GLY A C 1
ATOM 3149 O O . GLY A 1 388 ? -73.458 -62.870 35.373 1.00 35.47 388 GLY A O 1
#